Protein AF-A0A2V8I8E1-F1 (afdb_monomer_lite)

pLDDT: mean 92.79, std 10.13, range [25.56, 98.75]

Radius of gyration: 35.74 Å; chains: 1; bounding box: 94×70×88 Å

Foldseek 3Di:
DADAALCRVPLVVQQPVPAWDDALRHTFHQDSDVAQVLQLCCQEAFKAKEWPLSWWKKKKFFPCQLVLVCQFWLFNSVPAAAQFKDWTFGDAQLQWTQWIFMWHRNDPGIIMTTTSDDCQVVSVVSCPPHGMDMDGCSQFKTKMKIHYDHSLVLCVVFWAPWDSPPQDARGWDWTDGQNWIWIWHQDDQQLGGIIMIMTTSNCVVSRVCRSVVSSVVRVYDYGGVQSSLLRNFVNVHDDEPQLAHRPVPDPDPVRTDHCVQAVNLVRRDLPHPHHRNSVNVVVCVVVDDFKHKAKDFDDVVVQQVVQVVVVHGRDFDSTKDQDWWFKADPPHTFWIFRIWHQRPVVNTIMTIIIGGPVQRDPPRDIDIDDDDPNPDPDDPDDDDPPDDPVVVVLLVVADLPDDQQRHWFRWLCCLFPQSNLLLCLVFFQQQFWAFFWWCVQAVDAQKKFWDATSNFIKIWGQHPVRDIWMFRQAQLPHGAGQDDDRIDGHQWRFRPPQGFTAGSVQFGPDGPPPPPDPPDDSRVRGTHTWDWDDADGTIITHNDPPHDDDDHDPPDDPPLWDWADKDKDKAQTGLLLLVQVLQQQCPCCVPQPVPVPQFWDSVQWDWDDDLFKIWIWTATPVGDMWIWIDGPDAKIWIDDPFKIKIWGWAGPGSRMIMIMIIIIGSDNDPVCVVVSVVVVVSVVVSSVSSRVVNNVVRVVSPDPVGTIGRGDPGGNPRSSSNSSVSSVRSCPPPDDD

Structure (mmCIF, N/CA/C/O backbone):
data_AF-A0A2V8I8E1-F1
#
_entry.id   AF-A0A2V8I8E1-F1
#
loop_
_atom_site.group_PDB
_atom_site.id
_atom_site.type_symbol
_atom_site.label_atom_id
_atom_site.label_alt_id
_atom_site.label_comp_id
_atom_site.label_asym_id
_atom_site.label_entity_id
_atom_site.label_seq_id
_atom_site.pdbx_PDB_ins_code
_atom_site.Cartn_x
_atom_site.Cartn_y
_atom_site.Cartn_z
_atom_site.occupancy
_atom_site.B_iso_or_equiv
_atom_site.auth_seq_id
_atom_site.auth_comp_id
_atom_site.auth_asym_id
_atom_site.auth_atom_id
_atom_site.pdbx_PDB_model_num
ATOM 1 N N . MET A 1 1 ? 6.576 3.336 6.604 1.00 62.72 1 MET A N 1
ATOM 2 C CA . MET A 1 1 ? 6.767 1.899 6.887 1.00 62.72 1 MET A CA 1
ATOM 3 C C . MET A 1 1 ? 6.060 1.600 8.194 1.00 62.72 1 MET A C 1
ATOM 5 O O . MET A 1 1 ? 6.198 2.440 9.080 1.00 62.72 1 MET A O 1
ATOM 9 N N . PRO A 1 2 ? 5.301 0.497 8.304 1.00 87.62 2 PRO A N 1
ATOM 10 C CA . PRO A 1 2 ? 4.697 0.104 9.573 1.00 87.62 2 PRO A CA 1
ATOM 11 C C . PRO A 1 2 ? 5.764 -0.133 10.653 1.00 87.62 2 PRO A C 1
ATOM 13 O O . PRO A 1 2 ? 6.922 -0.408 10.323 1.00 87.62 2 PRO A O 1
ATOM 16 N N . THR A 1 3 ? 5.391 -0.011 11.925 1.00 94.38 3 THR A N 1
ATOM 17 C CA . THR A 1 3 ? 6.264 -0.248 13.090 1.00 94.38 3 THR A CA 1
ATOM 18 C C . THR A 1 3 ? 5.697 -1.350 13.993 1.00 94.38 3 THR A C 1
ATOM 20 O O . THR A 1 3 ? 4.596 -1.847 13.772 1.00 94.38 3 THR A O 1
ATOM 23 N N . GLY A 1 4 ? 6.458 -1.804 14.990 1.00 95.12 4 GLY A N 1
ATOM 24 C CA . GLY A 1 4 ? 5.963 -2.772 15.972 1.00 95.12 4 GLY A CA 1
ATOM 25 C C . GLY A 1 4 ? 5.033 -2.135 17.012 1.00 95.12 4 GLY A C 1
ATOM 26 O O . GLY A 1 4 ? 5.249 -0.997 17.426 1.00 95.12 4 GLY A O 1
ATOM 27 N N . THR A 1 5 ? 4.016 -2.873 17.458 1.00 97.31 5 THR A N 1
ATOM 28 C CA . THR A 1 5 ? 3.232 -2.538 18.659 1.00 97.31 5 THR A CA 1
ATOM 29 C C . THR A 1 5 ? 4.042 -2.787 19.943 1.00 97.31 5 THR A C 1
ATOM 31 O O . THR A 1 5 ? 5.154 -3.319 19.900 1.00 97.31 5 THR A O 1
ATOM 34 N N . ALA A 1 6 ? 3.462 -2.485 21.112 1.00 97.25 6 ALA A N 1
ATOM 35 C CA . ALA A 1 6 ? 4.036 -2.830 22.421 1.00 97.25 6 ALA A CA 1
ATOM 36 C C . ALA A 1 6 ? 4.330 -4.332 22.599 1.00 97.25 6 ALA A C 1
ATOM 38 O O . ALA A 1 6 ? 5.146 -4.706 23.439 1.00 97.25 6 ALA A O 1
ATOM 39 N N . PHE A 1 7 ? 3.667 -5.190 21.822 1.00 98.12 7 PHE A N 1
ATOM 40 C CA . PHE A 1 7 ? 3.786 -6.644 21.904 1.00 98.12 7 PHE A CA 1
ATOM 41 C C . PHE A 1 7 ? 4.547 -7.238 20.716 1.00 98.12 7 PHE A C 1
ATOM 43 O O . PHE A 1 7 ? 4.613 -8.461 20.585 1.00 98.12 7 PHE A O 1
ATOM 50 N N . HIS A 1 8 ? 5.129 -6.403 19.846 1.00 96.50 8 HIS A N 1
ATOM 51 C CA . HIS A 1 8 ? 5.775 -6.857 18.616 1.00 96.50 8 HIS A CA 1
ATOM 52 C C . HIS A 1 8 ? 6.861 -7.901 18.876 1.00 96.50 8 HIS A C 1
ATOM 54 O O . HIS A 1 8 ? 6.855 -8.937 18.229 1.00 96.50 8 HIS A O 1
ATOM 60 N N . ASP A 1 9 ? 7.711 -7.705 19.885 1.00 96.00 9 ASP A N 1
ATOM 61 C CA . ASP A 1 9 ? 8.778 -8.658 20.219 1.00 96.00 9 ASP A CA 1
ATOM 62 C C . ASP A 1 9 ? 8.254 -10.074 20.521 1.00 96.00 9 ASP A C 1
ATOM 64 O O . ASP A 1 9 ? 8.938 -11.062 20.256 1.00 96.00 9 ASP A O 1
ATOM 68 N N . ARG A 1 10 ? 7.044 -10.193 21.086 1.00 97.56 10 ARG A N 1
ATOM 69 C CA . ARG A 1 10 ? 6.414 -11.486 21.399 1.00 97.56 10 ARG A CA 1
ATOM 70 C C . ARG A 1 10 ? 5.616 -12.025 20.229 1.00 97.56 10 ARG A C 1
ATOM 72 O O . ARG A 1 10 ? 5.773 -13.185 19.868 1.00 97.56 10 ARG A O 1
ATOM 79 N N . THR A 1 11 ? 4.789 -11.181 19.626 1.00 96.94 11 THR A N 1
ATOM 80 C CA . THR A 1 11 ? 3.958 -11.578 18.487 1.00 96.94 11 THR A CA 1
ATOM 81 C C . THR A 1 11 ? 4.812 -11.968 17.280 1.00 96.94 11 THR A C 1
ATOM 83 O O . THR A 1 11 ? 4.482 -12.931 16.597 1.00 96.94 11 THR A O 1
ATOM 86 N N . PHE A 1 12 ? 5.957 -11.307 17.077 1.00 95.38 12 PHE A N 1
ATOM 87 C CA . PHE A 1 12 ? 6.925 -11.649 16.040 1.00 95.38 12 PHE A CA 1
ATOM 88 C C . PHE A 1 12 ? 7.546 -13.028 16.261 1.00 95.38 12 PHE A C 1
ATOM 90 O O . PHE A 1 12 ? 7.566 -13.847 15.348 1.00 95.38 12 PHE A O 1
ATOM 97 N N . ALA A 1 13 ? 8.010 -13.302 17.483 1.00 95.88 13 ALA A N 1
ATOM 98 C CA . ALA A 1 13 ? 8.620 -14.584 17.829 1.00 95.88 13 ALA A CA 1
ATOM 99 C C . ALA A 1 13 ? 7.638 -15.766 17.732 1.00 95.88 13 ALA A C 1
ATOM 101 O O . ALA A 1 13 ? 8.068 -16.891 17.500 1.00 95.88 13 ALA A O 1
ATOM 102 N N . LEU A 1 14 ? 6.338 -15.512 17.912 1.00 96.31 14 LEU A N 1
ATOM 103 C CA . LEU A 1 14 ? 5.278 -16.521 17.823 1.00 96.31 14 LEU A CA 1
ATOM 104 C C . LEU A 1 14 ? 4.756 -16.752 16.397 1.00 96.31 14 LEU A C 1
ATOM 106 O O . LEU A 1 14 ? 4.047 -17.725 16.165 1.00 96.31 14 LEU A O 1
ATOM 110 N N . CYS A 1 15 ? 5.026 -15.850 15.452 1.00 96.88 15 CYS A N 1
ATOM 111 C CA . CYS A 1 15 ? 4.437 -15.898 14.115 1.00 96.88 15 CYS A CA 1
ATOM 112 C C . CYS A 1 15 ? 5.275 -16.771 13.169 1.00 96.88 15 CYS A C 1
ATOM 114 O O . CYS A 1 15 ? 6.095 -16.278 12.392 1.00 96.88 15 CYS A O 1
ATOM 116 N N . GLU A 1 16 ? 5.043 -18.081 13.219 1.00 96.06 16 GLU A N 1
ATOM 117 C CA . GLU A 1 16 ? 5.689 -19.077 12.355 1.00 96.06 16 GLU A CA 1
ATOM 118 C C . GLU A 1 16 ? 5.319 -18.904 10.874 1.00 96.06 16 GLU A C 1
ATOM 120 O O . GLU A 1 16 ? 6.118 -19.185 9.982 1.00 96.06 16 GLU A O 1
ATOM 125 N N . SER A 1 17 ? 4.110 -18.408 10.606 1.00 95.44 17 SER A N 1
ATOM 126 C CA . SER A 1 17 ? 3.581 -18.223 9.251 1.00 95.44 17 SER A CA 1
ATOM 127 C C . SER A 1 17 ? 4.208 -17.052 8.487 1.00 95.44 17 SER A C 1
ATOM 129 O O . SER A 1 17 ? 4.069 -16.966 7.265 1.00 95.44 17 SER A O 1
ATOM 131 N N . LEU A 1 18 ? 4.842 -16.116 9.208 1.00 95.31 18 LEU A N 1
ATOM 132 C CA . LEU A 1 18 ? 5.276 -14.807 8.710 1.00 95.31 18 LEU A CA 1
ATOM 133 C C . LEU A 1 18 ? 4.146 -13.977 8.060 1.00 95.31 18 LEU A C 1
ATOM 135 O O . LEU A 1 18 ? 4.408 -13.064 7.272 1.00 95.31 18 LEU A O 1
ATOM 139 N N . ASN A 1 19 ? 2.883 -14.270 8.382 1.00 95.12 19 ASN A N 1
ATOM 140 C CA . ASN A 1 19 ? 1.719 -13.610 7.804 1.00 95.12 19 ASN A CA 1
ATOM 141 C C . ASN A 1 19 ? 1.340 -12.366 8.615 1.00 95.12 19 ASN A C 1
ATOM 143 O O . ASN A 1 19 ? 0.645 -12.443 9.631 1.00 95.12 19 ASN A O 1
ATOM 147 N N . TYR A 1 20 ? 1.769 -11.204 8.128 1.00 94.19 20 TYR A N 1
ATOM 148 C CA . TYR A 1 20 ? 1.464 -9.901 8.714 1.00 94.19 20 TYR A CA 1
ATOM 149 C C . TYR A 1 20 ? 0.632 -9.043 7.770 1.00 94.19 20 TYR A C 1
ATOM 151 O O . TYR A 1 20 ? 0.673 -9.188 6.548 1.00 94.19 20 TYR A O 1
ATOM 159 N N . ARG A 1 21 ? -0.063 -8.068 8.346 1.00 92.50 21 ARG A N 1
ATOM 160 C CA . ARG A 1 21 ? -0.675 -6.961 7.613 1.00 92.50 21 ARG A CA 1
ATOM 161 C C . ARG A 1 21 ? -0.514 -5.659 8.379 1.00 92.50 21 ARG A C 1
ATOM 163 O O . ARG A 1 21 ? -0.220 -5.636 9.574 1.00 92.50 21 ARG A O 1
ATOM 170 N N . GLU A 1 22 ? -0.680 -4.575 7.643 1.00 93.94 22 GLU A N 1
ATOM 171 C CA . GLU A 1 22 ? -0.682 -3.233 8.198 1.00 93.94 22 GLU A CA 1
ATOM 172 C C . GLU A 1 22 ? -2.050 -2.939 8.828 1.00 93.94 22 GLU A C 1
ATOM 174 O O . GLU A 1 22 ? -3.092 -3.207 8.222 1.00 93.94 22 GLU A O 1
ATOM 179 N N . TRP A 1 23 ? -2.026 -2.423 10.057 1.00 93.19 23 TRP A N 1
ATOM 180 C CA . TRP A 1 23 ? -3.189 -1.871 10.747 1.00 93.19 23 TRP A CA 1
ATOM 181 C C . TRP A 1 23 ? -2.766 -0.593 11.476 1.00 93.19 23 TRP A C 1
ATOM 183 O O . TRP A 1 23 ? -1.955 -0.644 12.400 1.00 93.19 23 TRP A O 1
ATOM 193 N N . SER A 1 24 ? -3.297 0.554 11.046 1.00 92.00 24 SER A N 1
ATOM 194 C CA . SER A 1 24 ? -3.092 1.872 11.671 1.00 92.00 24 SER A CA 1
ATOM 195 C C . SER A 1 24 ? -1.621 2.264 11.881 1.00 92.00 24 SER A C 1
ATOM 197 O O . SER A 1 24 ? -1.277 2.944 12.843 1.00 92.00 24 SER A O 1
ATOM 199 N N . GLY A 1 25 ? -0.741 1.852 10.971 1.00 92.94 25 GLY A N 1
ATOM 200 C CA . GLY A 1 25 ? 0.696 2.103 11.016 1.00 92.94 25 GLY A CA 1
ATOM 201 C C . GLY A 1 25 ? 1.519 1.007 11.695 1.00 92.94 25 GLY A C 1
ATOM 202 O O . GLY A 1 25 ? 2.735 1.168 11.781 1.00 92.94 25 GLY A O 1
ATOM 203 N N . TYR A 1 26 ? 0.917 -0.107 12.123 1.00 96.50 26 TYR A N 1
ATOM 204 C CA . TYR A 1 26 ? 1.613 -1.184 12.834 1.00 96.50 26 TYR A CA 1
ATOM 205 C C . TYR A 1 26 ? 1.653 -2.510 12.062 1.00 96.50 26 TYR A C 1
ATOM 207 O O . TYR A 1 26 ? 0.737 -2.836 11.303 1.00 96.50 26 TYR A O 1
ATOM 215 N N . TYR A 1 27 ? 2.705 -3.303 12.293 1.00 92.88 27 TYR A N 1
ATOM 216 C CA . TYR A 1 27 ? 2.757 -4.716 11.920 1.00 92.88 27 TYR A CA 1
ATOM 217 C C . TYR A 1 27 ? 1.877 -5.522 12.863 1.00 92.88 27 TYR A C 1
ATOM 219 O O . TYR A 1 27 ? 2.152 -5.612 14.059 1.00 92.88 27 TYR A O 1
ATOM 227 N N . THR A 1 28 ? 0.849 -6.149 12.305 1.00 94.94 28 THR A N 1
ATOM 228 C CA . THR A 1 28 ? -0.059 -7.006 13.061 1.00 94.94 28 THR A CA 1
ATOM 229 C C . THR A 1 28 ? -0.162 -8.380 12.431 1.00 94.94 28 THR A C 1
ATOM 231 O O . THR A 1 28 ? -0.167 -8.520 11.207 1.00 94.94 28 THR A O 1
ATOM 234 N N . VAL A 1 29 ? -0.196 -9.406 13.280 1.00 97.38 29 VAL A N 1
ATOM 235 C CA . VAL A 1 29 ? -0.218 -10.806 12.849 1.00 97.38 29 VAL A CA 1
ATOM 236 C C . VAL A 1 29 ? -1.602 -11.151 12.297 1.00 97.38 29 VAL A C 1
ATOM 238 O O . VAL A 1 29 ? -2.624 -10.989 12.967 1.00 97.38 29 VAL A O 1
ATOM 241 N N . SER A 1 30 ? -1.645 -11.624 11.055 1.00 96.50 30 SER A N 1
ATOM 242 C CA . SER A 1 30 ? -2.866 -12.124 10.419 1.00 96.50 30 SER A CA 1
ATOM 243 C C . SER A 1 30 ? -3.207 -13.531 10.909 1.00 96.50 30 SER A C 1
ATOM 245 O O . SER A 1 30 ? -4.371 -13.792 11.204 1.00 96.50 30 SER A O 1
ATOM 247 N N . ALA A 1 31 ? -2.201 -14.402 11.003 1.00 97.25 31 ALA A N 1
ATOM 248 C CA . ALA A 1 31 ? -2.261 -15.737 11.599 1.00 97.25 31 ALA A CA 1
ATOM 249 C C . ALA A 1 31 ? -0.863 -16.104 12.115 1.00 97.25 31 ALA A C 1
ATOM 251 O O . ALA A 1 31 ? 0.127 -15.784 11.461 1.00 97.25 31 ALA A O 1
ATOM 252 N N . TYR A 1 32 ? -0.770 -16.744 13.272 1.00 97.19 32 TYR A N 1
ATOM 253 C CA . TYR A 1 32 ? 0.481 -17.196 13.875 1.00 97.19 32 TYR A CA 1
ATOM 254 C C . TYR A 1 32 ? 0.988 -18.482 13.214 1.00 97.19 32 TYR A C 1
ATOM 256 O O . TYR A 1 32 ? 2.178 -18.596 12.930 1.00 97.19 32 TYR A O 1
ATOM 264 N N . GLU A 1 33 ? 0.079 -19.396 12.876 1.00 94.69 33 GLU A N 1
ATOM 265 C CA . GLU A 1 33 ? 0.370 -20.640 12.158 1.00 94.69 33 GLU A CA 1
ATOM 266 C C . GLU A 1 33 ? 0.002 -20.538 10.666 1.00 94.69 33 GLU A C 1
ATOM 268 O O . GLU A 1 33 ? -0.538 -19.535 10.191 1.00 94.69 33 GLU A O 1
ATOM 273 N N . THR A 1 34 ? 0.276 -21.596 9.894 1.00 90.69 34 THR A N 1
ATOM 274 C CA . THR A 1 34 ? -0.094 -21.664 8.463 1.00 90.69 34 THR A CA 1
ATOM 275 C C . THR A 1 34 ? -1.600 -21.505 8.210 1.00 90.69 34 THR A C 1
ATOM 277 O O . THR A 1 34 ? -1.997 -21.071 7.128 1.00 90.69 34 THR A O 1
ATOM 280 N N . HIS A 1 35 ? -2.432 -21.803 9.210 1.00 91.38 35 HIS A N 1
ATOM 281 C CA . HIS A 1 35 ? -3.878 -21.617 9.205 1.00 91.38 35 HIS A CA 1
ATOM 282 C C . HIS A 1 35 ? -4.359 -21.016 10.531 1.00 91.38 35 HIS A C 1
ATOM 284 O O . HIS A 1 35 ? -3.764 -21.231 11.582 1.00 91.38 35 HIS A O 1
ATOM 290 N N . HIS A 1 36 ? -5.495 -20.322 10.507 1.00 95.44 36 HIS A N 1
ATOM 291 C CA . HIS A 1 36 ? -6.038 -19.632 11.682 1.00 95.44 36 HIS A CA 1
ATOM 292 C C . HIS A 1 36 ? -6.990 -20.504 12.531 1.00 95.44 36 HIS A C 1
ATOM 294 O O . HIS A 1 36 ? -7.621 -20.006 13.462 1.00 95.44 36 HIS A O 1
ATOM 300 N N . GLU A 1 37 ? -7.152 -21.793 12.210 1.00 94.69 37 GLU A N 1
ATOM 301 C CA . GLU A 1 37 ? -8.175 -22.652 12.826 1.00 94.69 37 GLU A CA 1
ATOM 302 C C . GLU A 1 37 ? -7.942 -22.896 14.322 1.00 94.69 37 GLU A C 1
ATOM 304 O O . GLU A 1 37 ? -8.899 -22.866 15.095 1.00 94.69 37 GLU A O 1
ATOM 309 N N . HIS A 1 38 ? -6.693 -23.093 14.760 1.00 95.38 38 HIS A N 1
ATOM 310 C CA . HIS A 1 38 ? -6.366 -23.215 16.186 1.00 95.38 38 HIS A CA 1
ATOM 311 C C . HIS A 1 38 ? -6.693 -21.930 16.952 1.00 95.38 38 HIS A C 1
ATOM 313 O O . HIS A 1 38 ? -7.314 -21.980 18.010 1.00 95.38 38 HIS A O 1
ATOM 319 N N . GLU A 1 39 ? -6.373 -20.775 16.374 1.00 97.69 39 GLU A N 1
ATOM 320 C CA . GLU A 1 39 ? -6.668 -19.460 16.950 1.00 97.69 39 GLU A CA 1
ATOM 321 C C . GLU A 1 39 ? -8.180 -19.219 17.059 1.00 97.69 39 GLU A C 1
ATOM 323 O O . GLU A 1 39 ? -8.683 -18.783 18.095 1.00 97.69 39 GLU A O 1
ATOM 328 N N . TYR A 1 40 ? -8.928 -19.562 16.006 1.00 97.69 40 TYR A N 1
ATOM 329 C CA . TYR A 1 40 ? -10.389 -19.522 16.007 1.00 97.69 40 TYR A CA 1
ATOM 330 C C . TYR A 1 40 ? -10.976 -20.465 17.068 1.00 97.69 40 TYR A C 1
ATOM 332 O O . TYR A 1 40 ? -11.880 -20.088 17.818 1.00 97.69 40 TYR A O 1
ATOM 340 N N . ASN A 1 41 ? -10.449 -21.686 17.172 1.00 97.06 41 ASN A N 1
ATOM 341 C CA . ASN A 1 41 ? -10.880 -22.643 18.183 1.00 97.06 41 ASN A CA 1
ATOM 342 C C . ASN A 1 41 ? -10.560 -22.154 19.598 1.00 97.06 41 ASN A C 1
ATOM 344 O O . ASN A 1 41 ? -11.365 -22.404 20.493 1.00 97.06 41 ASN A O 1
ATOM 348 N N . ALA A 1 42 ? -9.463 -21.421 19.798 1.00 98.06 42 ALA A N 1
ATOM 349 C CA . ALA A 1 42 ? -9.145 -20.813 21.083 1.00 98.06 42 ALA A CA 1
ATOM 350 C C . ALA A 1 42 ? -10.166 -19.732 21.473 1.00 98.06 42 ALA A C 1
ATOM 352 O O . ALA A 1 42 ? -10.640 -19.718 22.610 1.00 98.06 42 ALA A O 1
ATOM 353 N N . ILE A 1 43 ? -10.592 -18.894 20.514 1.00 98.25 43 ILE A N 1
ATOM 354 C CA . ILE A 1 43 ? -11.674 -17.914 20.719 1.00 98.25 43 ILE A CA 1
ATOM 355 C C . ILE A 1 43 ? -12.956 -18.623 21.180 1.00 98.25 43 ILE A C 1
ATOM 357 O O . ILE A 1 43 ? -13.585 -18.200 22.148 1.00 98.25 43 ILE A O 1
ATOM 361 N N . ARG A 1 44 ? -13.345 -19.717 20.513 1.00 97.44 44 ARG A N 1
ATOM 362 C CA . ARG A 1 44 ? -14.622 -20.399 20.784 1.00 97.44 44 ARG A CA 1
ATOM 363 C C . ARG A 1 44 ? -14.599 -21.318 22.005 1.00 97.44 44 ARG A C 1
ATOM 365 O O . ARG A 1 44 ? -15.621 -21.447 22.677 1.00 97.44 44 ARG A O 1
ATOM 372 N N . ASN A 1 45 ? -13.470 -21.963 22.297 1.00 97.12 45 ASN A N 1
ATOM 373 C CA . ASN A 1 45 ? -13.421 -23.091 23.234 1.00 97.12 45 ASN A CA 1
ATOM 374 C C . ASN A 1 45 ? -12.504 -22.872 24.446 1.00 97.12 45 ASN A C 1
ATOM 376 O O . ASN A 1 45 ? -12.695 -23.552 25.455 1.00 97.12 45 ASN A O 1
ATOM 380 N N . SER A 1 46 ? -11.546 -21.941 24.390 1.00 97.88 46 SER A N 1
ATOM 381 C CA . SER A 1 46 ? -10.575 -21.723 25.468 1.00 97.88 46 SER A CA 1
ATOM 382 C C . SER A 1 46 ? -10.340 -20.234 25.763 1.00 97.88 46 SER A C 1
ATOM 384 O O . SER A 1 46 ? -11.237 -19.565 26.295 1.00 97.88 46 SER A O 1
ATOM 386 N N . ALA A 1 47 ? -9.135 -19.731 25.499 1.00 98.38 47 ALA A N 1
ATOM 387 C CA . ALA A 1 47 ? -8.737 -18.344 25.670 1.00 98.38 47 ALA A CA 1
ATOM 388 C C . ALA A 1 47 ? -7.826 -17.911 24.511 1.00 98.38 47 ALA A C 1
ATOM 390 O O . ALA A 1 47 ? -6.777 -18.495 24.264 1.00 98.38 47 ALA A O 1
ATOM 391 N N . ALA A 1 48 ? -8.205 -16.842 23.830 1.00 98.50 48 ALA A N 1
ATOM 392 C CA . ALA A 1 48 ? -7.454 -16.219 22.756 1.00 98.50 48 ALA A CA 1
ATOM 393 C C . ALA A 1 48 ? -6.980 -14.829 23.184 1.00 98.50 48 ALA A C 1
ATOM 395 O O . ALA A 1 48 ? -7.766 -14.031 23.697 1.00 98.50 48 ALA A O 1
ATOM 396 N N . LEU A 1 49 ? -5.704 -14.529 22.956 1.00 98.62 49 LEU A N 1
ATOM 397 C CA . LEU A 1 49 ? -5.094 -13.235 23.234 1.00 98.62 49 LEU A CA 1
ATOM 398 C C . LEU A 1 49 ? -4.779 -12.515 21.921 1.00 98.62 49 LEU A C 1
ATOM 400 O O . LEU A 1 49 ? -3.966 -12.978 21.123 1.00 98.62 49 LEU A O 1
ATOM 404 N N . ILE A 1 50 ? -5.427 -11.375 21.702 1.00 98.50 50 ILE A N 1
ATOM 405 C CA . ILE A 1 50 ? -5.338 -10.597 20.466 1.00 98.50 50 ILE A CA 1
ATOM 406 C C . ILE A 1 50 ? -4.723 -9.236 20.789 1.00 98.50 50 ILE A C 1
ATOM 408 O O . ILE A 1 50 ? -5.195 -8.527 21.681 1.00 98.50 50 ILE A O 1
ATOM 412 N N . ASP A 1 51 ? -3.688 -8.850 20.045 1.00 98.12 51 ASP A N 1
ATOM 413 C CA . ASP A 1 51 ? -3.128 -7.503 20.125 1.00 98.12 51 ASP A CA 1
ATOM 414 C C . ASP A 1 51 ? -4.031 -6.499 19.399 1.00 98.12 51 ASP A C 1
ATOM 416 O O . ASP A 1 51 ? -4.145 -6.510 18.173 1.00 98.12 51 ASP A O 1
ATOM 420 N N . VAL A 1 52 ? -4.666 -5.620 20.175 1.00 97.50 52 VAL A N 1
ATOM 421 C CA . VAL A 1 52 ? -5.544 -4.543 19.686 1.00 97.50 52 VAL A CA 1
ATOM 422 C C . VAL A 1 52 ? -4.949 -3.159 19.960 1.00 97.50 52 VAL A C 1
ATOM 424 O O . VAL A 1 52 ? -5.631 -2.134 19.887 1.00 97.50 52 VAL A O 1
ATOM 427 N N . SER A 1 53 ? -3.643 -3.105 20.238 1.00 98.00 53 SER A N 1
ATOM 428 C CA . SER A 1 53 ? -2.885 -1.862 20.389 1.00 98.00 53 SER A CA 1
ATOM 429 C C . SER A 1 53 ? -2.929 -0.926 19.178 1.00 98.00 53 SER A C 1
ATOM 431 O O . SER A 1 53 ? -2.785 0.270 19.416 1.00 98.00 53 SER A O 1
ATOM 433 N N . PRO A 1 54 ? -3.144 -1.370 17.926 1.00 97.12 54 PRO A N 1
ATOM 434 C CA . PRO A 1 54 ? -3.254 -0.444 16.798 1.00 97.12 54 PRO A CA 1
ATOM 435 C C . PRO A 1 54 ? -4.476 0.481 16.804 1.00 97.12 54 PRO A C 1
ATOM 437 O O . PRO A 1 54 ? -4.513 1.432 16.026 1.00 97.12 54 PRO A O 1
ATOM 440 N N . LEU A 1 55 ? -5.487 0.228 17.643 1.00 97.25 55 LEU A N 1
ATOM 441 C CA . LEU A 1 55 ? -6.613 1.153 17.791 1.00 97.25 55 LEU A CA 1
ATOM 442 C C . LEU A 1 55 ? -6.117 2.539 18.215 1.00 97.25 55 LEU A C 1
ATOM 444 O O . LEU A 1 55 ? -5.272 2.654 19.108 1.00 97.25 55 LEU A O 1
ATOM 448 N N . PHE A 1 56 ? -6.702 3.594 17.649 1.00 98.19 56 PHE A N 1
ATOM 449 C CA . PHE A 1 56 ? -6.473 4.943 18.152 1.00 98.19 56 PHE A CA 1
ATOM 450 C C . PHE A 1 56 ? -7.169 5.092 19.500 1.00 98.19 56 PHE A C 1
ATOM 452 O O . PHE A 1 56 ? -8.332 4.704 19.649 1.00 98.19 56 PHE A O 1
ATOM 459 N N . LYS A 1 57 ? -6.474 5.661 20.489 1.00 98.38 57 LYS A N 1
ATOM 460 C CA . LYS A 1 57 ? -7.045 5.930 21.811 1.00 98.38 57 LYS A CA 1
ATOM 461 C C . LYS A 1 57 ? -6.842 7.386 22.193 1.00 98.38 57 LYS A C 1
ATOM 463 O O . LYS A 1 57 ? -5.740 7.922 22.104 1.00 98.38 57 LYS A O 1
ATOM 468 N N . TYR A 1 58 ? -7.898 7.993 22.714 1.00 98.75 58 TYR A N 1
ATOM 469 C CA . TYR A 1 58 ? -7.893 9.374 23.170 1.00 98.75 58 TYR A CA 1
ATOM 470 C C . TYR A 1 58 ? -8.332 9.456 24.625 1.00 98.75 58 TYR A C 1
ATOM 472 O O . TYR A 1 58 ? -9.344 8.866 25.011 1.00 98.75 58 TYR A O 1
ATOM 480 N N . LEU A 1 59 ? -7.579 10.200 25.430 1.00 98.75 59 LEU A N 1
ATOM 481 C CA . LEU A 1 59 ? -7.942 10.537 26.797 1.00 98.75 59 LEU A CA 1
ATOM 482 C C . LEU A 1 59 ? -8.580 11.927 26.798 1.00 98.75 59 LEU A C 1
ATOM 484 O O . LEU A 1 59 ? -7.960 12.903 26.379 1.00 98.75 59 LEU A O 1
ATOM 488 N N . ILE A 1 60 ? -9.823 12.011 27.267 1.00 98.75 60 ILE A N 1
ATOM 489 C CA . ILE A 1 60 ? -10.567 13.267 27.371 1.00 98.75 60 ILE A CA 1
ATOM 490 C C . ILE A 1 60 ? -10.823 13.558 28.844 1.00 98.75 60 ILE A C 1
ATOM 492 O O . ILE A 1 60 ? -11.466 12.766 29.540 1.00 98.75 60 ILE A O 1
ATOM 496 N N . THR A 1 61 ? -10.329 14.699 29.315 1.00 98.69 61 THR A N 1
ATOM 497 C CA . THR A 1 61 ? -10.474 15.157 30.702 1.00 98.69 61 THR A CA 1
ATOM 498 C C . THR A 1 61 ? -10.906 16.617 30.773 1.00 98.69 61 THR A C 1
ATOM 500 O O . THR A 1 61 ? -10.878 17.335 29.776 1.00 98.69 61 THR A O 1
ATOM 503 N N . GLY A 1 62 ? -11.334 17.068 31.952 1.00 97.94 62 GLY A N 1
ATOM 504 C CA . GLY A 1 62 ? -11.697 18.466 32.206 1.00 97.94 62 GLY A CA 1
ATOM 505 C C . GLY A 1 62 ? -13.175 18.657 32.530 1.00 97.94 62 GLY A C 1
ATOM 506 O O . GLY A 1 62 ? -13.997 17.757 32.354 1.00 97.94 62 GLY A O 1
ATOM 507 N N . ARG A 1 63 ? -13.515 19.845 33.033 1.00 97.81 63 ARG A N 1
ATOM 508 C CA . ARG A 1 63 ? -14.849 20.159 33.568 1.00 97.81 63 ARG A CA 1
ATOM 509 C C . ARG A 1 63 ? -15.969 19.958 32.545 1.00 97.81 63 ARG A C 1
ATOM 511 O O . ARG A 1 63 ? -17.075 19.573 32.918 1.00 97.81 63 ARG A O 1
ATOM 518 N N . ASP A 1 64 ? -15.690 20.206 31.269 1.00 98.19 64 ASP A N 1
ATOM 519 C CA . ASP A 1 64 ? -16.664 20.075 30.185 1.00 98.19 64 ASP A CA 1
ATOM 520 C C . ASP A 1 64 ? -16.524 18.754 29.395 1.00 98.19 64 ASP A C 1
ATOM 522 O O . ASP A 1 64 ? -17.154 18.600 28.345 1.00 98.19 64 ASP A O 1
ATOM 526 N N . ALA A 1 65 ? -15.752 17.770 29.883 1.00 98.38 65 ALA A N 1
ATOM 527 C CA . ALA A 1 65 ? -15.468 16.526 29.154 1.00 98.38 65 ALA A CA 1
ATOM 528 C C . ALA A 1 65 ? -16.748 15.769 28.771 1.00 98.38 65 ALA A C 1
ATOM 530 O O . ALA A 1 65 ? -16.939 15.399 27.613 1.00 98.38 65 ALA A O 1
ATOM 531 N N . THR A 1 66 ? -17.683 15.630 29.717 1.00 98.06 66 THR A N 1
ATOM 532 C CA . THR A 1 66 ? -18.992 15.004 29.472 1.00 98.06 66 THR A CA 1
ATOM 533 C C . THR A 1 66 ? -19.775 15.727 28.371 1.00 98.06 66 THR A C 1
ATOM 535 O O . THR A 1 66 ? -20.411 15.078 27.544 1.00 98.06 66 THR A O 1
ATOM 538 N N . ARG A 1 67 ? -19.711 17.067 28.320 1.00 97.94 67 ARG A N 1
ATOM 539 C CA . ARG A 1 67 ? -20.399 17.873 27.296 1.00 97.94 67 ARG A CA 1
ATOM 540 C C . ARG A 1 67 ? -19.779 17.675 25.918 1.00 97.94 67 ARG A C 1
ATOM 542 O O . ARG A 1 67 ? -20.525 17.564 24.952 1.00 97.94 67 ARG A O 1
ATOM 549 N N . LEU A 1 68 ? -18.448 17.619 25.819 1.00 98.56 68 LEU A N 1
ATOM 550 C CA . LEU A 1 68 ? -17.766 17.320 24.556 1.00 98.56 68 LEU A CA 1
ATOM 551 C C . LEU A 1 68 ? -18.156 15.931 24.046 1.00 98.56 68 LEU A C 1
ATOM 553 O O . LEU A 1 68 ? -18.562 15.790 22.894 1.00 98.56 68 LEU A O 1
ATOM 557 N N . VAL A 1 69 ? -18.056 14.918 24.908 1.00 98.38 69 VAL A N 1
ATOM 558 C CA . VAL A 1 69 ? -18.347 13.535 24.526 1.00 98.38 69 VAL A CA 1
ATOM 559 C C . VAL A 1 69 ? -19.803 13.391 24.092 1.00 98.38 69 VAL A C 1
ATOM 561 O O . VAL A 1 69 ? -20.063 12.895 22.997 1.00 98.38 69 VAL A O 1
ATOM 564 N N . ASP A 1 70 ? -20.748 13.912 24.883 1.00 98.06 70 ASP A N 1
ATOM 565 C CA . ASP A 1 70 ? -22.172 13.904 24.537 1.00 98.06 70 ASP A CA 1
ATOM 566 C C . ASP A 1 70 ? -22.478 14.705 23.261 1.00 98.06 70 ASP A C 1
ATOM 568 O O . ASP A 1 70 ? -23.395 14.361 22.527 1.00 98.06 70 ASP A O 1
ATOM 572 N N . ARG A 1 71 ? -21.711 15.747 22.933 1.00 97.94 71 ARG A N 1
ATOM 573 C CA . ARG A 1 71 ? -21.900 16.513 21.691 1.00 97.94 71 ARG A CA 1
ATOM 574 C C . ARG A 1 71 ? -21.494 15.732 20.440 1.00 97.94 71 ARG A C 1
ATOM 576 O O . ARG A 1 71 ? -22.064 15.961 19.376 1.00 97.94 71 ARG A O 1
ATOM 583 N N . VAL A 1 72 ? -20.483 14.873 20.535 1.00 98.44 72 VAL A N 1
ATOM 584 C CA . VAL A 1 72 ? -19.879 14.224 19.361 1.00 98.44 72 VAL A CA 1
ATOM 585 C C . VAL A 1 72 ? -20.559 12.894 19.028 1.00 98.44 72 VAL A C 1
ATOM 587 O O . VAL A 1 72 ? -20.772 12.604 17.853 1.00 98.44 72 VAL A O 1
ATOM 590 N N . ILE A 1 73 ? -20.930 12.095 20.031 1.00 98.44 73 ILE A N 1
ATOM 591 C CA . ILE A 1 73 ? -21.520 10.765 19.806 1.00 98.44 73 ILE A CA 1
ATOM 592 C C . ILE A 1 73 ? -23.039 10.816 19.607 1.00 98.44 73 ILE A C 1
ATOM 594 O O . ILE A 1 73 ? -23.701 11.750 20.057 1.00 98.44 73 ILE A O 1
ATOM 598 N N . ALA A 1 74 ? -23.621 9.768 19.019 1.00 97.44 74 ALA A N 1
ATOM 599 C CA . ALA A 1 74 ? -25.076 9.635 18.871 1.00 97.44 74 ALA A CA 1
ATOM 600 C C . ALA A 1 74 ? -25.805 9.144 20.147 1.00 97.44 74 ALA A C 1
ATOM 602 O O . ALA A 1 74 ? -27.001 9.403 20.314 1.00 97.44 74 ALA A O 1
ATOM 603 N N . ARG A 1 75 ? -25.103 8.468 21.070 1.00 97.06 75 ARG A N 1
ATOM 604 C CA . ARG A 1 75 ? -25.644 8.013 22.369 1.00 97.06 75 ARG A CA 1
ATOM 605 C C . ARG A 1 75 ? -25.675 9.117 23.422 1.00 97.06 75 ARG A C 1
ATOM 607 O O . ARG A 1 75 ? -24.935 10.082 23.342 1.00 97.06 75 ARG A O 1
ATOM 614 N N . ASP A 1 76 ? -26.508 8.967 24.446 1.00 96.94 76 ASP A N 1
ATOM 615 C CA . ASP A 1 76 ? -26.588 9.931 25.559 1.00 96.94 76 ASP A CA 1
ATOM 616 C C . ASP A 1 76 ? -25.553 9.596 26.638 1.00 96.94 76 ASP A C 1
ATOM 618 O O . ASP A 1 76 ? -25.777 8.694 27.450 1.00 96.94 76 ASP A O 1
ATOM 622 N N . MET A 1 77 ? -24.425 10.314 26.639 1.00 96.00 77 MET A N 1
ATOM 623 C CA . MET A 1 77 ? -23.319 10.072 27.575 1.00 96.00 77 MET A CA 1
ATOM 624 C C . MET A 1 77 ? -23.690 10.452 29.015 1.00 96.00 77 MET A C 1
ATOM 626 O O . MET A 1 77 ? -23.129 9.930 29.974 1.00 96.00 77 MET A O 1
ATOM 630 N N . ARG A 1 78 ? -24.693 11.313 29.208 1.00 94.31 78 ARG A N 1
ATOM 631 C CA . ARG A 1 78 ? -25.109 11.765 30.548 1.00 94.31 78 ARG A CA 1
ATOM 632 C C . ARG A 1 78 ? -25.794 10.657 31.348 1.00 94.31 78 ARG A C 1
ATOM 634 O O . ARG A 1 78 ? -25.876 10.754 32.568 1.00 94.31 78 ARG A O 1
ATOM 641 N N . LYS A 1 79 ? -26.274 9.610 30.668 1.00 95.12 79 LYS A N 1
ATOM 642 C CA . LYS A 1 79 ? -26.889 8.419 31.276 1.00 95.12 79 LYS A CA 1
ATOM 643 C C . LYS A 1 79 ? -25.881 7.311 31.599 1.00 95.12 79 LYS A C 1
ATOM 645 O O . LYS A 1 79 ? -26.282 6.274 32.116 1.00 95.12 79 LYS A O 1
ATOM 650 N N . VAL A 1 80 ? -24.606 7.502 31.265 1.00 96.25 80 VAL A N 1
ATOM 651 C CA . VAL A 1 80 ? -23.542 6.510 31.455 1.00 96.25 80 VAL A CA 1
ATOM 652 C C . VAL A 1 80 ? -22.848 6.778 32.784 1.00 96.25 80 VAL A C 1
ATOM 654 O O . VAL A 1 80 ? -22.405 7.899 33.030 1.00 96.25 80 VAL A O 1
ATOM 657 N N . SER A 1 81 ? -22.751 5.775 33.651 1.00 97.00 81 SER A N 1
ATOM 658 C CA . SER A 1 81 ? -22.087 5.910 34.955 1.00 97.00 81 SER A CA 1
ATOM 659 C C . SER A 1 81 ? -20.561 5.837 34.831 1.00 97.00 81 SER A C 1
ATOM 661 O O . SER A 1 81 ? -20.038 5.286 33.864 1.00 97.00 81 SER A O 1
ATOM 663 N N . ALA A 1 82 ? -19.830 6.377 35.811 1.00 97.00 82 ALA A N 1
ATOM 664 C CA . ALA A 1 82 ? -18.401 6.087 35.935 1.00 97.00 82 ALA A CA 1
ATOM 665 C C . ALA A 1 82 ? -18.182 4.570 36.107 1.00 97.00 82 ALA A C 1
ATOM 667 O O . ALA A 1 82 ? -18.995 3.894 36.742 1.00 97.00 82 ALA A O 1
ATOM 668 N N . GLY A 1 83 ? -17.126 4.038 35.493 1.00 96.75 83 GLY A N 1
ATOM 669 C CA . GLY A 1 83 ? -16.867 2.600 35.384 1.00 96.75 83 GLY A CA 1
ATOM 670 C C . GLY A 1 83 ? -17.665 1.893 34.281 1.00 96.75 83 GLY A C 1
ATOM 671 O O . GLY A 1 83 ? -17.682 0.666 34.236 1.00 96.75 83 GLY A O 1
ATOM 672 N N . GLN A 1 84 ? -18.341 2.622 33.387 1.00 98.06 84 GLN A N 1
ATOM 673 C CA . GLN A 1 84 ? -19.120 2.038 32.291 1.00 98.06 84 GLN A CA 1
ATOM 674 C C . GLN A 1 84 ? -18.507 2.356 30.922 1.00 98.06 84 GLN A C 1
ATOM 676 O O . GLN A 1 84 ? -17.987 3.446 30.678 1.00 98.06 84 GLN A O 1
ATOM 681 N N . VAL A 1 85 ? -18.610 1.396 30.007 1.00 98.19 85 VAL A N 1
ATOM 682 C CA . VAL A 1 85 ? -18.241 1.512 28.596 1.00 98.19 85 VAL A CA 1
ATOM 683 C C . VAL A 1 85 ? -19.509 1.543 27.753 1.00 98.19 85 VAL A C 1
ATOM 685 O O . VAL A 1 85 ? -20.499 0.884 28.064 1.00 98.19 85 VAL A O 1
ATOM 688 N N . ILE A 1 86 ? -19.496 2.285 26.655 1.00 97.88 86 ILE A N 1
ATOM 689 C CA . ILE A 1 86 ? -20.536 2.192 25.632 1.00 97.88 86 ILE A CA 1
ATOM 690 C C . ILE A 1 86 ? -19.911 2.029 24.258 1.00 97.88 86 ILE A C 1
ATOM 692 O O . ILE A 1 86 ? -18.898 2.648 23.964 1.00 97.88 86 ILE A O 1
ATOM 696 N N . TYR A 1 87 ? -20.555 1.247 23.401 1.00 97.56 87 TYR A N 1
ATOM 697 C CA . TYR A 1 87 ? -20.324 1.288 21.962 1.00 97.56 87 TYR A CA 1
ATOM 698 C C . TYR A 1 87 ? -21.245 2.335 21.319 1.00 97.56 87 TYR A C 1
ATOM 700 O O . TYR A 1 87 ? -22.420 2.435 21.703 1.00 97.56 87 TYR A O 1
ATOM 708 N N . THR A 1 88 ? -20.714 3.147 20.404 1.00 97.62 88 THR A N 1
ATOM 709 C CA . THR A 1 88 ? -21.431 4.255 19.756 1.00 97.62 88 THR A CA 1
ATOM 710 C C . THR A 1 88 ? -20.794 4.638 18.421 1.00 97.62 88 THR A C 1
ATOM 712 O O . THR A 1 88 ? -19.587 4.523 18.249 1.00 97.62 88 THR A O 1
ATOM 715 N N . ALA A 1 89 ? -21.603 5.194 17.521 1.00 97.56 89 ALA A N 1
ATOM 716 C CA . ALA A 1 89 ? -21.126 5.908 16.339 1.00 97.56 89 ALA A CA 1
ATOM 717 C C . ALA A 1 89 ? -21.084 7.427 16.590 1.00 97.56 89 ALA A C 1
ATOM 719 O O . ALA A 1 89 ? -21.838 7.949 17.430 1.00 97.56 89 ALA A O 1
ATOM 720 N N . TRP A 1 90 ? -20.247 8.138 15.835 1.00 98.31 90 TRP A N 1
ATOM 721 C CA . TRP A 1 90 ? -20.290 9.597 15.696 1.00 98.31 90 TRP A CA 1
ATOM 722 C C . TRP A 1 90 ? -20.321 9.999 14.224 1.00 98.31 90 TRP A C 1
ATOM 724 O O . TRP A 1 90 ? -19.795 9.314 13.347 1.00 98.31 90 TRP A O 1
ATOM 734 N N . CYS A 1 91 ? -21.001 11.108 13.949 1.00 98.31 91 CYS A N 1
ATOM 735 C CA . CYS A 1 91 ? -21.362 11.511 12.595 1.00 98.31 91 CYS A CA 1
ATOM 736 C C . CYS A 1 91 ? -20.773 12.871 12.222 1.00 98.31 91 CYS A C 1
ATOM 738 O O . CYS A 1 91 ? -20.395 13.659 13.090 1.00 98.31 91 CYS A O 1
ATOM 740 N N . ASP A 1 92 ? -20.750 13.150 10.922 1.00 97.94 92 ASP A N 1
ATOM 741 C CA . ASP A 1 92 ? -20.642 14.500 10.381 1.00 97.94 92 ASP A CA 1
ATOM 742 C C . ASP A 1 92 ? -21.978 15.260 10.493 1.00 97.94 92 ASP A C 1
ATOM 744 O O . ASP A 1 92 ? -22.996 14.742 10.966 1.00 97.94 92 ASP A O 1
ATOM 748 N N . GLU A 1 93 ? -21.994 16.522 10.062 1.00 97.19 93 GLU A N 1
ATOM 749 C CA . GLU A 1 93 ? -23.180 17.379 10.122 1.00 97.19 93 GLU A CA 1
ATOM 750 C C . GLU A 1 93 ? -24.356 16.880 9.268 1.00 97.19 93 GLU A C 1
ATOM 752 O O . GLU A 1 93 ? -25.494 17.302 9.485 1.00 97.19 93 GLU A O 1
ATOM 757 N N . ARG A 1 94 ? -24.101 15.966 8.325 1.00 97.25 94 ARG A N 1
ATOM 758 C CA . ARG A 1 94 ? -25.108 15.343 7.458 1.00 97.25 94 ARG A CA 1
ATOM 759 C C . ARG A 1 94 ? -25.632 14.026 8.030 1.00 97.25 94 ARG A C 1
ATOM 761 O O . ARG A 1 94 ? -26.389 13.337 7.350 1.00 97.25 94 ARG A O 1
ATOM 768 N N . GLY A 1 95 ? -25.256 13.679 9.263 1.00 97.75 95 GLY A N 1
ATOM 769 C CA . GLY A 1 95 ? -25.686 12.444 9.916 1.00 97.75 95 GLY A CA 1
ATOM 770 C C . GLY A 1 95 ? -25.022 11.194 9.336 1.00 97.75 95 GLY A C 1
ATOM 771 O O . GLY A 1 95 ? -25.531 10.093 9.537 1.00 97.75 95 GLY A O 1
ATOM 772 N N . LYS A 1 96 ? -23.910 11.343 8.602 1.00 98.12 96 LYS A N 1
ATOM 773 C CA . LYS A 1 96 ? -23.149 10.211 8.069 1.00 98.12 96 LYS A CA 1
ATOM 774 C C . LYS A 1 96 ? -21.997 9.866 9.003 1.00 98.12 96 LYS A C 1
ATOM 776 O O . LYS A 1 96 ? -21.337 10.749 9.543 1.00 98.12 96 LYS A O 1
ATOM 781 N N . VAL A 1 97 ? -21.799 8.573 9.226 1.00 98.38 97 VAL A N 1
ATOM 782 C CA . VAL A 1 97 ? -20.870 8.017 10.206 1.00 98.38 97 VAL A CA 1
ATOM 783 C C . VAL A 1 97 ? -19.448 8.339 9.784 1.00 98.38 97 VAL A C 1
ATOM 785 O O . VAL A 1 97 ? -18.992 7.962 8.703 1.00 98.38 97 VAL A O 1
ATOM 788 N N . ILE A 1 98 ? -18.756 9.059 10.658 1.00 97.94 98 ILE A N 1
ATOM 789 C CA . ILE A 1 98 ? -17.328 9.310 10.528 1.00 97.94 98 ILE A CA 1
ATOM 790 C C . ILE A 1 98 ? -16.580 8.057 10.954 1.00 97.94 98 ILE A C 1
ATOM 792 O O . ILE A 1 98 ? -15.669 7.644 10.245 1.00 97.94 98 ILE A O 1
ATOM 796 N N . ASP A 1 99 ? -16.954 7.500 12.103 1.00 97.88 99 ASP A N 1
ATOM 797 C CA . ASP A 1 99 ? -16.306 6.350 12.722 1.00 97.88 99 ASP A CA 1
ATOM 798 C C . ASP A 1 99 ? -17.199 5.821 13.870 1.00 97.88 99 ASP A C 1
ATOM 800 O O . ASP A 1 99 ? -18.203 6.452 14.250 1.00 97.88 99 ASP A O 1
ATOM 804 N N . ASP A 1 100 ? -16.853 4.651 14.387 1.00 96.88 100 ASP A N 1
ATOM 805 C CA . ASP A 1 100 ? -17.505 3.962 15.492 1.00 96.88 100 ASP A CA 1
ATOM 806 C C . ASP A 1 100 ? -16.465 3.445 16.497 1.00 96.88 100 ASP A C 1
ATOM 808 O O . ASP A 1 100 ? -15.261 3.425 16.253 1.00 96.88 100 ASP A O 1
ATOM 812 N N . GLY A 1 101 ? -16.918 3.084 17.694 1.00 96.75 101 GLY A N 1
ATOM 813 C CA . GLY A 1 101 ? -16.005 2.566 18.703 1.00 96.75 101 GLY A CA 1
ATOM 814 C C . GLY A 1 101 ? -16.569 2.609 20.107 1.00 96.75 101 GLY A C 1
ATOM 815 O O . GLY A 1 101 ? -17.772 2.803 20.327 1.00 96.75 101 GLY A O 1
ATOM 816 N N . THR A 1 102 ? -15.681 2.406 21.077 1.00 97.81 102 THR A N 1
ATOM 817 C CA . THR A 1 102 ? -16.032 2.395 22.493 1.00 97.81 102 THR A CA 1
ATOM 818 C C . THR A 1 102 ? -15.625 3.687 23.190 1.00 97.81 102 THR A C 1
ATOM 820 O O . THR A 1 102 ? -14.533 4.220 23.005 1.00 97.81 102 THR A O 1
ATOM 823 N N . VAL A 1 103 ? -16.511 4.183 24.051 1.00 98.50 103 VAL A N 1
ATOM 824 C CA . VAL A 1 103 ? -16.216 5.285 24.967 1.00 98.50 103 VAL A CA 1
ATOM 825 C C . VAL A 1 103 ? -16.393 4.783 26.391 1.00 98.50 103 VAL A C 1
ATOM 827 O O . VAL A 1 103 ? -17.493 4.414 26.804 1.00 98.50 103 VAL A O 1
ATOM 830 N N . SER A 1 104 ? -15.290 4.747 27.130 1.00 98.31 104 SER A N 1
ATOM 831 C CA . SER A 1 104 ? -15.225 4.333 28.531 1.00 98.31 104 SER A CA 1
ATOM 832 C C . SER A 1 104 ? -15.253 5.568 29.421 1.00 98.31 104 SER A C 1
ATOM 834 O O . SER A 1 104 ? -14.355 6.406 29.326 1.00 98.31 104 SER A O 1
ATOM 836 N N . ARG A 1 105 ? -16.250 5.687 30.300 1.00 98.19 105 ARG A N 1
ATOM 837 C CA . ARG A 1 105 ? -16.281 6.710 31.351 1.00 98.19 105 ARG A CA 1
ATOM 838 C C . ARG A 1 105 ? -15.511 6.179 32.556 1.00 98.19 105 ARG A C 1
ATOM 840 O O . ARG A 1 105 ? -16.070 5.460 33.376 1.00 98.19 105 ARG A O 1
ATOM 847 N N . LEU A 1 106 ? -14.217 6.481 32.619 1.00 97.25 106 LEU A N 1
ATOM 848 C CA . LEU A 1 106 ? -13.315 5.969 33.657 1.00 97.25 106 LEU A CA 1
ATOM 849 C C . LEU A 1 106 ? -13.581 6.627 35.017 1.00 97.25 106 LEU A C 1
ATOM 851 O O . LEU A 1 106 ? -13.487 5.972 36.045 1.00 97.25 106 LEU A O 1
ATOM 855 N N . ASP A 1 107 ? -13.947 7.908 35.006 1.00 95.81 107 ASP A N 1
ATOM 856 C CA . ASP A 1 107 ? -14.321 8.693 36.186 1.00 95.81 107 ASP A CA 1
ATOM 857 C C . ASP A 1 107 ? -15.361 9.760 35.779 1.00 95.81 107 ASP A C 1
ATOM 859 O O . ASP A 1 107 ? -15.749 9.846 34.608 1.00 95.81 107 ASP A O 1
ATOM 863 N N . GLU A 1 108 ? -15.814 10.601 36.711 1.00 93.75 108 GLU A N 1
ATOM 864 C CA . GLU A 1 108 ? -16.835 11.629 36.491 1.00 93.75 108 GLU A CA 1
ATOM 865 C C . GLU A 1 108 ? -16.537 12.492 35.254 1.00 93.75 108 GLU A C 1
ATOM 867 O O . GLU A 1 108 ? -17.424 12.687 34.417 1.00 93.75 108 GLU A O 1
ATOM 872 N N . ASN A 1 109 ? -15.285 12.936 35.107 1.00 96.38 109 ASN A N 1
ATOM 873 C CA . ASN A 1 109 ? -14.815 13.822 34.038 1.00 96.38 109 ASN A CA 1
ATOM 874 C C . ASN A 1 109 ? -13.576 13.271 33.311 1.00 96.38 109 ASN A C 1
ATOM 876 O O . ASN A 1 109 ? -12.724 14.040 32.866 1.00 96.38 109 ASN A O 1
ATOM 880 N N . ARG A 1 110 ? -13.452 11.942 33.212 1.00 98.31 110 ARG A N 1
ATOM 881 C CA . ARG A 1 110 ? -12.323 11.270 32.552 1.00 98.31 110 ARG A CA 1
ATOM 882 C C . ARG A 1 110 ? -12.824 10.146 31.656 1.00 98.31 110 ARG A C 1
ATOM 884 O O . ARG A 1 110 ? -13.458 9.205 32.131 1.00 98.31 110 ARG A O 1
ATOM 891 N N . TYR A 1 111 ? -12.498 10.229 30.371 1.00 98.69 111 TYR A N 1
ATOM 892 C CA . TYR A 1 111 ? -12.974 9.302 29.349 1.00 98.69 111 TYR A CA 1
ATOM 893 C C . TYR A 1 111 ? -11.820 8.743 28.523 1.00 98.69 111 TYR A C 1
ATOM 895 O O . TYR A 1 111 ? -10.950 9.502 28.102 1.00 98.69 111 TYR A O 1
ATOM 903 N N . ARG A 1 112 ? -11.849 7.437 28.241 1.00 98.50 112 ARG A N 1
ATOM 904 C CA . ARG A 1 112 ? -11.022 6.814 27.197 1.00 98.50 112 ARG A CA 1
ATOM 905 C C . ARG A 1 112 ? -11.901 6.520 25.990 1.00 98.50 112 ARG A C 1
ATOM 907 O O . ARG A 1 112 ? -12.914 5.835 26.121 1.00 98.50 112 ARG A O 1
ATOM 914 N N . TRP A 1 113 ? -11.508 7.030 24.834 1.00 98.50 113 TRP A N 1
ATOM 915 C CA . TRP A 1 113 ? -12.232 6.889 23.575 1.00 98.50 113 TRP A CA 1
ATOM 916 C C . TRP A 1 113 ? -11.397 6.088 22.586 1.00 98.50 113 TRP A C 1
ATOM 918 O O . TRP A 1 113 ? -10.254 6.461 22.334 1.00 98.50 113 TRP A O 1
ATOM 928 N N . THR A 1 114 ? -11.959 5.021 22.023 1.00 98.00 114 THR A N 1
ATOM 929 C CA . THR A 1 114 ? -11.322 4.212 20.978 1.00 98.00 114 THR A CA 1
ATOM 930 C C . THR A 1 114 ? -11.921 4.510 19.607 1.00 98.00 114 THR A C 1
ATOM 932 O O . THR A 1 114 ? -13.119 4.768 19.482 1.00 98.00 114 THR A O 1
ATOM 935 N N . ALA A 1 115 ? -11.074 4.517 18.586 1.00 97.19 115 ALA A N 1
ATOM 936 C CA . ALA A 1 115 ? -11.464 4.767 17.208 1.00 97.19 115 ALA A CA 1
ATOM 937 C C . ALA A 1 115 ? -10.640 3.882 16.271 1.00 97.19 115 ALA A C 1
ATOM 939 O O . ALA A 1 115 ? -9.484 3.556 16.569 1.00 97.19 115 ALA A O 1
ATOM 940 N N . ALA A 1 116 ? -11.228 3.506 15.140 1.00 94.12 116 ALA A N 1
ATOM 941 C CA . ALA A 1 116 ? -10.510 2.769 14.112 1.00 94.12 116 ALA A CA 1
ATOM 942 C C . ALA A 1 116 ? -9.616 3.699 13.272 1.00 94.12 116 ALA A C 1
ATOM 944 O O . ALA A 1 116 ? -8.532 3.286 12.865 1.00 94.12 116 ALA A O 1
ATOM 945 N N . ASP A 1 117 ? -10.023 4.963 13.092 1.00 94.12 117 ASP A N 1
ATOM 946 C CA . ASP A 1 117 ? -9.283 5.987 12.347 1.00 94.12 117 ASP A CA 1
ATOM 947 C C . ASP A 1 117 ? -8.836 7.184 13.217 1.00 94.12 117 ASP A C 1
ATOM 949 O O . ASP A 1 117 ? -9.402 7.448 14.287 1.00 94.12 117 ASP A O 1
ATOM 953 N N . PRO A 1 118 ? -7.866 8.004 12.750 1.00 95.50 118 PRO A N 1
ATOM 954 C CA . PRO A 1 118 ? -7.477 9.226 13.445 1.00 95.50 118 PRO A CA 1
ATOM 955 C C . PRO A 1 118 ? -8.631 10.239 13.559 1.00 95.50 118 PRO A C 1
ATOM 957 O O . PRO A 1 118 ? -9.131 10.782 12.566 1.00 95.50 118 PRO A O 1
ATOM 960 N N . ASN A 1 119 ? -9.009 10.584 14.792 1.00 96.81 119 ASN A N 1
ATOM 961 C CA . ASN A 1 119 ? -10.116 11.504 15.080 1.00 96.81 119 ASN A CA 1
ATOM 962 C C . ASN A 1 119 ? -9.718 12.756 15.885 1.00 96.81 119 ASN A C 1
ATOM 964 O O . ASN A 1 119 ? -10.557 13.635 16.086 1.00 96.81 119 ASN A O 1
ATOM 968 N N . LEU A 1 120 ? -8.441 12.921 16.253 1.00 96.81 120 LEU A N 1
ATOM 969 C CA . LEU A 1 120 ? -7.963 14.026 17.102 1.00 96.81 120 LEU A CA 1
ATOM 970 C C . LEU A 1 120 ? -8.419 15.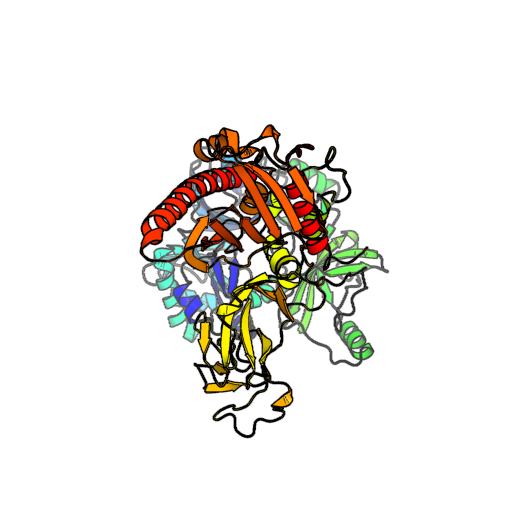417 16.626 1.00 96.81 120 LEU A C 1
ATOM 972 O O . LEU A 1 120 ? -8.981 16.205 17.389 1.00 96.81 120 LEU A O 1
ATOM 976 N N . ARG A 1 121 ? -8.248 15.707 15.328 1.00 96.81 121 ARG A N 1
ATOM 977 C CA . ARG A 1 121 ? -8.682 16.981 14.729 1.00 96.81 121 ARG A CA 1
ATOM 978 C C . ARG A 1 121 ? -10.183 17.217 14.901 1.00 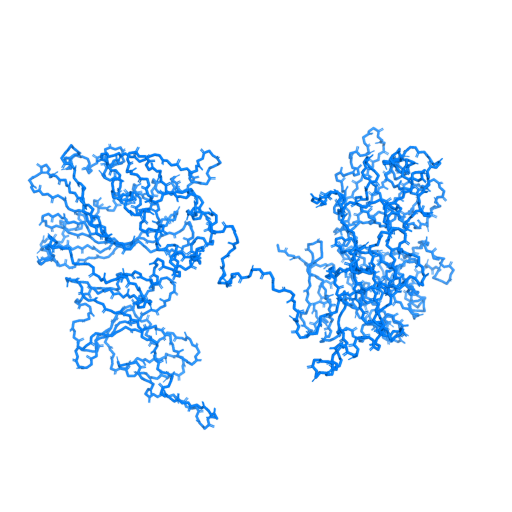96.81 121 ARG A C 1
ATOM 980 O O . ARG A 1 121 ? -10.597 18.339 15.180 1.00 96.81 121 ARG A O 1
ATOM 987 N N . TRP A 1 122 ? -10.987 16.172 14.723 1.00 97.19 122 TRP A N 1
ATOM 988 C CA . TRP A 1 122 ? -12.441 16.252 14.837 1.00 97.19 122 TRP A CA 1
ATOM 989 C C . TRP A 1 122 ? -12.876 16.563 16.271 1.00 97.19 122 TRP A C 1
ATOM 991 O O . TRP A 1 122 ? -13.757 17.398 16.487 1.00 97.19 122 TRP A O 1
ATOM 1001 N N . PHE A 1 123 ? -12.211 15.961 17.257 1.00 98.12 123 PHE A N 1
ATOM 1002 C CA . PHE A 1 123 ? -12.471 16.246 18.664 1.00 98.12 123 PHE A CA 1
ATOM 1003 C C . PHE A 1 123 ? -12.088 17.682 19.037 1.00 98.12 123 PHE A C 1
ATOM 1005 O O . PHE A 1 123 ? -12.909 18.380 19.627 1.00 98.12 123 PHE A O 1
ATOM 1012 N N . HIS A 1 124 ? -10.925 18.183 18.603 1.00 97.88 124 HIS A N 1
ATOM 1013 C CA . HIS A 1 124 ? -10.542 19.582 18.848 1.00 97.88 124 HIS A CA 1
ATOM 1014 C C . HIS A 1 124 ? -11.502 20.594 18.214 1.00 97.88 124 HIS A C 1
ATOM 1016 O O . HIS A 1 124 ? -11.816 21.613 18.827 1.00 97.88 124 HIS A O 1
ATOM 1022 N N . GLN A 1 125 ? -12.009 20.317 17.010 1.00 96.81 125 GLN A N 1
ATOM 1023 C CA . GLN A 1 125 ? -13.006 21.179 16.367 1.00 96.81 125 GLN A CA 1
ATOM 1024 C C . GLN A 1 125 ? -14.307 21.256 17.179 1.00 96.81 125 GLN A C 1
ATOM 1026 O O . GLN A 1 125 ? -14.893 22.329 17.303 1.00 96.81 125 GLN A O 1
ATOM 1031 N N . ASN A 1 126 ? -14.733 20.146 17.786 1.00 97.94 126 ASN A N 1
ATOM 1032 C CA . ASN A 1 126 ? -15.946 20.095 18.606 1.00 97.94 126 ASN A CA 1
ATOM 1033 C C . ASN A 1 126 ? -15.748 20.585 20.052 1.00 97.94 126 ASN A C 1
ATOM 1035 O O . ASN A 1 126 ? -16.734 20.875 20.739 1.00 97.94 126 ASN A O 1
ATOM 1039 N N . ALA A 1 127 ? -14.495 20.720 20.490 1.00 98.00 127 ALA A N 1
ATOM 1040 C CA . ALA A 1 127 ? -14.095 21.200 21.810 1.00 98.00 127 ALA A CA 1
ATOM 1041 C C . ALA A 1 127 ? -14.010 22.727 21.935 1.00 98.00 127 ALA A C 1
ATOM 1043 O O . ALA A 1 127 ? -13.810 23.237 23.035 1.00 98.00 127 ALA A O 1
ATOM 1044 N N . GLN A 1 128 ? -14.158 23.473 20.836 1.00 95.88 128 GLN A N 1
ATOM 1045 C CA . GLN A 1 128 ? -14.069 24.933 20.867 1.00 95.88 128 GLN A CA 1
ATOM 1046 C C . GLN A 1 128 ? -15.040 25.542 21.892 1.00 95.88 128 GLN A C 1
ATOM 1048 O O . GLN A 1 128 ? -16.248 25.299 21.843 1.00 95.88 128 GLN A O 1
ATOM 1053 N N . GLY A 1 129 ? -14.493 26.352 22.805 1.00 95.94 129 GLY A N 1
ATOM 1054 C CA . GLY A 1 129 ? -15.246 27.013 23.874 1.00 95.94 129 GLY A CA 1
ATOM 1055 C C . GLY A 1 129 ? -15.593 26.126 25.078 1.00 95.94 129 GLY A C 1
ATOM 1056 O O . GLY A 1 129 ? -16.404 26.546 25.899 1.00 95.94 129 GLY A O 1
ATOM 1057 N N . LEU A 1 130 ? -15.019 24.923 25.182 1.00 98.00 130 LEU A N 1
ATOM 1058 C CA . LEU A 1 130 ? -15.171 24.019 26.325 1.00 98.00 130 LEU A CA 1
ATOM 1059 C C . LEU A 1 130 ? -13.866 23.932 27.130 1.00 98.00 130 LEU A C 1
ATOM 1061 O O . LEU A 1 130 ? -12.778 23.949 26.555 1.00 98.00 130 LEU A O 1
ATOM 1065 N N . ASP A 1 131 ? -13.981 23.793 28.450 1.00 97.94 131 ASP A N 1
ATOM 1066 C CA . ASP A 1 131 ? -12.851 23.503 29.340 1.00 97.94 131 ASP A CA 1
ATOM 1067 C C . ASP A 1 131 ? -12.556 21.992 29.356 1.00 97.94 131 ASP A C 1
ATOM 1069 O O . ASP A 1 131 ? -13.067 21.232 30.191 1.00 97.94 131 ASP A O 1
ATOM 1073 N N . VAL A 1 132 ? -11.794 21.552 28.351 1.00 98.38 132 VAL A N 1
ATOM 1074 C CA . VAL A 1 132 ? -11.434 20.150 28.109 1.00 98.38 132 VAL A CA 1
ATOM 1075 C C . VAL A 1 132 ? -9.991 20.013 27.635 1.00 98.38 132 VAL A C 1
ATOM 1077 O O . VAL A 1 132 ? -9.494 20.826 26.857 1.00 98.38 132 VAL A O 1
ATOM 1080 N N . GLN A 1 133 ? -9.340 18.937 28.061 1.00 98.44 133 GLN A N 1
ATOM 1081 C CA . GLN A 1 133 ? -8.072 18.460 27.525 1.00 98.44 133 GLN A CA 1
ATOM 1082 C C . GLN A 1 133 ? -8.331 17.190 26.716 1.00 98.44 133 GLN A C 1
ATOM 1084 O O . GLN A 1 133 ? -9.082 16.313 27.147 1.00 98.44 133 GLN A O 1
ATOM 1089 N N . ILE A 1 134 ? -7.728 17.113 25.531 1.00 98.69 134 ILE A N 1
ATOM 1090 C CA . ILE A 1 134 ? -7.802 15.953 24.642 1.00 98.69 134 ILE A CA 1
ATOM 1091 C C . ILE A 1 134 ? -6.370 15.537 24.347 1.00 98.69 134 ILE A C 1
ATOM 1093 O O . ILE A 1 134 ? -5.599 16.319 23.794 1.00 98.69 134 ILE A O 1
ATOM 1097 N N . GLU A 1 135 ? -6.033 14.309 24.707 1.00 98.50 135 GLU A N 1
ATOM 1098 C CA . GLU A 1 135 ? -4.710 13.740 24.504 1.00 98.50 135 GLU A CA 1
ATOM 1099 C C . GLU A 1 135 ? -4.818 12.489 23.635 1.00 98.50 135 GLU A C 1
ATOM 1101 O O . GLU A 1 135 ? -5.624 11.601 23.913 1.00 98.50 135 GLU A O 1
ATOM 1106 N N . ASP A 1 136 ? -4.000 12.410 22.586 1.00 98.50 136 ASP A N 1
ATOM 1107 C CA . ASP A 1 136 ? -3.769 11.157 21.872 1.00 98.50 136 ASP A CA 1
ATOM 1108 C C . ASP A 1 136 ? -2.827 10.283 22.706 1.00 98.50 136 ASP A C 1
ATOM 1110 O O . ASP A 1 136 ? -1.665 10.625 22.940 1.00 98.50 136 ASP A O 1
ATOM 1114 N N . ILE A 1 137 ? -3.360 9.169 23.199 1.00 98.38 137 ILE A N 1
ATOM 1115 C CA . ILE A 1 137 ? -2.654 8.211 24.052 1.00 98.38 137 ILE A CA 1
ATOM 1116 C C . ILE A 1 137 ? -2.398 6.894 23.308 1.00 98.38 137 ILE A C 1
ATOM 1118 O O . ILE A 1 137 ? -2.115 5.878 23.946 1.00 98.38 137 ILE A O 1
ATOM 1122 N N . SER A 1 138 ? -2.488 6.893 21.972 1.00 97.81 138 SER A N 1
ATOM 1123 C CA . SER A 1 138 ? -2.403 5.677 21.155 1.00 97.81 138 SER A CA 1
ATOM 1124 C C . SER A 1 138 ? -1.091 4.917 21.351 1.00 97.81 138 SER A C 1
ATOM 1126 O O . SER A 1 138 ? -1.124 3.698 21.491 1.00 97.81 138 SER A O 1
ATOM 1128 N N . GLU A 1 139 ? 0.021 5.644 21.486 1.00 95.62 139 GLU A N 1
ATOM 1129 C CA . GLU A 1 139 ? 1.370 5.110 21.753 1.00 95.62 139 GLU A CA 1
ATOM 1130 C C . GLU A 1 139 ? 1.741 5.087 23.249 1.00 95.62 139 GLU A C 1
ATOM 1132 O O . GLU A 1 139 ? 2.850 4.715 23.621 1.00 95.62 139 GLU A O 1
ATOM 1137 N N . LYS A 1 140 ? 0.826 5.506 24.135 1.00 98.19 140 LYS A N 1
ATOM 1138 C CA . LYS A 1 140 ? 1.036 5.519 25.596 1.00 98.19 140 LYS A CA 1
ATOM 1139 C C . LYS A 1 140 ? 0.312 4.381 26.302 1.00 98.19 140 LYS A C 1
ATOM 1141 O O . LYS A 1 140 ? 0.752 3.941 27.362 1.00 98.19 140 LYS A O 1
ATOM 1146 N N . VAL A 1 141 ? -0.785 3.907 25.715 1.00 98.38 141 VAL A N 1
ATOM 1147 C CA . VAL A 1 141 ? -1.613 2.827 26.252 1.00 98.38 141 VAL A CA 1
ATOM 1148 C C . VAL A 1 141 ? -1.638 1.672 25.262 1.00 98.38 141 VAL A C 1
ATOM 1150 O O . VAL A 1 141 ? -2.147 1.816 24.150 1.00 98.38 141 VAL A O 1
ATOM 1153 N N . ALA A 1 142 ? -1.106 0.524 25.668 1.00 98.44 142 ALA A N 1
ATOM 1154 C CA . ALA A 1 142 ? -1.251 -0.729 24.937 1.00 98.44 142 ALA A CA 1
ATOM 1155 C C . ALA A 1 142 ? -2.581 -1.404 25.298 1.00 98.44 142 ALA A C 1
ATOM 1157 O O . ALA A 1 142 ? -3.152 -1.140 26.364 1.00 98.44 142 ALA A O 1
ATOM 1158 N N . ALA A 1 143 ? -3.080 -2.259 24.405 1.00 98.31 143 ALA A N 1
ATOM 1159 C CA . ALA A 1 143 ? -4.361 -2.925 24.594 1.00 98.31 143 ALA A CA 1
ATOM 1160 C C . ALA A 1 143 ? -4.336 -4.376 24.099 1.00 98.31 143 ALA A C 1
ATOM 1162 O O . ALA A 1 143 ? -3.846 -4.662 23.007 1.00 98.31 143 ALA A O 1
ATOM 1163 N N . LEU A 1 144 ? -4.899 -5.277 24.904 1.00 98.75 144 LEU A N 1
ATOM 1164 C CA . LEU A 1 144 ? -5.059 -6.694 24.580 1.00 98.75 144 LEU A CA 1
ATOM 1165 C C . LEU A 1 144 ? -6.528 -7.081 24.691 1.00 98.75 144 LEU A C 1
ATOM 1167 O O . LEU A 1 144 ? -7.154 -6.810 25.714 1.00 98.75 144 LEU A O 1
ATOM 1171 N N . ALA A 1 145 ? -7.062 -7.759 23.682 1.00 98.50 145 ALA A N 1
ATOM 1172 C CA . ALA A 1 145 ? -8.358 -8.411 23.772 1.00 98.50 145 ALA A CA 1
ATOM 1173 C C . ALA A 1 145 ? -8.143 -9.880 24.155 1.00 98.50 145 ALA A C 1
ATOM 1175 O O . ALA A 1 145 ? -7.585 -10.662 23.391 1.00 98.50 145 ALA A O 1
ATOM 1176 N N . LEU A 1 146 ? -8.590 -10.245 25.354 1.00 98.62 146 LEU A N 1
ATOM 1177 C CA . LEU A 1 146 ? -8.569 -11.603 25.882 1.00 98.62 146 LEU A CA 1
ATOM 1178 C C . LEU A 1 146 ? -9.981 -12.192 25.751 1.00 98.62 146 LEU A C 1
ATOM 1180 O O . LEU A 1 146 ? -10.886 -11.817 26.496 1.00 98.62 146 LEU A O 1
ATOM 1184 N N . GLN A 1 147 ? -10.185 -13.073 24.776 1.00 98.50 147 GLN A N 1
ATOM 1185 C CA . GLN A 1 147 ? -11.504 -13.531 24.321 1.00 98.50 147 GLN A CA 1
ATOM 1186 C C . GLN A 1 147 ? -11.653 -15.051 24.472 1.00 98.50 147 GLN A C 1
ATOM 1188 O O . GLN A 1 147 ? -10.687 -15.785 24.312 1.00 98.50 147 GLN A O 1
ATOM 1193 N N . GLY A 1 148 ? -12.846 -15.527 24.814 1.00 98.00 148 GLY A N 1
ATOM 1194 C CA . GLY A 1 148 ? -13.175 -16.945 24.957 1.00 98.00 148 GLY A CA 1
ATOM 1195 C C . GLY A 1 148 ? -13.694 -17.351 26.344 1.00 98.00 148 GLY A C 1
ATOM 1196 O O . GLY A 1 148 ? -13.578 -16.607 27.327 1.00 98.00 148 GLY A O 1
ATOM 1197 N N . PRO A 1 149 ? -14.305 -18.542 26.457 1.00 97.44 149 PRO A N 1
ATOM 1198 C CA . PRO A 1 149 ? -15.030 -18.977 27.654 1.00 97.44 149 PRO A CA 1
ATOM 1199 C C . PRO A 1 149 ? -14.156 -19.146 28.909 1.00 97.44 149 PRO A C 1
ATOM 1201 O O . PRO A 1 149 ? -14.674 -19.069 30.026 1.00 97.44 149 PRO A O 1
ATOM 1204 N N . MET A 1 150 ? -12.843 -19.349 28.761 1.00 98.00 150 MET A N 1
ATOM 1205 C CA . MET A 1 150 ? -11.931 -19.573 29.892 1.00 98.00 150 MET A CA 1
ATOM 1206 C C . MET A 1 150 ? -11.320 -18.285 30.457 1.00 98.00 150 MET A C 1
ATOM 1208 O O . MET A 1 150 ? -10.754 -18.293 31.552 1.00 98.00 150 MET A O 1
ATOM 1212 N N . THR A 1 151 ? -11.496 -17.160 29.765 1.00 97.88 151 THR A N 1
ATOM 1213 C CA . THR A 1 151 ? -10.835 -15.882 30.070 1.00 97.88 151 THR A CA 1
ATOM 1214 C C . THR A 1 151 ? -11.185 -15.307 31.441 1.00 97.88 151 THR A C 1
ATOM 1216 O O . THR A 1 151 ? -10.307 -14.804 32.136 1.00 97.88 151 THR A O 1
ATOM 1219 N N . GLY A 1 152 ? -12.434 -15.447 31.894 1.00 97.06 152 GLY A N 1
ATOM 1220 C CA . GLY A 1 152 ? -12.837 -14.988 33.228 1.00 97.06 152 GLY A CA 1
ATOM 1221 C C . GLY A 1 152 ? -12.152 -15.766 34.357 1.00 97.06 152 GLY A C 1
ATOM 1222 O O . GLY A 1 152 ? -11.740 -15.179 35.355 1.00 97.06 152 GLY A O 1
ATOM 1223 N N . ARG A 1 153 ? -11.969 -17.085 34.185 1.00 97.12 153 ARG A N 1
ATOM 1224 C CA . ARG A 1 153 ? -11.252 -17.922 35.163 1.00 97.12 153 ARG A CA 1
ATOM 1225 C C . ARG A 1 153 ? -9.764 -17.593 35.186 1.00 97.12 153 ARG A C 1
ATOM 1227 O O . ARG A 1 153 ? -9.195 -17.491 36.266 1.00 97.12 153 ARG A O 1
ATOM 1234 N N . LEU A 1 154 ? -9.181 -17.379 34.007 1.00 97.69 154 LEU A N 1
ATOM 1235 C CA . LEU A 1 154 ? -7.798 -16.947 33.857 1.00 97.69 154 LEU A CA 1
ATOM 1236 C C . LEU A 1 154 ? -7.541 -15.622 34.590 1.00 97.69 154 LEU A C 1
ATOM 1238 O O . LEU A 1 154 ? -6.638 -15.533 35.418 1.00 97.69 154 LEU A O 1
ATOM 1242 N N . LEU A 1 155 ? -8.366 -14.602 34.337 1.00 98.12 155 LEU A N 1
ATOM 1243 C CA . LEU A 1 155 ? -8.209 -13.299 34.986 1.00 98.12 155 LEU A CA 1
ATOM 1244 C C . LEU A 1 155 ? -8.410 -13.376 36.501 1.00 98.12 155 LEU A C 1
ATOM 1246 O O . LEU A 1 155 ? -7.688 -12.704 37.227 1.00 98.12 155 LEU A O 1
ATOM 1250 N N . ARG A 1 156 ? -9.320 -14.222 36.998 1.00 96.69 156 ARG A N 1
ATOM 1251 C CA . ARG A 1 156 ? -9.495 -14.434 38.445 1.00 96.69 156 ARG A CA 1
ATOM 1252 C C . ARG A 1 156 ? -8.223 -14.948 39.127 1.00 96.69 156 ARG A C 1
ATOM 1254 O O . ARG A 1 156 ? -7.994 -14.641 40.290 1.00 96.69 156 ARG A O 1
ATOM 1261 N N . GLU A 1 157 ? -7.422 -15.752 38.432 1.00 95.94 157 GLU A N 1
ATOM 1262 C CA . GLU A 1 157 ? -6.186 -16.305 38.991 1.00 95.94 157 GLU A CA 1
ATOM 1263 C C . GLU A 1 157 ? -5.026 -15.297 38.982 1.00 95.94 157 GLU A C 1
ATOM 1265 O O . GLU A 1 157 ? -4.158 -15.347 39.853 1.00 95.94 157 GLU A O 1
ATOM 1270 N N . ILE A 1 158 ? -4.995 -14.405 37.989 1.00 96.31 158 ILE A N 1
ATOM 1271 C CA . ILE A 1 158 ? -3.835 -13.543 37.715 1.00 96.31 158 ILE A CA 1
ATOM 1272 C C . ILE A 1 158 ? -4.023 -12.119 38.242 1.00 96.31 158 ILE A C 1
ATOM 1274 O O . ILE A 1 158 ? -3.042 -11.470 38.604 1.00 96.31 158 ILE A O 1
ATOM 1278 N N . VAL A 1 159 ? -5.254 -11.605 38.241 1.00 97.81 159 VAL A N 1
ATOM 1279 C CA . VAL A 1 159 ? -5.520 -10.204 38.564 1.00 97.81 159 VAL A CA 1
ATOM 1280 C C . VAL A 1 159 ? -5.623 -10.021 40.070 1.00 97.81 159 VAL A C 1
ATOM 1282 O O . VAL A 1 159 ? -6.486 -10.591 40.736 1.00 97.81 159 VAL A O 1
ATOM 1285 N N . GLU A 1 160 ? -4.783 -9.141 40.597 1.00 97.56 160 GLU A N 1
ATOM 1286 C CA . GLU A 1 160 ? -4.833 -8.707 41.985 1.00 97.56 160 GLU A CA 1
ATOM 1287 C C . GLU A 1 160 ? -5.718 -7.458 42.121 1.00 97.56 160 GLU A C 1
ATOM 1289 O O . GLU A 1 160 ? -5.653 -6.533 41.310 1.00 97.56 160 GLU A O 1
ATOM 1294 N N . GLY A 1 161 ? -6.548 -7.412 43.167 1.00 94.31 161 GLY A N 1
ATOM 1295 C CA . GLY A 1 161 ? -7.298 -6.206 43.540 1.00 94.31 161 GLY A CA 1
ATOM 1296 C C . GLY A 1 161 ? -8.547 -5.883 42.706 1.00 94.31 161 GLY A C 1
ATOM 1297 O O . GLY A 1 161 ? -9.122 -4.819 42.917 1.00 94.31 161 GLY A O 1
ATOM 1298 N N . ALA A 1 162 ? -9.000 -6.778 41.817 1.00 94.75 162 ALA A N 1
ATOM 1299 C CA . ALA A 1 162 ? -10.212 -6.591 41.011 1.00 94.75 162 ALA A CA 1
ATOM 1300 C C . ALA A 1 162 ? -11.239 -7.717 41.203 1.00 94.75 162 ALA A C 1
ATOM 1302 O O . ALA A 1 162 ? -10.883 -8.889 41.310 1.00 94.75 162 ALA A O 1
ATOM 1303 N N . ASP A 1 163 ? -12.527 -7.371 41.162 1.00 93.75 163 ASP A N 1
ATOM 1304 C CA . ASP A 1 163 ? -13.625 -8.343 41.154 1.00 93.75 163 ASP A CA 1
ATOM 1305 C C . ASP A 1 163 ? -14.028 -8.689 39.712 1.00 93.75 163 ASP A C 1
ATOM 1307 O O . ASP A 1 163 ? -14.868 -8.033 39.091 1.00 93.75 163 ASP A O 1
ATOM 1311 N N . ILE A 1 164 ? -13.391 -9.725 39.165 1.00 96.44 164 ILE A N 1
ATOM 1312 C CA . ILE A 1 164 ? -13.648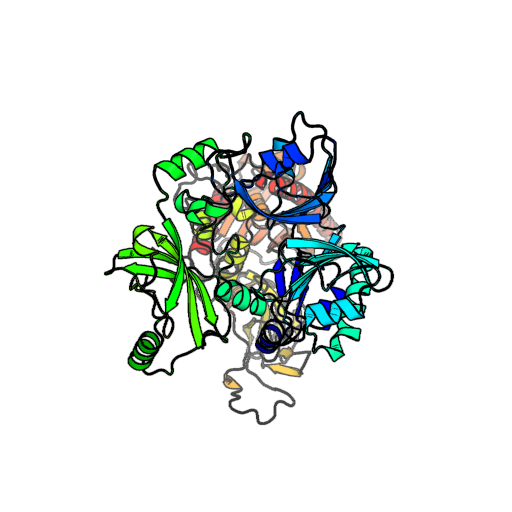 -10.206 37.799 1.00 96.44 164 ILE A CA 1
ATOM 1313 C C . ILE A 1 164 ? -15.011 -10.904 37.685 1.00 96.44 164 ILE A C 1
ATOM 1315 O O . ILE A 1 164 ? -15.645 -10.854 36.628 1.00 96.44 164 ILE A O 1
ATOM 1319 N N . ASP A 1 165 ? -15.481 -11.531 38.765 1.00 90.44 165 ASP A N 1
ATOM 1320 C CA . ASP A 1 165 ? -16.685 -12.366 38.759 1.00 90.44 165 ASP A CA 1
ATOM 1321 C C . ASP A 1 165 ? -17.957 -11.530 38.650 1.00 90.44 165 ASP A C 1
ATOM 1323 O O . ASP A 1 165 ? -18.896 -11.905 37.941 1.00 90.44 165 ASP A O 1
ATOM 1327 N N . ASN A 1 166 ? -17.968 -10.371 39.309 1.00 93.62 166 ASN A N 1
ATOM 1328 C CA . ASN A 1 166 ? -19.106 -9.459 39.287 1.00 93.62 166 ASN A CA 1
ATOM 1329 C C . ASN A 1 166 ? -18.991 -8.356 38.225 1.00 93.62 166 ASN A C 1
ATOM 1331 O O . ASN A 1 166 ? -19.905 -7.531 38.109 1.00 93.62 166 ASN A O 1
ATOM 1335 N N . LEU A 1 167 ? -17.928 -8.351 37.409 1.00 96.62 167 LEU A N 1
ATOM 1336 C CA . LEU A 1 167 ? -17.776 -7.394 36.316 1.00 96.62 167 LEU A CA 1
ATOM 1337 C C . LEU A 1 167 ? -18.842 -7.637 35.235 1.00 96.62 167 LEU A C 1
ATOM 1339 O O . LEU A 1 167 ? -18.831 -8.640 34.506 1.00 96.62 167 LEU A O 1
ATOM 1343 N N . LYS A 1 168 ? -19.796 -6.710 35.112 1.00 97.19 168 LYS A N 1
ATOM 1344 C CA . LYS A 1 168 ? -20.884 -6.824 34.130 1.00 97.19 168 LYS A CA 1
ATOM 1345 C C . LYS A 1 168 ? -20.396 -6.452 32.734 1.00 97.19 168 LYS A C 1
ATOM 1347 O O . LYS A 1 168 ? -19.416 -5.734 32.565 1.00 97.19 168 LYS A O 1
ATOM 1352 N N . TYR A 1 169 ? -21.099 -6.947 31.719 1.00 96.56 169 TYR A N 1
ATOM 1353 C CA . TYR A 1 169 ? -20.828 -6.587 30.328 1.00 96.56 169 TYR A CA 1
ATOM 1354 C C . TYR A 1 169 ? -20.867 -5.059 30.148 1.00 96.56 169 TYR A C 1
ATOM 1356 O O . TYR A 1 169 ? -21.745 -4.404 30.715 1.00 96.56 169 TYR A O 1
ATOM 1364 N N . PHE A 1 170 ? -19.914 -4.503 29.388 1.00 96.62 170 PHE A N 1
ATOM 1365 C CA . PHE A 1 170 ? -19.718 -3.055 29.229 1.00 96.62 170 PHE A CA 1
ATOM 1366 C C . PHE A 1 170 ? -19.412 -2.293 30.541 1.00 96.62 170 PHE A C 1
ATOM 1368 O O . PHE A 1 170 ? -19.706 -1.102 30.656 1.00 96.62 170 PHE A O 1
ATOM 1375 N N . GLN A 1 171 ? -18.795 -2.939 31.534 1.00 97.75 171 GLN A N 1
ATOM 1376 C CA . GLN A 1 171 ? -18.200 -2.265 32.696 1.00 97.75 171 GLN A CA 1
ATOM 1377 C C . GLN A 1 171 ? -16.676 -2.380 32.699 1.00 97.75 171 GLN A C 1
ATOM 1379 O O . GLN A 1 171 ? -16.114 -3.274 32.065 1.00 97.75 171 GLN A O 1
ATOM 1384 N N . VAL A 1 172 ? -16.033 -1.462 33.422 1.00 97.31 172 VAL A N 1
ATOM 1385 C CA . VAL A 1 172 ? -14.590 -1.401 33.668 1.00 97.31 172 VAL A CA 1
ATOM 1386 C C . VAL A 1 172 ? -14.329 -1.625 35.153 1.00 97.31 172 VAL A C 1
ATOM 1388 O O . VAL A 1 172 ? -15.014 -1.048 35.996 1.00 97.31 172 VAL A O 1
ATOM 1391 N N . THR A 1 173 ? -13.312 -2.417 35.466 1.00 97.06 173 THR A N 1
ATOM 1392 C CA . THR A 1 173 ? -12.681 -2.477 36.788 1.00 97.06 173 THR A CA 1
ATOM 1393 C C . THR A 1 173 ? -11.189 -2.196 36.650 1.00 97.06 173 THR A C 1
ATOM 1395 O O . THR A 1 173 ? -10.643 -2.224 35.548 1.00 97.06 173 THR A O 1
ATOM 1398 N N . HIS A 1 174 ? -10.533 -1.926 37.769 1.00 97.25 174 HIS A N 1
ATOM 1399 C CA . HIS A 1 174 ? -9.096 -1.719 37.840 1.00 97.25 174 HIS A CA 1
ATOM 1400 C C . HIS A 1 174 ? -8.457 -2.835 38.664 1.00 97.25 174 HIS A C 1
ATOM 1402 O O . HIS A 1 174 ? -9.039 -3.259 39.663 1.00 97.25 174 HIS A O 1
ATOM 1408 N N . GLY A 1 175 ? -7.293 -3.315 38.241 1.00 97.50 175 GLY A N 1
ATOM 1409 C CA . GLY A 1 175 ? -6.540 -4.353 38.936 1.00 97.50 175 GLY A CA 1
ATOM 1410 C C . GLY A 1 175 ? -5.066 -4.326 38.559 1.00 97.50 175 GLY A C 1
ATOM 1411 O O . GLY A 1 175 ? -4.628 -3.488 37.774 1.00 97.50 175 GLY A O 1
ATOM 1412 N N . ILE A 1 176 ? -4.303 -5.259 39.117 1.00 98.62 176 ILE A N 1
ATOM 1413 C CA . ILE A 1 176 ? -2.857 -5.352 38.917 1.00 98.62 176 ILE A CA 1
ATOM 1414 C C . ILE A 1 176 ? -2.516 -6.720 38.324 1.00 98.62 176 ILE A C 1
ATOM 1416 O O . ILE A 1 176 ? -2.967 -7.749 38.825 1.00 98.62 176 ILE A O 1
ATOM 1420 N N . ILE A 1 177 ? -1.690 -6.739 37.276 1.00 98.38 177 ILE A N 1
ATOM 1421 C CA . ILE A 1 177 ? -1.112 -7.958 36.691 1.00 98.38 177 ILE A CA 1
ATOM 1422 C C . ILE A 1 177 ? 0.404 -7.793 36.668 1.00 98.38 177 ILE A C 1
ATOM 1424 O O . ILE A 1 177 ? 0.919 -6.862 36.053 1.00 98.38 177 ILE A O 1
ATOM 1428 N N . SER A 1 178 ? 1.146 -8.684 37.330 1.00 96.81 178 SER A N 1
ATOM 1429 C CA . SER A 1 178 ? 2.620 -8.642 37.356 1.00 96.81 178 SER A CA 1
ATOM 1430 C C . SER A 1 178 ? 3.200 -7.269 37.736 1.00 96.81 178 SER A C 1
ATOM 1432 O O . SER A 1 178 ? 4.179 -6.810 37.145 1.00 96.81 178 SER A O 1
ATOM 1434 N N . LYS A 1 179 ? 2.608 -6.625 38.756 1.00 97.31 179 LYS A N 1
ATOM 1435 C CA . LYS A 1 179 ? 2.959 -5.275 39.249 1.00 97.31 179 LYS A CA 1
ATOM 1436 C C . LYS A 1 179 ? 2.697 -4.134 38.254 1.00 97.31 179 LYS A C 1
ATOM 1438 O O . LYS A 1 179 ? 3.276 -3.061 38.402 1.00 97.31 179 LYS A O 1
ATOM 1443 N N . VAL A 1 180 ? 1.864 -4.368 37.245 1.00 98.38 180 VAL A N 1
ATOM 1444 C CA . VAL A 1 180 ? 1.414 -3.359 36.282 1.00 98.38 180 VAL A CA 1
ATOM 1445 C C . VAL A 1 180 ? -0.055 -3.070 36.548 1.00 98.38 180 VAL A C 1
ATOM 1447 O O . VAL A 1 180 ? -0.848 -4.005 36.645 1.00 98.38 180 VAL A O 1
ATOM 1450 N N . ASP A 1 181 ? -0.406 -1.792 36.648 1.00 98.31 181 ASP A N 1
ATOM 1451 C CA . ASP A 1 181 ? -1.795 -1.348 36.729 1.00 98.31 181 ASP A CA 1
ATOM 1452 C C . ASP A 1 181 ? -2.500 -1.581 35.384 1.00 98.31 181 ASP A C 1
ATOM 1454 O O . ASP A 1 181 ? -2.006 -1.178 34.324 1.00 98.31 181 ASP A O 1
ATOM 1458 N N . VAL A 1 182 ? -3.661 -2.235 35.425 1.00 98.38 182 VAL A N 1
ATOM 1459 C CA . VAL A 1 182 ? -4.435 -2.622 34.243 1.00 98.38 182 VAL A CA 1
ATOM 1460 C C . VAL A 1 182 ? -5.901 -2.249 34.445 1.00 98.38 182 VAL A C 1
ATOM 1462 O O . VAL A 1 182 ? -6.550 -2.695 35.394 1.00 98.38 182 VAL A O 1
ATOM 1465 N N . ASP A 1 183 ? -6.456 -1.472 33.513 1.00 98.12 183 ASP A N 1
ATOM 1466 C CA . ASP A 1 183 ? -7.910 -1.365 33.399 1.00 98.12 183 ASP A CA 1
ATOM 1467 C C . ASP A 1 183 ? -8.432 -2.585 32.643 1.00 98.12 183 ASP A C 1
ATOM 1469 O O . ASP A 1 183 ? -7.894 -2.965 31.602 1.00 98.12 183 ASP A O 1
ATOM 1473 N N . ILE A 1 184 ? -9.520 -3.164 33.133 1.00 98.56 184 ILE A N 1
ATOM 1474 C CA . ILE A 1 184 ? -10.116 -4.383 32.596 1.00 98.56 184 ILE A CA 1
ATOM 1475 C C . ILE A 1 184 ? -11.565 -4.070 32.265 1.00 98.56 184 ILE A C 1
ATOM 1477 O O . ILE A 1 184 ? -12.371 -3.826 33.164 1.00 98.56 184 ILE A O 1
ATOM 1481 N N . SER A 1 185 ? -11.913 -4.075 30.983 1.00 98.19 185 SER A N 1
ATOM 1482 C CA . SER A 1 185 ? -13.296 -3.918 30.542 1.00 98.19 185 SER A CA 1
ATOM 1483 C C . SER A 1 185 ? -13.861 -5.240 30.055 1.00 98.19 185 SER A C 1
ATOM 1485 O O . SER A 1 185 ? -13.206 -5.955 29.307 1.00 98.19 185 SER A O 1
ATOM 1487 N N . ARG A 1 186 ? -15.096 -5.574 30.441 1.00 98.19 186 ARG A N 1
ATOM 1488 C CA . ARG A 1 186 ? -15.793 -6.746 29.889 1.00 98.19 186 ARG A CA 1
ATOM 1489 C C . ARG A 1 186 ? -16.423 -6.384 28.546 1.00 98.19 186 ARG A C 1
ATOM 1491 O O . ARG A 1 186 ? -17.621 -6.092 28.460 1.00 98.19 186 ARG A O 1
ATOM 1498 N N . THR A 1 187 ? -15.571 -6.340 27.533 1.00 97.44 187 THR A N 1
ATOM 1499 C CA . THR A 1 187 ? -15.841 -5.955 26.146 1.00 97.44 187 THR A CA 1
ATOM 1500 C C . THR A 1 187 ? -15.060 -6.866 25.196 1.00 97.44 187 THR A C 1
ATOM 1502 O O . THR A 1 187 ? -14.167 -7.606 25.610 1.00 97.44 187 THR A O 1
ATOM 1505 N N . GLY A 1 188 ? -15.436 -6.863 23.920 1.00 95.56 188 GLY A N 1
ATOM 1506 C CA . GLY A 1 188 ? -14.835 -7.749 22.935 1.00 95.56 188 GLY A CA 1
ATOM 1507 C C . GLY A 1 188 ? -15.464 -7.614 21.557 1.00 95.56 188 GLY A C 1
ATOM 1508 O O . GLY A 1 188 ? -16.567 -7.079 21.419 1.00 95.56 188 GLY A O 1
ATOM 1509 N N . TYR A 1 189 ? -14.751 -8.121 20.554 1.00 96.75 189 TYR A N 1
ATOM 1510 C CA . TYR A 1 189 ? -15.124 -8.045 19.139 1.00 96.75 189 TYR A CA 1
ATOM 1511 C C . TYR A 1 189 ? -15.293 -9.438 18.493 1.00 96.75 189 TYR A C 1
ATOM 1513 O O . TYR A 1 189 ? -15.234 -9.575 17.278 1.00 96.75 189 TYR A O 1
ATOM 1521 N N . THR A 1 190 ? -15.503 -10.492 19.294 1.00 96.81 190 THR A N 1
ATOM 1522 C CA . THR A 1 190 ? -15.646 -11.883 18.802 1.00 96.81 190 THR A CA 1
ATOM 1523 C C . THR A 1 190 ? -17.044 -12.477 18.989 1.00 96.81 190 THR A C 1
ATOM 1525 O O . THR A 1 190 ? -17.350 -13.531 18.430 1.00 96.81 190 THR A O 1
ATOM 1528 N N . GLY A 1 191 ? -17.898 -11.816 19.777 1.00 93.25 191 GLY A N 1
ATOM 1529 C CA . GLY A 1 191 ? -19.214 -12.324 20.178 1.00 93.25 191 GLY A CA 1
ATOM 1530 C C . GLY A 1 191 ? -19.203 -13.283 21.378 1.00 93.25 191 GLY A C 1
ATOM 1531 O O . GLY A 1 191 ? -20.276 -13.653 21.849 1.00 93.25 191 GLY A O 1
ATOM 1532 N N . ASP A 1 192 ? -18.031 -13.652 21.902 1.00 95.31 192 ASP A N 1
ATOM 1533 C CA . ASP A 1 192 ? -17.901 -14.528 23.075 1.00 95.31 192 ASP A CA 1
ATOM 1534 C C . ASP A 1 192 ? -17.811 -13.739 24.385 1.00 95.31 192 ASP A C 1
ATOM 1536 O O . ASP A 1 192 ? -17.753 -12.506 24.423 1.00 95.31 192 ASP A O 1
ATOM 1540 N N . LEU A 1 193 ? -17.742 -14.478 25.497 1.00 96.31 193 LEU A N 1
ATOM 1541 C CA . LEU A 1 193 ? -17.192 -13.931 26.731 1.00 96.31 193 LEU A CA 1
ATOM 1542 C C . LEU A 1 193 ? -15.779 -13.408 26.456 1.00 96.31 193 LEU A C 1
ATOM 1544 O O . LEU A 1 193 ? -14.943 -14.138 25.939 1.00 96.31 193 LEU A O 1
ATOM 1548 N N . GLY A 1 194 ? -15.495 -12.178 26.862 1.00 97.12 194 GLY A N 1
ATOM 1549 C CA . GLY A 1 194 ? -14.169 -11.615 26.705 1.00 97.12 194 GLY A CA 1
ATOM 1550 C C . GLY A 1 194 ? -13.978 -10.338 27.499 1.00 97.12 194 GLY A C 1
ATOM 1551 O O . GLY A 1 194 ? -14.929 -9.755 28.040 1.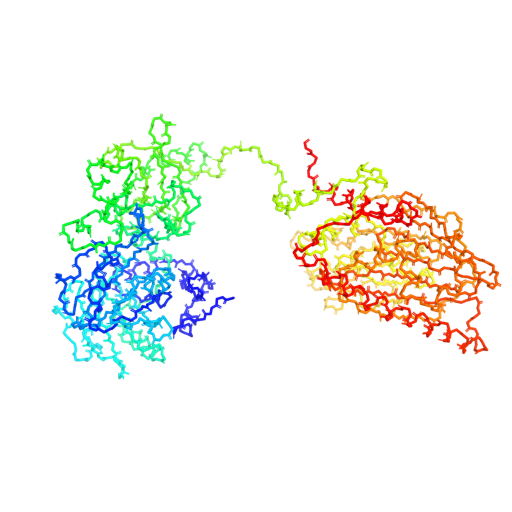00 97.12 194 GLY A O 1
ATOM 1552 N N . TYR A 1 195 ? -12.714 -9.947 27.575 1.00 98.62 195 TYR A N 1
ATOM 1553 C CA . TYR A 1 195 ? -12.237 -8.771 28.271 1.00 98.62 195 TYR A CA 1
ATOM 1554 C C . TYR A 1 195 ? -11.230 -8.031 27.390 1.00 98.62 195 TYR A C 1
ATOM 1556 O O . TYR A 1 195 ? -10.486 -8.644 26.625 1.00 98.62 195 TYR A O 1
ATOM 1564 N N . GLU A 1 196 ? -11.170 -6.714 27.530 1.00 98.50 196 GLU A N 1
ATOM 1565 C CA . GLU A 1 196 ? -10.091 -5.893 26.994 1.00 98.50 196 GLU A CA 1
ATOM 1566 C C . GLU A 1 196 ? -9.276 -5.342 28.161 1.00 98.50 196 GLU A C 1
ATOM 1568 O O . GLU A 1 196 ? -9.818 -4.791 29.123 1.00 98.50 196 GLU A O 1
ATOM 1573 N N . LEU A 1 197 ? -7.966 -5.529 28.073 1.00 98.75 197 LEU A N 1
ATOM 1574 C CA . LEU A 1 197 ? -6.983 -5.128 29.065 1.00 98.75 197 LEU A CA 1
ATOM 1575 C C . LEU A 1 197 ? -6.257 -3.902 28.530 1.00 98.75 197 LEU A C 1
ATOM 1577 O O . LEU A 1 197 ? -5.791 -3.912 27.390 1.00 98.75 197 LEU A O 1
ATOM 1581 N N . TRP A 1 198 ? -6.134 -2.865 29.351 1.00 98.56 198 TRP A N 1
ATOM 1582 C CA . TRP A 1 198 ? -5.531 -1.592 28.967 1.00 98.56 198 TRP A CA 1
ATOM 1583 C C . TRP A 1 198 ? -4.440 -1.231 29.963 1.00 98.56 198 TRP A C 1
ATOM 1585 O O . TRP A 1 198 ? -4.697 -1.160 31.164 1.00 98.56 198 TRP A O 1
ATOM 1595 N N . MET A 1 199 ? -3.228 -1.005 29.466 1.00 98.50 199 MET A N 1
ATOM 1596 C CA . MET A 1 199 ? -2.039 -0.861 30.307 1.00 98.50 199 MET A CA 1
ATOM 1597 C C . MET A 1 199 ? -1.063 0.164 29.732 1.00 98.50 199 MET A C 1
ATOM 1599 O O . MET A 1 199 ? -1.170 0.560 28.570 1.00 98.50 199 MET A O 1
ATOM 1603 N N . SER A 1 200 ? -0.083 0.571 30.538 1.00 98.19 200 SER A N 1
ATOM 1604 C CA . SER A 1 200 ? 1.079 1.335 30.067 1.00 98.19 200 SER A CA 1
ATOM 1605 C C . SER A 1 200 ? 1.748 0.622 28.886 1.00 98.19 200 SER A C 1
ATOM 1607 O O . SER A 1 200 ? 2.035 -0.574 28.962 1.00 98.19 200 SER A O 1
ATOM 1609 N N . TRP A 1 201 ? 2.022 1.355 27.802 1.00 98.19 201 TRP A N 1
ATOM 1610 C CA . TRP A 1 201 ? 2.690 0.810 26.614 1.00 98.19 201 TRP A CA 1
ATOM 1611 C C . TRP A 1 201 ? 4.045 0.182 26.952 1.00 98.19 201 TRP A C 1
ATOM 1613 O O . TRP A 1 201 ? 4.356 -0.915 26.496 1.00 98.19 201 TRP A O 1
ATOM 1623 N N . ALA A 1 202 ? 4.829 0.847 27.804 1.00 97.62 202 ALA A N 1
ATOM 1624 C CA . ALA A 1 202 ? 6.168 0.401 28.188 1.00 97.62 202 ALA A CA 1
ATOM 1625 C C . ALA A 1 202 ? 6.167 -0.900 29.011 1.00 97.62 202 ALA A C 1
ATOM 1627 O O . ALA A 1 202 ? 7.167 -1.615 29.040 1.00 97.62 202 ALA A O 1
ATOM 1628 N N . ASP A 1 203 ? 5.053 -1.211 29.674 1.00 97.69 203 ASP A N 1
ATOM 1629 C CA . ASP A 1 203 ? 4.928 -2.372 30.555 1.00 97.69 203 ASP A CA 1
ATOM 1630 C C . ASP A 1 203 ? 4.132 -3.525 29.928 1.00 97.69 203 ASP A C 1
ATOM 1632 O O . ASP A 1 203 ? 4.006 -4.581 30.550 1.00 97.69 203 ASP A O 1
ATOM 1636 N N . GLY A 1 204 ? 3.638 -3.362 28.693 1.00 97.81 204 GLY A N 1
ATOM 1637 C CA . GLY A 1 204 ? 2.780 -4.338 28.017 1.00 97.81 204 GLY A CA 1
ATOM 1638 C C . GLY A 1 204 ? 3.362 -5.752 28.010 1.00 97.81 204 GLY A C 1
ATOM 1639 O O . GLY A 1 204 ? 2.682 -6.698 28.402 1.00 97.81 204 GLY A O 1
ATOM 1640 N N . ILE A 1 205 ? 4.647 -5.909 27.673 1.00 98.25 205 ILE A N 1
ATOM 1641 C CA . ILE A 1 205 ? 5.304 -7.227 27.616 1.00 98.25 205 ILE A CA 1
ATOM 1642 C C . ILE A 1 205 ? 5.208 -7.984 28.952 1.00 98.25 205 ILE A C 1
ATOM 1644 O O . ILE A 1 205 ? 5.013 -9.196 28.949 1.00 98.25 205 ILE A O 1
ATOM 1648 N N . LYS A 1 206 ? 5.263 -7.292 30.100 1.00 98.31 206 LYS A N 1
ATOM 1649 C CA . LYS A 1 206 ? 5.133 -7.938 31.421 1.00 98.31 206 LYS A CA 1
ATOM 1650 C C . LYS A 1 206 ? 3.747 -8.556 31.615 1.00 98.31 206 LYS A C 1
ATOM 1652 O O . LYS A 1 206 ? 3.630 -9.626 32.211 1.00 98.31 206 LYS A O 1
ATOM 1657 N N . VAL A 1 207 ? 2.709 -7.877 31.125 1.00 98.62 207 VAL A N 1
ATOM 1658 C CA . VAL A 1 207 ? 1.321 -8.355 31.173 1.00 98.62 207 VAL A CA 1
ATOM 1659 C C . VAL A 1 207 ? 1.131 -9.509 30.191 1.00 98.62 207 VAL A C 1
ATOM 1661 O O . VAL A 1 207 ? 0.599 -10.544 30.583 1.00 98.62 207 VAL A O 1
ATOM 1664 N N . TRP A 1 208 ? 1.628 -9.372 28.957 1.00 98.69 208 TRP A N 1
ATOM 1665 C CA . TRP A 1 208 ? 1.598 -10.436 27.946 1.00 98.69 208 TRP A CA 1
ATOM 1666 C C . TRP A 1 208 ? 2.241 -11.727 28.455 1.00 98.69 208 TRP A C 1
ATOM 1668 O O . TRP A 1 208 ? 1.610 -12.780 28.428 1.00 98.69 208 TRP A O 1
ATOM 1678 N N . ASP A 1 209 ? 3.472 -11.641 28.963 1.00 98.38 209 ASP A N 1
ATOM 1679 C CA . ASP A 1 209 ? 4.219 -12.806 29.439 1.00 98.38 209 ASP A CA 1
ATOM 1680 C C . ASP A 1 209 ? 3.494 -13.491 30.600 1.00 98.38 209 ASP A C 1
ATOM 1682 O O . ASP A 1 209 ? 3.407 -14.715 30.631 1.00 98.38 209 ASP A O 1
ATOM 1686 N N . SER A 1 210 ? 2.902 -12.715 31.513 1.00 98.25 210 SER A N 1
ATOM 1687 C CA . SER A 1 210 ? 2.104 -13.250 32.622 1.00 98.25 210 SER A CA 1
ATOM 1688 C C . SER A 1 210 ? 0.867 -14.007 32.141 1.00 98.25 210 SER A C 1
ATOM 1690 O O . SER A 1 210 ? 0.618 -15.134 32.573 1.00 98.25 210 SER A O 1
ATOM 1692 N N . LEU A 1 211 ? 0.115 -13.410 31.209 1.00 98.44 211 LEU A N 1
ATOM 1693 C CA . LEU A 1 211 ? -1.082 -14.014 30.626 1.00 98.44 211 LEU A CA 1
ATOM 1694 C C . LEU A 1 211 ? -0.751 -15.299 29.874 1.00 98.44 211 LEU A C 1
ATOM 1696 O O . LEU A 1 211 ? -1.420 -16.305 30.084 1.00 98.44 211 LEU A O 1
ATOM 1700 N N . MET A 1 212 ? 0.283 -15.284 29.031 1.00 98.19 212 MET A N 1
ATOM 1701 C CA . MET A 1 212 ? 0.683 -16.459 28.259 1.00 98.19 212 MET A CA 1
ATOM 1702 C C . MET A 1 212 ? 1.244 -17.563 29.160 1.00 98.19 212 MET A C 1
ATOM 1704 O O . MET A 1 212 ? 0.931 -18.731 28.954 1.00 98.19 212 MET A O 1
ATOM 1708 N N . ASP A 1 213 ? 2.034 -17.221 30.182 1.00 97.81 213 ASP A N 1
ATOM 1709 C CA . ASP A 1 213 ? 2.652 -18.202 31.079 1.00 97.81 213 ASP A CA 1
ATOM 1710 C C . ASP A 1 213 ? 1.626 -18.919 31.964 1.00 97.81 213 ASP A C 1
ATOM 1712 O O . ASP A 1 213 ? 1.549 -20.152 31.983 1.00 97.81 213 ASP A O 1
ATOM 1716 N N . ARG A 1 214 ? 0.801 -18.138 32.664 1.00 97.44 214 ARG A N 1
ATOM 1717 C CA . ARG A 1 214 ? -0.236 -18.646 33.572 1.00 97.44 214 ARG A CA 1
ATOM 1718 C C . ARG A 1 214 ? -1.450 -19.173 32.809 1.00 97.44 214 ARG A C 1
ATOM 1720 O O . ARG A 1 214 ? -2.099 -20.117 33.255 1.00 97.44 214 ARG A O 1
ATOM 1727 N N . GLY A 1 215 ? -1.720 -18.625 31.627 1.00 97.38 215 GLY A N 1
ATOM 1728 C CA . GLY A 1 215 ? -2.814 -19.041 30.758 1.00 97.38 215 GLY A CA 1
ATOM 1729 C C . GLY A 1 215 ? -2.627 -20.399 30.095 1.00 97.38 215 GLY A C 1
ATOM 1730 O O . GLY A 1 215 ? -3.607 -20.940 29.594 1.00 97.38 215 GLY A O 1
ATOM 1731 N N . ARG A 1 216 ? -1.436 -21.018 30.152 1.00 97.12 216 ARG A N 1
ATOM 1732 C CA . ARG A 1 216 ? -1.240 -22.395 29.653 1.00 97.12 216 ARG A CA 1
ATOM 1733 C C . ARG A 1 216 ? -2.192 -23.402 30.302 1.00 97.12 216 ARG A C 1
ATOM 1735 O O . ARG A 1 216 ? -2.672 -24.303 29.627 1.00 97.12 216 ARG A O 1
ATOM 1742 N N . ALA A 1 217 ? -2.523 -23.228 31.585 1.00 96.38 217 ALA A N 1
ATOM 1743 C CA . ALA A 1 217 ? -3.500 -24.077 32.281 1.00 96.38 217 ALA A CA 1
ATOM 1744 C C . ALA A 1 217 ? -4.943 -23.909 31.757 1.00 96.38 217 ALA A C 1
ATOM 1746 O O . ALA A 1 217 ? -5.810 -24.735 32.038 1.00 96.38 217 ALA A O 1
ATOM 1747 N N . PHE A 1 218 ? -5.188 -22.842 30.998 1.00 97.50 218 PHE A N 1
ATOM 1748 C CA . PHE A 1 218 ? -6.465 -22.476 30.393 1.00 97.50 218 PHE A CA 1
ATOM 1749 C C . PHE A 1 218 ? -6.429 -22.573 28.865 1.00 97.50 218 PHE A C 1
ATOM 1751 O O . PHE A 1 218 ? -7.343 -22.067 28.217 1.00 97.50 218 PHE A O 1
ATOM 1758 N N . ASP A 1 219 ? -5.393 -23.217 28.317 1.00 97.38 219 ASP A N 1
ATOM 1759 C CA . ASP A 1 219 ? -5.199 -23.415 26.882 1.00 97.38 219 ASP A CA 1
ATOM 1760 C C . ASP A 1 219 ? -5.172 -22.090 26.092 1.00 97.38 219 ASP A C 1
ATOM 1762 O O . ASP A 1 219 ? -5.800 -21.944 25.042 1.00 97.38 219 ASP A O 1
ATOM 1766 N N . ILE A 1 220 ? -4.477 -21.085 26.646 1.00 98.25 220 ILE A N 1
ATOM 1767 C CA . ILE A 1 220 ? -4.354 -19.771 26.012 1.00 98.25 220 ILE A CA 1
ATOM 1768 C C . ILE A 1 220 ? -3.528 -19.839 24.723 1.00 98.25 220 ILE A C 1
ATOM 1770 O O . ILE A 1 220 ? -2.434 -20.402 24.706 1.00 98.25 220 ILE A O 1
ATOM 1774 N N . HIS A 1 221 ? -4.013 -19.181 23.674 1.00 98.06 221 HIS A N 1
ATOM 1775 C CA . HIS A 1 221 ? -3.295 -19.011 22.415 1.00 98.06 221 HIS A CA 1
ATOM 1776 C C . HIS A 1 221 ? -3.305 -17.550 21.975 1.00 98.06 221 HIS A C 1
ATOM 1778 O O . HIS A 1 221 ? -4.265 -16.820 22.222 1.00 98.06 221 HIS A O 1
ATOM 1784 N N . ALA A 1 222 ? -2.245 -17.111 21.299 1.00 98.19 222 ALA A N 1
ATOM 1785 C CA . ALA A 1 222 ? -2.291 -15.843 20.584 1.00 98.19 222 ALA A CA 1
ATOM 1786 C C . ALA A 1 222 ? -3.189 -16.000 19.345 1.00 98.19 222 ALA A C 1
ATOM 1788 O O . ALA A 1 222 ? -3.156 -17.043 18.698 1.00 98.19 222 ALA A O 1
ATOM 1789 N N . ALA A 1 223 ? -3.993 -14.987 19.023 1.00 98.19 223 ALA A N 1
ATOM 1790 C CA . ALA A 1 223 ? -4.888 -15.011 17.868 1.00 98.19 223 ALA A CA 1
ATOM 1791 C C . ALA A 1 223 ? -4.724 -13.753 17.007 1.00 98.19 223 ALA A C 1
ATOM 1793 O O . ALA A 1 223 ? -4.579 -12.634 17.509 1.00 98.19 223 ALA A O 1
ATOM 1794 N N . GLY A 1 224 ? -4.685 -13.964 15.697 1.00 96.94 224 GLY A N 1
ATOM 1795 C CA . GLY A 1 224 ? -4.495 -12.963 14.664 1.00 96.94 224 GLY A CA 1
ATOM 1796 C C . GLY A 1 224 ? -5.805 -12.534 14.008 1.00 96.94 224 GLY A C 1
ATOM 1797 O O . GLY A 1 224 ? -6.910 -12.976 14.341 1.00 96.94 224 GLY A O 1
ATOM 1798 N N . MET A 1 225 ? -5.684 -11.630 13.039 1.00 95.50 225 MET A N 1
ATOM 1799 C CA . MET A 1 225 ? -6.847 -10.998 12.410 1.00 95.50 225 MET A CA 1
ATOM 1800 C C . MET A 1 225 ? -7.710 -11.940 11.569 1.00 95.50 225 MET A C 1
ATOM 1802 O O . MET A 1 225 ? -8.890 -11.647 11.395 1.00 95.50 225 MET A O 1
ATOM 1806 N N . LEU A 1 226 ? -7.168 -13.036 11.030 1.00 96.88 226 LEU A N 1
ATOM 1807 C CA . LEU A 1 226 ? -7.955 -13.958 10.206 1.00 96.88 226 LEU A CA 1
ATOM 1808 C C . LEU A 1 226 ? -8.983 -14.719 11.048 1.00 96.88 226 LEU A C 1
ATOM 1810 O O . LEU A 1 226 ? -10.150 -14.773 10.666 1.00 96.88 226 LEU A O 1
ATOM 1814 N N . ALA A 1 227 ? -8.590 -15.212 12.226 1.00 97.38 227 ALA A N 1
ATOM 1815 C CA . ALA A 1 227 ? -9.527 -15.806 13.178 1.00 97.38 227 ALA A CA 1
ATOM 1816 C C . ALA A 1 227 ? -10.546 -14.778 13.695 1.00 97.38 227 ALA A C 1
ATOM 1818 O O . ALA A 1 227 ? -11.740 -15.078 13.787 1.00 97.38 227 ALA A O 1
ATOM 1819 N N . LEU A 1 228 ? -10.092 -13.548 13.968 1.00 97.19 228 LEU A N 1
ATOM 1820 C CA . LEU A 1 228 ? -10.969 -12.453 14.382 1.00 97.19 228 LEU A CA 1
ATOM 1821 C C . LEU A 1 228 ? -12.014 -12.108 13.311 1.00 97.19 228 LEU A C 1
ATOM 1823 O O . LEU A 1 228 ? -13.172 -11.881 13.655 1.00 97.19 228 LEU A O 1
ATOM 1827 N N . ASP A 1 229 ? -11.639 -12.102 12.027 1.00 97.38 229 ASP A N 1
ATOM 1828 C CA . ASP A 1 229 ? -12.568 -11.835 10.926 1.00 97.38 229 ASP A CA 1
ATOM 1829 C C . ASP A 1 229 ? -13.697 -12.868 10.865 1.00 97.38 229 ASP A C 1
ATOM 1831 O O . ASP A 1 229 ? -14.852 -12.488 10.684 1.00 97.38 229 ASP A O 1
ATOM 1835 N N . VAL A 1 230 ? -13.399 -14.155 11.057 1.00 97.56 230 VAL A N 1
ATOM 1836 C CA . VAL A 1 230 ? -14.450 -15.183 11.124 1.00 97.56 230 VAL A CA 1
ATOM 1837 C C . VAL A 1 230 ? -15.358 -14.922 12.325 1.00 97.56 230 VAL A C 1
ATOM 1839 O O . VAL A 1 230 ? -16.581 -14.850 12.179 1.00 97.56 230 VAL A O 1
ATOM 1842 N N . ALA A 1 231 ? -14.765 -14.717 13.505 1.00 97.81 231 ALA A N 1
ATOM 1843 C CA . ALA A 1 231 ? -15.519 -14.597 14.745 1.00 97.81 231 ALA A CA 1
ATOM 1844 C C . ALA A 1 231 ? -16.458 -13.380 14.760 1.00 97.81 231 ALA A C 1
ATOM 1846 O O . ALA A 1 231 ? -17.617 -13.488 15.169 1.00 97.81 231 ALA A O 1
ATOM 1847 N N . ARG A 1 232 ? -15.979 -12.232 14.267 1.00 97.56 232 ARG A N 1
ATOM 1848 C CA . ARG A 1 232 ? -16.757 -10.989 14.214 1.00 97.56 232 ARG A CA 1
ATOM 1849 C C . ARG A 1 232 ? -17.885 -11.053 13.182 1.00 97.56 232 ARG A C 1
ATOM 1851 O O . ARG A 1 232 ? -18.949 -10.496 13.437 1.00 97.56 232 ARG A O 1
ATOM 1858 N N . ILE A 1 233 ? -17.693 -11.747 12.051 1.00 98.12 233 ILE A N 1
ATOM 1859 C CA . ILE A 1 233 ? -18.759 -11.939 11.051 1.00 98.12 233 ILE A CA 1
ATOM 1860 C C . ILE A 1 233 ? -19.863 -12.825 11.630 1.00 98.12 233 ILE A C 1
ATOM 1862 O O . ILE A 1 233 ? -21.034 -12.468 11.522 1.00 98.12 233 ILE A O 1
ATOM 1866 N N . GLU A 1 234 ? -19.507 -13.927 12.300 1.00 97.25 234 GLU A N 1
ATOM 1867 C CA . GLU A 1 234 ? -20.481 -14.772 13.008 1.00 97.25 234 GLU A CA 1
ATOM 1868 C C . GLU A 1 234 ? -21.269 -13.978 14.066 1.00 97.25 234 GLU A C 1
ATOM 1870 O O . GLU A 1 234 ? -22.472 -14.182 14.224 1.00 97.25 234 GLU A O 1
ATOM 1875 N N . ALA A 1 235 ? -20.613 -13.038 14.754 1.00 96.62 235 ALA A N 1
ATOM 1876 C CA . ALA A 1 235 ? -21.234 -12.166 15.750 1.00 96.62 235 ALA A CA 1
ATOM 1877 C C . ALA A 1 235 ? -22.049 -10.997 15.156 1.00 96.62 235 ALA A C 1
ATOM 1879 O O . ALA A 1 235 ? -22.717 -10.276 15.900 1.00 96.62 235 ALA A O 1
ATOM 1880 N N . GLY A 1 236 ? -21.996 -10.783 13.838 1.00 95.94 236 GLY A N 1
ATOM 1881 C CA . GLY A 1 236 ? -22.669 -9.670 13.169 1.00 95.94 236 GLY A CA 1
ATOM 1882 C C . GLY A 1 236 ? -22.023 -8.298 13.404 1.00 95.94 236 GLY A C 1
ATOM 1883 O O . GLY A 1 236 ? -22.702 -7.276 13.318 1.00 95.94 236 GLY A O 1
ATOM 1884 N N . LEU A 1 237 ? -20.732 -8.264 13.739 1.00 96.94 237 LEU A N 1
ATOM 1885 C CA . LEU A 1 237 ? -19.994 -7.045 14.058 1.00 96.94 237 LEU A CA 1
ATOM 1886 C C . LEU A 1 237 ? -19.375 -6.423 12.797 1.00 96.94 237 LEU A C 1
ATOM 1888 O O . LEU A 1 237 ? -18.726 -7.096 11.988 1.00 96.94 237 LEU A O 1
ATOM 1892 N N . LEU A 1 238 ? -19.596 -5.117 12.639 1.00 96.75 238 LEU A N 1
ATOM 1893 C CA . LEU A 1 238 ? -19.215 -4.353 11.452 1.00 96.75 238 LEU A CA 1
ATOM 1894 C C . LEU A 1 238 ? -17.787 -3.840 11.556 1.00 96.75 238 LEU A C 1
ATOM 1896 O O . LEU A 1 238 ? -17.354 -3.427 12.631 1.00 96.75 238 LEU A O 1
ATOM 1900 N N . LEU A 1 239 ? -17.084 -3.829 10.428 1.00 95.94 239 LEU A N 1
ATOM 1901 C CA . LEU A 1 239 ? -15.722 -3.332 10.310 1.00 95.94 239 LEU A CA 1
ATOM 1902 C C . LEU A 1 239 ? -15.674 -2.126 9.363 1.00 95.94 239 LEU A C 1
ATOM 1904 O O . LEU A 1 239 ? -16.089 -2.218 8.203 1.00 95.94 239 LEU A O 1
ATOM 1908 N N . ILE A 1 240 ? -15.147 -0.999 9.846 1.00 95.12 240 ILE A N 1
ATOM 1909 C CA . ILE A 1 240 ? -14.927 0.188 9.015 1.00 95.12 240 ILE A CA 1
ATOM 1910 C C . ILE A 1 240 ? -13.949 -0.110 7.869 1.00 95.12 240 ILE A C 1
ATOM 1912 O O . ILE A 1 240 ? -13.077 -0.972 7.967 1.00 95.12 240 ILE A O 1
ATOM 1916 N N . ASP A 1 241 ? -14.136 0.589 6.755 1.00 92.44 241 ASP A N 1
ATOM 1917 C CA . ASP A 1 241 ? -13.447 0.412 5.474 1.00 92.44 241 ASP A CA 1
ATOM 1918 C C . ASP A 1 241 ? -13.633 -0.981 4.828 1.00 92.44 241 ASP A C 1
ATOM 1920 O O . ASP A 1 241 ? -13.068 -1.256 3.768 1.00 92.44 241 ASP A O 1
ATOM 1924 N N . VAL A 1 242 ? -14.506 -1.824 5.398 1.00 95.06 242 VAL A N 1
ATOM 1925 C CA . VAL A 1 242 ? -14.954 -3.106 4.829 1.00 95.06 242 VAL A CA 1
ATOM 1926 C C . VAL A 1 242 ? -16.473 -3.116 4.653 1.00 95.06 242 VAL A C 1
ATOM 1928 O O . VAL A 1 242 ? -16.974 -3.134 3.526 1.00 95.06 242 VAL A O 1
ATOM 1931 N N . ASP A 1 243 ? -17.218 -3.055 5.757 1.00 96.31 243 ASP A N 1
ATOM 1932 C CA . ASP A 1 243 ? -18.684 -3.110 5.753 1.00 96.31 243 ASP A CA 1
ATOM 1933 C C . ASP A 1 243 ? -19.309 -1.737 5.477 1.00 96.31 243 ASP A C 1
ATOM 1935 O O . ASP A 1 243 ? -20.342 -1.623 4.813 1.00 96.31 243 ASP A O 1
ATOM 1939 N N . TYR A 1 244 ? -18.628 -0.671 5.893 1.00 95.19 244 TYR A N 1
ATOM 1940 C CA . TYR A 1 244 ? -18.973 0.704 5.555 1.00 95.19 244 TYR A CA 1
ATOM 1941 C C . TYR A 1 244 ? -17.718 1.569 5.451 1.00 95.19 244 TYR A C 1
ATOM 1943 O O . TYR A 1 244 ? -16.676 1.218 5.989 1.00 95.19 244 TYR A O 1
ATOM 1951 N N . SER A 1 245 ? -17.803 2.707 4.766 1.00 95.06 245 SER A N 1
ATOM 1952 C CA . SER A 1 245 ? -16.682 3.648 4.657 1.00 95.06 245 SER A CA 1
ATOM 1953 C C . SER A 1 245 ? -16.899 4.845 5.573 1.00 95.06 245 SER A C 1
ATOM 1955 O O . SER A 1 245 ? -18.020 5.358 5.660 1.00 95.06 245 SER A O 1
ATOM 1957 N N . SER A 1 246 ? -15.822 5.333 6.195 1.00 96.69 246 SER A N 1
ATOM 1958 C CA . SER A 1 246 ? -15.846 6.621 6.897 1.00 96.69 246 SER A CA 1
ATOM 1959 C C . SER A 1 246 ? -16.378 7.718 5.972 1.00 96.69 246 SER A C 1
ATOM 1961 O O . SER A 1 246 ? -15.927 7.841 4.827 1.00 96.69 246 SER A O 1
ATOM 1963 N N . SER A 1 247 ? -17.277 8.580 6.458 1.00 97.19 247 SER A N 1
ATOM 1964 C CA . SER A 1 247 ? -17.786 9.697 5.650 1.00 97.19 247 SER A CA 1
ATOM 1965 C C . SER A 1 247 ? -16.685 10.666 5.194 1.00 97.19 247 SER A C 1
ATOM 1967 O O . SER A 1 247 ? -16.841 11.316 4.159 1.00 97.19 247 SER A O 1
ATOM 1969 N N . LYS A 1 248 ? -15.546 10.698 5.905 1.00 94.69 248 LYS A N 1
ATOM 1970 C CA . LYS A 1 248 ? -14.345 11.475 5.551 1.00 94.69 248 LYS A CA 1
ATOM 1971 C C . LYS A 1 248 ? -13.547 10.874 4.389 1.00 94.69 248 LYS A C 1
ATOM 1973 O O . LYS A 1 248 ? -12.844 11.615 3.707 1.00 94.69 248 LYS A O 1
ATOM 1978 N N . LYS A 1 249 ? -13.626 9.554 4.189 1.00 95.00 249 LYS A N 1
ATOM 1979 C CA . LYS A 1 249 ? -12.900 8.813 3.139 1.00 95.00 249 LYS A CA 1
ATOM 1980 C C . LYS A 1 249 ? -13.793 8.420 1.957 1.00 95.00 249 LYS A C 1
ATOM 1982 O O . LYS A 1 249 ? -13.285 8.056 0.901 1.00 95.00 249 LYS A O 1
ATOM 1987 N N . ALA A 1 250 ? -15.113 8.489 2.122 1.00 94.88 250 ALA A N 1
ATOM 1988 C CA . ALA A 1 250 ? -16.077 8.158 1.082 1.00 94.88 250 ALA A CA 1
ATOM 1989 C C . ALA A 1 250 ? -15.905 9.056 -0.159 1.00 94.88 250 ALA A C 1
ATOM 1991 O O . ALA A 1 250 ? -15.999 10.281 -0.081 1.00 94.88 250 ALA A O 1
ATOM 1992 N N . LEU A 1 251 ? -15.718 8.429 -1.321 1.00 94.12 251 LEU A N 1
ATOM 1993 C CA . LEU A 1 251 ? -15.554 9.094 -2.618 1.00 94.12 251 LEU A CA 1
ATOM 1994 C C . LEU A 1 251 ? -16.897 9.435 -3.274 1.00 94.12 251 LEU A C 1
ATOM 1996 O O . LEU A 1 251 ? -16.978 10.331 -4.110 1.00 94.12 251 LEU A O 1
ATOM 2000 N N . THR A 1 252 ? -17.957 8.710 -2.912 1.00 94.19 252 THR A N 1
ATOM 2001 C CA . THR A 1 252 ? -19.312 8.905 -3.445 1.00 94.19 252 THR A CA 1
ATOM 2002 C C . THR A 1 252 ? -20.349 8.850 -2.329 1.00 94.19 252 THR A C 1
ATOM 2004 O O . THR A 1 252 ? -20.128 8.233 -1.288 1.00 94.19 252 THR A O 1
ATOM 2007 N N . GLU A 1 253 ? -21.520 9.453 -2.546 1.00 90.81 253 GLU A N 1
ATOM 2008 C CA . GLU A 1 253 ? -22.615 9.421 -1.563 1.00 90.81 253 GLU A CA 1
ATOM 2009 C C . GLU A 1 253 ? -23.078 7.989 -1.252 1.00 90.81 253 GLU A C 1
ATOM 2011 O O . GLU A 1 253 ? -23.386 7.674 -0.106 1.00 90.81 253 GLU A O 1
ATOM 2016 N N . ALA A 1 254 ? -23.017 7.078 -2.230 1.00 89.44 254 ALA A N 1
ATOM 2017 C CA . ALA A 1 254 ? -23.338 5.666 -2.030 1.00 89.44 254 ALA A CA 1
ATOM 2018 C C . ALA A 1 254 ? -22.389 4.949 -1.047 1.00 89.44 254 ALA A C 1
ATOM 2020 O O . ALA A 1 254 ? -22.718 3.871 -0.557 1.00 89.44 254 ALA A O 1
ATOM 2021 N N . GLN A 1 255 ? -21.229 5.520 -0.719 1.00 93.75 255 GLN A N 1
ATOM 2022 C CA . GLN A 1 255 ? -20.302 4.969 0.277 1.00 93.75 255 GLN A CA 1
ATOM 2023 C C . GLN A 1 255 ? -20.519 5.533 1.687 1.00 93.75 255 GLN A C 1
ATOM 2025 O O . GLN A 1 255 ? -19.923 5.022 2.627 1.00 93.75 255 GLN A O 1
ATOM 2030 N N . LYS A 1 256 ? -21.373 6.551 1.857 1.00 96.00 256 LYS A N 1
ATOM 2031 C CA . LYS A 1 256 ? -21.646 7.175 3.157 1.00 96.00 256 LYS A CA 1
ATOM 2032 C C . LYS A 1 256 ? -22.846 6.528 3.833 1.00 96.00 256 LYS A C 1
ATOM 2034 O O . LYS A 1 256 ? -23.920 6.451 3.241 1.00 96.00 256 LYS A O 1
ATOM 2039 N N . TYR A 1 257 ? -22.687 6.125 5.086 1.00 97.25 257 TYR A N 1
ATOM 2040 C CA . TYR A 1 257 ? -23.728 5.433 5.845 1.00 97.25 257 TYR A CA 1
ATOM 2041 C C . TYR A 1 257 ? -24.158 6.257 7.048 1.00 97.25 257 TYR A C 1
ATOM 2043 O O . TYR A 1 257 ? -23.323 6.898 7.674 1.00 97.25 257 TYR A O 1
ATOM 2051 N N . SER A 1 258 ? -25.446 6.266 7.371 1.00 98.06 258 SER A N 1
ATOM 2052 C CA . SER A 1 258 ? -25.944 6.730 8.666 1.00 98.06 258 SER A CA 1
ATOM 2053 C C . SER A 1 258 ? -25.919 5.589 9.692 1.00 98.06 258 SER A C 1
ATOM 2055 O O . SER A 1 258 ? -25.908 4.417 9.308 1.00 98.06 258 SER A O 1
ATOM 2057 N N . PRO A 1 259 ? -25.995 5.876 11.003 1.00 98.00 259 PRO A N 1
ATOM 2058 C CA . PRO A 1 259 ? -26.171 4.835 12.011 1.00 98.00 259 PRO A CA 1
ATOM 2059 C C . PRO A 1 259 ? -27.429 3.981 11.789 1.00 98.00 259 PRO A C 1
ATOM 2061 O O . PRO A 1 259 ? -27.451 2.825 12.197 1.00 98.00 259 PRO A O 1
ATOM 2064 N N . PHE A 1 260 ? -28.478 4.516 11.150 1.00 97.62 260 PHE A N 1
ATOM 2065 C CA . PHE A 1 260 ? -29.668 3.730 10.814 1.00 97.62 260 PHE A CA 1
ATOM 2066 C C . PHE A 1 260 ? -29.378 2.721 9.702 1.00 97.62 260 PHE A C 1
ATOM 2068 O O . PHE A 1 260 ? -29.760 1.563 9.837 1.00 97.62 260 PHE A O 1
ATOM 2075 N N . GLU A 1 261 ? -28.653 3.134 8.658 1.00 97.06 261 GLU A N 1
ATOM 2076 C CA . GLU A 1 261 ? -28.233 2.249 7.564 1.00 97.06 261 GLU A CA 1
ATOM 2077 C C . GLU A 1 261 ? -27.280 1.137 8.044 1.00 97.06 261 GLU A C 1
ATOM 2079 O O . GLU A 1 261 ? -27.269 0.050 7.472 1.00 97.06 261 GLU A O 1
ATOM 2084 N N . LEU A 1 262 ? -26.515 1.379 9.117 1.00 96.88 262 LEU A N 1
ATOM 2085 C CA . LEU A 1 262 ? -25.629 0.390 9.751 1.00 96.88 262 LEU A CA 1
ATOM 2086 C C . LEU A 1 262 ? -26.335 -0.539 10.758 1.00 96.88 262 LEU A C 1
ATOM 2088 O O . LEU A 1 262 ? -25.673 -1.311 11.442 1.00 96.88 262 LEU A O 1
ATOM 2092 N N . GLY A 1 263 ? -27.656 -0.437 10.939 1.00 94.00 263 GLY A N 1
ATOM 2093 C CA . GLY A 1 263 ? -28.371 -1.213 11.965 1.00 94.00 263 GLY A CA 1
ATOM 2094 C C . GLY A 1 263 ? -28.105 -0.752 13.410 1.00 94.00 263 GLY A C 1
ATOM 2095 O O . GLY A 1 263 ? -28.588 -1.353 14.369 1.00 94.00 263 GLY A O 1
ATOM 2096 N N . LEU A 1 264 ? -27.405 0.371 13.597 1.00 96.06 264 LEU A N 1
ATOM 2097 C CA . LEU A 1 264 ? -27.088 0.975 14.897 1.00 96.06 264 LEU A CA 1
ATOM 2098 C C . LEU A 1 264 ? -28.169 1.951 15.386 1.00 96.06 264 LEU A C 1
ATOM 2100 O O . LEU A 1 264 ? -27.970 2.658 16.372 1.00 96.06 264 LEU A O 1
ATOM 2104 N N . GLY A 1 265 ? -29.339 1.987 14.742 1.00 95.06 265 GLY A N 1
ATOM 2105 C CA . GLY A 1 265 ? -30.424 2.922 15.061 1.00 95.06 265 GLY A CA 1
ATOM 2106 C C . GLY A 1 265 ? -30.877 2.895 16.526 1.00 95.06 265 GLY A C 1
ATOM 2107 O O . GLY A 1 265 ? -31.207 3.936 17.086 1.00 95.06 265 GLY A O 1
ATOM 2108 N N . ARG A 1 266 ? -30.815 1.729 17.187 1.00 95.12 266 ARG A N 1
ATOM 2109 C CA . ARG A 1 266 ? -31.132 1.581 18.625 1.00 95.12 266 ARG A CA 1
ATOM 2110 C C . ARG A 1 266 ? -30.161 2.330 19.544 1.00 95.12 266 ARG A C 1
ATOM 2112 O O . ARG A 1 266 ? -30.476 2.549 20.709 1.00 95.12 266 ARG A O 1
ATOM 2119 N N . LEU A 1 267 ? -28.988 2.700 19.034 1.00 96.25 267 LEU A N 1
ATOM 2120 C CA . LEU A 1 267 ? -27.960 3.457 19.742 1.00 96.25 267 LEU A CA 1
ATOM 2121 C C . LEU A 1 267 ? -28.066 4.969 19.473 1.00 96.25 267 LEU A C 1
ATOM 2123 O O . LEU A 1 267 ? -27.273 5.738 20.004 1.00 96.25 267 LEU A O 1
ATOM 2127 N N . VAL A 1 268 ? -29.021 5.429 18.663 1.00 97.88 268 VAL A N 1
ATOM 2128 C CA . VAL A 1 268 ? -29.188 6.855 18.356 1.00 97.88 268 VAL A CA 1
ATOM 2129 C C . VAL A 1 268 ? -30.244 7.453 19.280 1.00 97.88 268 VAL A C 1
ATOM 2131 O O . VAL A 1 268 ? -31.429 7.150 19.166 1.00 97.88 268 VAL A O 1
ATOM 2134 N N . HIS A 1 269 ? -29.837 8.332 20.196 1.00 97.94 269 HIS A N 1
ATOM 2135 C CA . HIS A 1 269 ? -30.760 8.985 21.127 1.00 97.94 269 HIS A CA 1
ATOM 2136 C C . HIS A 1 269 ? -31.140 10.378 20.613 1.00 97.94 269 HIS A C 1
ATOM 2138 O O . HIS A 1 269 ? -30.549 11.377 21.012 1.00 97.94 269 HIS A O 1
ATOM 2144 N N . LEU A 1 270 ? -32.133 10.450 19.724 1.00 97.50 270 LEU A N 1
ATOM 2145 C CA . LEU A 1 270 ? -32.539 11.704 19.074 1.00 97.50 270 LEU A CA 1
ATOM 2146 C C . LEU A 1 270 ? -33.069 12.768 20.047 1.00 97.50 270 LEU A C 1
ATOM 2148 O O . LEU A 1 270 ? -32.919 13.951 19.763 1.00 97.50 270 LEU A O 1
ATOM 2152 N N . ASP A 1 271 ? -33.608 12.365 21.199 1.00 95.38 271 ASP A N 1
ATOM 2153 C CA . ASP A 1 271 ? -34.192 13.273 22.199 1.00 95.38 271 ASP A CA 1
ATOM 2154 C C . ASP A 1 271 ? -33.164 13.854 23.190 1.00 95.38 271 ASP A C 1
ATOM 2156 O O . ASP A 1 271 ? -33.526 14.551 24.142 1.00 95.38 271 ASP A O 1
ATOM 2160 N N . LYS A 1 272 ? -31.870 13.545 23.020 1.00 95.44 272 LYS A N 1
ATOM 2161 C CA . LYS A 1 272 ? -30.814 14.068 23.896 1.00 95.44 272 LYS A CA 1
ATOM 2162 C C . LYS A 1 272 ? -30.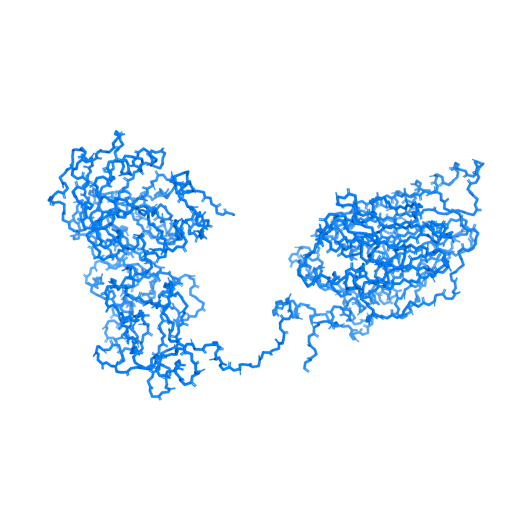421 15.506 23.523 1.00 95.44 272 LYS A C 1
ATOM 2164 O O . LYS A 1 272 ? -30.907 16.086 22.551 1.00 95.44 272 LYS A O 1
ATOM 2169 N N . SER A 1 273 ? -29.510 16.087 24.307 1.00 93.50 273 SER A N 1
ATOM 2170 C CA . SER A 1 273 ? -28.916 17.394 23.994 1.00 93.50 273 SER A CA 1
ATOM 2171 C C . SER A 1 273 ? -28.288 17.438 22.597 1.00 93.50 273 SER A C 1
ATOM 2173 O O . SER A 1 273 ? -27.920 16.414 22.029 1.00 93.50 273 SER A O 1
ATOM 2175 N N . ARG A 1 274 ? -28.165 18.646 22.034 1.00 96.00 274 ARG A N 1
ATOM 2176 C CA . ARG A 1 274 ? -27.734 18.799 20.643 1.00 96.00 274 ARG A CA 1
ATOM 2177 C C . ARG A 1 274 ? -26.380 18.139 20.379 1.00 96.00 274 ARG A C 1
ATOM 2179 O O . ARG A 1 274 ? -25.397 18.481 21.034 1.00 96.00 274 ARG A O 1
ATOM 2186 N N . PHE A 1 275 ? -26.340 17.253 19.386 1.00 98.19 275 PHE A N 1
ATOM 2187 C CA . PHE A 1 275 ? -25.135 16.542 18.952 1.00 98.19 275 PHE A CA 1
ATOM 2188 C C . PHE A 1 275 ? -24.926 16.659 17.436 1.00 98.19 275 PHE A C 1
ATOM 2190 O O . PHE A 1 275 ? -25.832 17.061 16.697 1.00 98.19 275 PHE A O 1
ATOM 2197 N N . VAL A 1 276 ? -23.715 16.362 16.961 1.00 98.38 276 VAL A N 1
ATOM 2198 C CA . VAL A 1 276 ? -23.366 16.514 15.539 1.00 98.38 276 VAL A CA 1
ATOM 2199 C C . VAL A 1 276 ? -24.159 15.533 14.669 1.00 98.38 276 VAL A C 1
ATOM 2201 O O . VAL A 1 276 ? -24.219 14.340 14.952 1.00 98.38 276 VAL A O 1
ATOM 2204 N N . GLY A 1 277 ? -24.798 16.053 13.617 1.00 97.94 277 GLY A N 1
ATOM 2205 C CA . GLY A 1 277 ? -25.620 15.267 12.692 1.00 97.94 277 GLY A CA 1
ATOM 2206 C C . GLY A 1 277 ? -27.058 15.007 13.159 1.00 97.94 277 GLY A C 1
ATOM 2207 O O . GLY A 1 277 ? -27.840 14.442 12.396 1.00 97.94 277 GLY A O 1
ATOM 2208 N N . GLN A 1 278 ? -27.451 15.452 14.361 1.00 98.44 278 GLN A N 1
ATOM 2209 C CA . GLN A 1 278 ? -28.781 15.185 14.932 1.00 98.44 278 GLN A CA 1
ATOM 2210 C C . GLN A 1 278 ? -29.933 15.607 14.009 1.00 98.44 278 GLN A C 1
ATOM 2212 O O . GLN A 1 278 ? -30.848 14.821 13.791 1.00 98.44 278 GLN A O 1
ATOM 2217 N N . ASP A 1 279 ? -29.887 16.811 13.429 1.00 98.19 279 ASP A N 1
ATOM 2218 C CA . ASP A 1 279 ? -30.967 17.329 12.572 1.00 98.19 279 ASP A CA 1
ATOM 2219 C C . ASP A 1 279 ? -31.163 16.475 11.302 1.00 98.19 279 ASP A C 1
ATOM 2221 O O . ASP A 1 279 ? -32.288 16.269 10.840 1.00 98.19 279 ASP A O 1
ATOM 2225 N N . ALA A 1 280 ? -30.070 15.948 10.740 1.00 98.06 280 ALA A N 1
ATOM 2226 C CA . ALA A 1 280 ? -30.118 15.034 9.603 1.00 98.06 280 ALA A CA 1
ATOM 2227 C C . ALA A 1 280 ? -30.677 13.662 10.012 1.00 98.06 280 ALA A C 1
ATOM 2229 O O . ALA A 1 280 ? -31.546 13.127 9.327 1.00 98.06 280 ALA A O 1
ATOM 2230 N N . LEU A 1 281 ? -30.263 13.146 11.171 1.00 98.38 281 LEU A N 1
ATOM 2231 C CA . LEU A 1 281 ? -30.745 11.869 11.700 1.00 98.38 281 LEU A CA 1
ATOM 2232 C C . LEU A 1 281 ? -32.222 11.916 12.113 1.00 98.38 281 LEU A C 1
ATOM 2234 O O . LEU A 1 281 ? -32.941 10.950 11.887 1.00 98.38 281 LEU A O 1
ATOM 2238 N N . ILE A 1 282 ? -32.716 13.034 12.658 1.00 98.44 282 ILE A N 1
ATOM 2239 C CA . ILE A 1 282 ? -34.151 13.227 12.937 1.00 98.44 282 ILE A CA 1
ATOM 2240 C C . ILE A 1 282 ? -34.962 13.131 11.644 1.00 98.44 282 ILE A C 1
ATOM 2242 O O . ILE A 1 282 ? -36.043 12.542 11.626 1.00 98.44 282 ILE A O 1
ATOM 2246 N N . ARG A 1 283 ? -34.457 13.729 10.563 1.00 97.94 283 ARG A N 1
ATOM 2247 C CA . ARG A 1 283 ? -35.114 13.701 9.256 1.00 97.94 283 ARG A CA 1
ATOM 2248 C C . ARG A 1 283 ? -35.131 12.291 8.678 1.00 97.94 283 ARG A C 1
ATOM 2250 O O . ARG A 1 283 ? -36.204 11.794 8.356 1.00 97.94 283 ARG A O 1
ATOM 2257 N N . GLU A 1 284 ? -33.981 11.624 8.654 1.00 97.44 284 GLU A N 1
ATOM 2258 C CA . GLU A 1 284 ? -33.868 10.241 8.183 1.00 97.44 284 GLU A CA 1
ATOM 2259 C C . GLU A 1 284 ? -34.717 9.272 9.018 1.00 97.44 284 GLU A C 1
ATOM 2261 O O . GLU A 1 284 ? -35.322 8.356 8.472 1.00 97.44 284 GLU A O 1
ATOM 2266 N N . HIS A 1 285 ? -34.841 9.493 10.329 1.00 97.06 285 HIS A N 1
ATOM 2267 C CA . HIS A 1 285 ? -35.711 8.682 11.179 1.00 97.06 285 HIS A CA 1
ATOM 2268 C C . HIS A 1 285 ? -37.195 8.801 10.791 1.00 97.06 285 HIS A C 1
ATOM 2270 O O . HIS A 1 285 ? -37.925 7.813 10.859 1.00 97.06 285 HIS A O 1
ATOM 2276 N N . LYS A 1 286 ? -37.637 9.991 10.359 1.00 96.81 286 LYS A N 1
ATOM 2277 C CA . LYS A 1 286 ? -39.013 10.236 9.894 1.00 96.81 286 LYS A CA 1
ATOM 2278 C C . LYS A 1 286 ? -39.257 9.709 8.481 1.00 96.81 286 LYS A C 1
ATOM 2280 O O . LYS A 1 286 ? -40.309 9.135 8.225 1.00 96.81 286 LYS A O 1
ATOM 2285 N N . GLU A 1 287 ? -38.312 9.937 7.575 1.00 95.88 287 GLU A N 1
ATOM 2286 C CA . GLU A 1 287 ? -38.427 9.580 6.153 1.00 95.88 287 GLU A CA 1
ATOM 2287 C C . GLU A 1 287 ? -38.144 8.089 5.902 1.00 95.88 287 GLU A C 1
ATOM 2289 O O . GLU A 1 287 ? -38.692 7.492 4.978 1.00 95.88 287 GLU A O 1
ATOM 2294 N N . GLY A 1 288 ? -37.338 7.468 6.765 1.00 93.62 288 GLY A N 1
ATOM 2295 C CA . GLY A 1 288 ? -36.810 6.124 6.590 1.00 93.62 288 GLY A CA 1
ATOM 2296 C C . GLY A 1 288 ? -35.479 6.113 5.835 1.00 93.62 288 GLY A C 1
ATOM 2297 O O . GLY A 1 288 ? -35.240 6.908 4.931 1.00 93.62 288 GLY A O 1
ATOM 2298 N N . HIS A 1 289 ? -34.609 5.169 6.191 1.00 94.50 289 HIS A N 1
ATOM 2299 C CA . HIS A 1 289 ? -33.354 4.933 5.479 1.00 94.50 289 HIS A CA 1
ATOM 2300 C C . HIS A 1 289 ? -33.582 4.089 4.214 1.00 94.50 289 HIS A C 1
ATOM 2302 O O . HIS A 1 289 ? -34.530 3.306 4.131 1.00 94.50 289 HIS A O 1
ATOM 2308 N N . SER A 1 290 ? -32.698 4.232 3.224 1.00 92.56 290 SER A N 1
ATOM 2309 C CA . SER A 1 290 ? -32.832 3.566 1.915 1.00 92.56 290 SER A CA 1
ATOM 2310 C C . SER A 1 290 ? -32.293 2.127 1.883 1.00 92.56 290 SER A C 1
ATOM 2312 O O . SER A 1 290 ? -32.662 1.326 1.019 1.00 92.56 290 SER A O 1
ATOM 2314 N N . ARG A 1 291 ? -31.418 1.789 2.832 1.00 95.19 291 ARG A N 1
ATOM 2315 C CA . ARG A 1 291 ? -30.663 0.535 2.894 1.00 95.19 291 ARG A CA 1
ATOM 2316 C C . ARG A 1 291 ? -30.315 0.172 4.328 1.00 95.19 291 ARG A C 1
ATOM 2318 O O . ARG A 1 291 ? -30.288 1.048 5.184 1.00 95.19 291 ARG A O 1
ATOM 2325 N N . GLU A 1 292 ? -30.028 -1.096 4.554 1.00 94.38 292 GLU A N 1
ATOM 2326 C CA . GLU A 1 292 ? -29.736 -1.662 5.867 1.00 94.38 292 GLU A CA 1
ATOM 2327 C C . GLU A 1 292 ? -28.692 -2.776 5.721 1.00 94.38 292 GLU A C 1
ATOM 2329 O O . GLU A 1 292 ? -28.646 -3.455 4.689 1.00 94.38 292 GLU A O 1
ATOM 2334 N N . ILE A 1 293 ? -27.838 -2.946 6.732 1.00 94.62 293 ILE A N 1
ATOM 2335 C CA . ILE A 1 293 ? -26.938 -4.098 6.811 1.00 94.62 293 ILE A CA 1
ATOM 2336 C C . ILE A 1 293 ? -27.683 -5.288 7.423 1.00 94.62 293 ILE A C 1
ATOM 2338 O O . ILE A 1 293 ? -28.286 -5.171 8.488 1.00 94.62 293 ILE A O 1
ATOM 2342 N N . ALA A 1 294 ? -27.606 -6.441 6.764 1.00 94.69 294 ALA A N 1
ATOM 2343 C CA . ALA A 1 294 ? -28.190 -7.697 7.213 1.00 94.69 294 ALA A CA 1
ATOM 2344 C C . ALA A 1 294 ? -27.198 -8.857 7.068 1.00 94.69 294 ALA A C 1
ATOM 2346 O O . ALA A 1 294 ? -26.300 -8.827 6.226 1.00 94.69 294 ALA A O 1
ATOM 2347 N N . GLY A 1 295 ? -27.388 -9.899 7.877 1.00 95.81 295 GLY A N 1
ATOM 2348 C CA . GLY A 1 295 ? -26.727 -11.185 7.672 1.00 95.81 295 GLY A CA 1
ATOM 2349 C C . GLY A 1 295 ? -27.422 -11.977 6.564 1.00 95.81 295 GLY A C 1
ATOM 2350 O O . GLY A 1 295 ? -28.652 -12.044 6.534 1.00 95.81 295 GLY A O 1
ATOM 2351 N N . ILE A 1 296 ? -26.645 -12.587 5.674 1.00 94.94 296 ILE A N 1
ATOM 2352 C CA . ILE A 1 296 ? -27.126 -13.504 4.640 1.00 94.94 296 ILE A CA 1
ATOM 2353 C C . ILE A 1 296 ? -26.486 -14.882 4.828 1.00 94.94 296 ILE A C 1
ATOM 2355 O O . ILE A 1 296 ? -25.306 -15.000 5.154 1.00 94.94 296 ILE A O 1
ATOM 2359 N N . GLU A 1 297 ? -27.281 -15.924 4.622 1.00 95.25 297 GLU A N 1
ATOM 2360 C CA . GLU A 1 297 ? -26.831 -17.313 4.564 1.00 95.25 297 GLU A CA 1
ATOM 2361 C C . GLU A 1 297 ? -26.821 -17.742 3.097 1.00 95.25 297 GLU A C 1
ATOM 2363 O O . GLU A 1 297 ? -27.817 -17.561 2.394 1.00 95.25 297 GLU A O 1
ATOM 2368 N N . VAL A 1 298 ? -25.698 -18.281 2.629 1.00 91.75 298 VAL A N 1
ATOM 2369 C CA . VAL A 1 298 ? -25.565 -18.789 1.262 1.00 91.75 298 VAL A CA 1
ATOM 2370 C C . VAL A 1 298 ? -25.968 -20.260 1.249 1.00 91.75 298 VAL A C 1
ATOM 2372 O O . VAL A 1 298 ? -25.433 -21.066 2.012 1.00 91.75 298 VAL A O 1
ATOM 2375 N N . ASP A 1 299 ? -26.912 -20.608 0.374 1.00 90.56 299 ASP A N 1
ATOM 2376 C CA . ASP A 1 299 ? -27.417 -21.974 0.235 1.00 90.56 299 ASP A CA 1
ATOM 2377 C C . ASP A 1 299 ? -26.325 -22.912 -0.301 1.00 90.56 299 ASP A C 1
ATOM 2379 O O . ASP A 1 299 ? -25.965 -22.863 -1.479 1.00 90.56 299 ASP A O 1
ATOM 2383 N N . TRP A 1 300 ? -25.797 -23.774 0.570 1.00 89.75 300 TRP A N 1
ATOM 2384 C CA . TRP A 1 300 ? -24.692 -24.670 0.227 1.00 89.75 300 TRP A CA 1
ATOM 2385 C C . TRP A 1 300 ? -25.024 -25.648 -0.916 1.00 89.75 300 TRP A C 1
ATOM 2387 O O . TRP A 1 300 ? -24.232 -25.721 -1.853 1.00 89.75 300 TRP A O 1
ATOM 2397 N N . PRO A 1 301 ? -26.203 -26.305 -0.958 1.00 91.38 301 PRO A N 1
ATOM 2398 C CA . PRO A 1 301 ? -26.592 -27.124 -2.107 1.00 91.38 301 PRO A CA 1
ATOM 2399 C C . PRO A 1 301 ? -26.603 -26.366 -3.442 1.00 91.38 301 PRO A C 1
ATOM 2401 O O . PRO A 1 301 ? -26.356 -26.959 -4.489 1.00 91.38 301 PRO A O 1
ATOM 2404 N N . SER A 1 302 ? -26.913 -25.063 -3.445 1.00 90.12 302 SER A N 1
ATOM 2405 C CA . SER A 1 302 ? -26.789 -24.234 -4.651 1.00 90.12 302 SER A CA 1
ATOM 2406 C C . SER A 1 302 ? -25.336 -24.042 -5.067 1.00 90.12 302 SER A C 1
ATOM 2408 O O . SER A 1 302 ? -25.051 -24.099 -6.258 1.00 90.12 302 SER A O 1
ATOM 2410 N N . VAL A 1 303 ? -24.421 -23.865 -4.111 1.00 90.19 303 VAL A N 1
ATOM 2411 C CA . VAL A 1 303 ? -22.978 -23.801 -4.385 1.00 90.19 303 VAL A CA 1
ATOM 2412 C C . VAL A 1 303 ? -22.481 -25.127 -4.960 1.00 90.19 303 VAL A C 1
ATOM 2414 O O . VAL A 1 303 ? -21.816 -25.113 -5.989 1.00 90.19 303 VAL A O 1
ATOM 2417 N N . GLU A 1 304 ? -22.849 -26.263 -4.363 1.00 90.94 304 GLU A N 1
ATOM 2418 C CA . GLU A 1 304 ? -22.465 -27.596 -4.857 1.00 90.94 304 GLU A CA 1
ATOM 2419 C C . GLU A 1 304 ? -22.898 -27.809 -6.308 1.00 90.94 304 GLU A C 1
ATOM 2421 O O . GLU A 1 304 ? -22.070 -28.179 -7.134 1.00 90.94 304 GLU A O 1
ATOM 2426 N N . ARG A 1 305 ? -24.147 -27.460 -6.655 1.00 92.12 305 ARG A N 1
ATOM 2427 C CA . ARG A 1 305 ? -24.627 -27.543 -8.045 1.00 92.12 305 ARG A CA 1
ATOM 2428 C C . ARG A 1 305 ? -23.778 -26.720 -9.016 1.00 92.12 305 ARG A C 1
ATOM 2430 O O . ARG A 1 305 ? -23.479 -27.205 -10.100 1.00 92.12 305 ARG A O 1
ATOM 2437 N N . LEU A 1 306 ? -23.369 -25.507 -8.633 1.00 90.25 306 LEU A N 1
ATOM 2438 C CA . LEU A 1 306 ? -22.519 -24.660 -9.481 1.00 90.25 306 LEU A CA 1
ATOM 2439 C C . LEU A 1 306 ? -21.126 -25.275 -9.711 1.00 90.25 306 LEU A C 1
ATOM 2441 O O . LEU A 1 306 ? -20.573 -25.146 -10.801 1.00 90.25 306 LEU A O 1
ATOM 2445 N N . TYR A 1 307 ? -20.553 -25.941 -8.704 1.00 90.06 307 TYR A N 1
ATOM 2446 C CA . TYR A 1 307 ? -19.278 -26.655 -8.835 1.00 90.06 307 TYR A CA 1
ATOM 2447 C C . TYR A 1 307 ? -19.419 -27.951 -9.651 1.00 90.06 307 TYR A C 1
ATOM 2449 O O . TYR A 1 307 ? -18.593 -28.209 -10.529 1.00 90.06 307 TYR A O 1
ATOM 2457 N N . ASP A 1 308 ? -20.493 -28.713 -9.434 1.00 91.56 308 ASP A N 1
ATOM 2458 C CA . ASP A 1 308 ? -20.804 -29.933 -10.186 1.00 91.56 308 ASP A CA 1
ATOM 2459 C C . ASP A 1 308 ? -21.009 -29.644 -11.683 1.00 91.56 308 ASP A C 1
ATOM 2461 O O . ASP A 1 308 ? -20.496 -30.376 -12.531 1.00 91.56 308 ASP A O 1
ATOM 2465 N N . GLU A 1 309 ? -21.701 -28.550 -12.027 1.00 90.12 309 GLU A N 1
ATOM 2466 C CA . GLU A 1 309 ? -21.874 -28.083 -13.414 1.00 90.12 309 GLU A CA 1
ATOM 2467 C C . GLU A 1 309 ? -20.535 -27.768 -14.100 1.00 90.12 309 GLU A C 1
ATOM 2469 O O . GLU A 1 309 ? -20.398 -27.952 -15.311 1.00 90.12 309 GLU A O 1
ATOM 2474 N N . ALA A 1 310 ? -19.532 -27.345 -13.327 1.00 87.62 310 ALA A N 1
ATOM 2475 C CA . ALA A 1 310 ? -18.168 -27.122 -13.796 1.00 87.62 310 ALA A CA 1
ATOM 2476 C C . ALA A 1 310 ? -17.280 -28.385 -13.740 1.00 87.62 310 ALA A C 1
ATOM 2478 O O . ALA A 1 310 ? -16.124 -28.333 -14.159 1.00 87.62 310 ALA A O 1
ATOM 2479 N N . GLY A 1 311 ? -17.797 -29.519 -13.251 1.00 91.44 311 GLY A N 1
ATOM 2480 C CA . GLY A 1 311 ? -17.054 -30.774 -13.116 1.00 91.44 311 GLY A CA 1
ATOM 2481 C C . GLY A 1 311 ? -16.014 -30.766 -11.992 1.00 91.44 311 GLY A C 1
ATOM 2482 O O . GLY A 1 311 ? -14.978 -31.422 -12.118 1.00 91.44 311 GLY A O 1
ATOM 2483 N N . LEU A 1 312 ? -16.257 -30.011 -10.916 1.00 88.94 312 LEU A N 1
ATOM 2484 C CA . LEU A 1 312 ? -15.291 -29.765 -9.844 1.00 88.94 312 LEU A CA 1
ATOM 2485 C C . LEU A 1 312 ? -15.861 -30.068 -8.461 1.00 88.94 312 LEU A C 1
ATOM 2487 O O . LEU A 1 312 ? -17.059 -29.919 -8.246 1.00 88.94 312 LEU A O 1
ATOM 2491 N N . PRO A 1 313 ? -15.011 -30.439 -7.489 1.00 91.38 313 PRO A N 1
ATOM 2492 C CA . PRO A 1 313 ? -15.449 -30.550 -6.107 1.00 91.38 313 PRO A CA 1
ATOM 2493 C C . PRO A 1 313 ? -15.725 -29.155 -5.513 1.00 91.38 313 PRO A C 1
ATOM 2495 O O . PRO A 1 313 ? -14.941 -28.229 -5.754 1.00 91.38 313 PRO A O 1
ATOM 2498 N N . PRO A 1 314 ? -16.783 -28.989 -4.696 1.00 87.06 314 PRO A N 1
ATOM 2499 C CA . PRO A 1 314 ? -17.052 -27.732 -4.007 1.00 87.06 314 PRO A CA 1
ATOM 2500 C C . PRO A 1 314 ? -15.895 -27.353 -3.078 1.00 87.06 314 PRO A C 1
ATOM 2502 O O . PRO A 1 314 ? -15.317 -28.199 -2.393 1.00 87.06 314 PRO A O 1
ATOM 2505 N N . SER A 1 315 ? -15.567 -26.061 -3.037 1.00 85.25 315 SER A N 1
ATOM 2506 C CA . SER A 1 315 ? -14.495 -25.521 -2.197 1.00 85.25 315 SER A CA 1
ATOM 2507 C C . SER A 1 315 ? -15.054 -24.610 -1.109 1.00 85.25 315 SER A C 1
ATOM 2509 O O . SER A 1 315 ? -15.894 -23.747 -1.368 1.00 85.25 315 SER A O 1
ATOM 2511 N N . ILE A 1 316 ? -14.575 -24.795 0.120 1.00 86.88 316 ILE A N 1
ATOM 2512 C CA . ILE A 1 316 ? -14.902 -23.935 1.258 1.00 86.88 316 ILE A CA 1
ATOM 2513 C C . ILE A 1 316 ? -13.809 -22.864 1.376 1.00 86.88 316 ILE A C 1
ATOM 2515 O O . ILE A 1 316 ? -12.627 -23.216 1.411 1.00 86.88 316 ILE A O 1
ATOM 2519 N N . PRO A 1 317 ? -14.159 -21.566 1.472 1.00 86.88 317 PRO A N 1
ATOM 2520 C CA . PRO A 1 317 ? -13.170 -20.522 1.701 1.00 86.88 317 PRO A CA 1
ATOM 2521 C C . PRO A 1 317 ? -12.391 -20.771 2.996 1.00 86.88 317 PRO A C 1
ATOM 2523 O O . PRO A 1 317 ? -12.977 -20.836 4.075 1.00 86.88 317 PRO A O 1
ATOM 2526 N N . ALA A 1 318 ? -11.065 -20.862 2.885 1.00 85.38 318 ALA A N 1
ATOM 2527 C CA . ALA A 1 318 ? -10.180 -21.082 4.028 1.00 85.38 318 ALA A CA 1
ATOM 2528 C C . ALA A 1 318 ? -9.990 -19.836 4.908 1.00 85.38 318 ALA A C 1
ATOM 2530 O O . ALA A 1 318 ? -9.406 -19.939 5.977 1.00 85.38 318 ALA A O 1
ATOM 2531 N N . VAL A 1 319 ? -10.426 -18.655 4.457 1.00 93.31 319 VAL A N 1
ATOM 2532 C CA . VAL A 1 319 ? -10.369 -17.383 5.193 1.00 93.31 319 VAL A CA 1
ATOM 2533 C C . VAL A 1 319 ? -11.606 -16.546 4.884 1.00 93.31 319 VAL A C 1
ATOM 2535 O O . VAL A 1 319 ? -12.209 -16.681 3.815 1.00 93.31 319 VAL A O 1
ATOM 2538 N N . ALA A 1 320 ? -11.954 -15.637 5.792 1.00 95.62 320 ALA A N 1
ATOM 2539 C CA . ALA A 1 320 ? -12.964 -14.626 5.524 1.00 95.62 320 ALA A CA 1
ATOM 2540 C C . ALA A 1 320 ? -12.520 -13.689 4.386 1.00 95.62 320 ALA A C 1
ATOM 2542 O O . ALA A 1 320 ? -11.387 -13.206 4.340 1.00 95.62 320 ALA A O 1
ATOM 2543 N N . SER A 1 321 ? -13.441 -13.390 3.478 1.00 95.00 321 SER A N 1
ATOM 2544 C CA . SER A 1 321 ? -13.274 -12.400 2.423 1.00 95.00 321 SER A CA 1
ATOM 2545 C C . SER A 1 321 ? -13.834 -11.054 2.867 1.00 95.00 321 SER A C 1
ATOM 2547 O O . SER A 1 321 ? -14.977 -10.964 3.314 1.00 95.00 321 SER A O 1
ATOM 2549 N N . ARG A 1 322 ? -13.038 -10.000 2.675 1.00 95.69 322 ARG A N 1
ATOM 2550 C CA . ARG A 1 322 ? -13.437 -8.586 2.809 1.00 95.69 322 ARG A CA 1
ATOM 2551 C C . ARG A 1 322 ? -13.771 -7.947 1.450 1.00 95.69 322 ARG A C 1
ATOM 2553 O O . ARG A 1 322 ? -13.846 -6.726 1.333 1.00 95.69 322 ARG A O 1
ATOM 2560 N N . VAL A 1 323 ? -13.870 -8.756 0.391 1.00 93.69 323 VAL A N 1
ATOM 2561 C CA . VAL A 1 323 ? -14.170 -8.287 -0.967 1.00 93.69 323 VAL A CA 1
ATOM 2562 C C . VAL A 1 323 ? -15.677 -8.209 -1.141 1.00 93.69 323 VAL A C 1
ATOM 2564 O O . VAL A 1 323 ? -16.384 -9.182 -0.887 1.00 93.69 323 VAL A O 1
ATOM 2567 N N . ALA A 1 324 ? -16.159 -7.062 -1.616 1.00 94.00 324 ALA A N 1
ATOM 2568 C CA . ALA A 1 324 ? -17.579 -6.878 -1.849 1.00 94.00 324 ALA A CA 1
ATOM 2569 C C . ALA A 1 324 ? -18.078 -7.718 -3.036 1.00 94.00 324 ALA A C 1
ATOM 2571 O O . ALA A 1 324 ? -17.506 -7.650 -4.125 1.00 94.00 324 ALA A O 1
ATOM 2572 N N . VAL A 1 325 ? -19.180 -8.440 -2.839 1.00 94.69 325 VAL A N 1
ATOM 2573 C CA . VAL A 1 325 ? -19.822 -9.294 -3.848 1.00 94.69 325 VAL A CA 1
ATOM 2574 C C . VAL A 1 325 ? -21.244 -8.788 -4.113 1.00 94.69 325 VAL A C 1
ATOM 2576 O O . VAL A 1 325 ? -21.989 -8.567 -3.155 1.00 94.69 325 VAL A O 1
ATOM 2579 N N . PRO A 1 326 ? -21.652 -8.554 -5.372 1.00 96.19 326 PRO A N 1
ATOM 2580 C CA . PRO A 1 326 ? -23.006 -8.109 -5.691 1.00 96.19 326 PRO A CA 1
ATOM 2581 C C . PRO A 1 326 ? -24.102 -9.079 -5.215 1.00 96.19 326 PRO A C 1
ATOM 2583 O O . PRO A 1 326 ? -23.948 -10.299 -5.266 1.00 96.19 326 PRO A O 1
ATOM 2586 N N . VAL A 1 327 ? -25.229 -8.515 -4.764 1.00 95.62 327 VAL A N 1
ATOM 2587 C CA . VAL A 1 327 ? -26.422 -9.267 -4.338 1.00 95.62 327 VAL A CA 1
ATOM 2588 C C . VAL A 1 327 ? -27.632 -8.790 -5.135 1.00 95.62 327 VAL A C 1
ATOM 2590 O O . VAL A 1 327 ? -27.874 -7.582 -5.266 1.00 95.62 327 VAL A O 1
ATOM 2593 N N . TYR A 1 328 ? -28.407 -9.744 -5.639 1.00 96.38 328 TYR A N 1
ATOM 2594 C CA . TYR A 1 328 ? -29.504 -9.553 -6.573 1.00 96.38 328 TYR A CA 1
ATOM 2595 C C . TYR A 1 328 ? -30.824 -10.098 -6.037 1.00 96.38 328 TYR A C 1
ATOM 2597 O O . TYR A 1 328 ? -30.891 -10.933 -5.131 1.00 96.38 328 TYR A O 1
ATOM 2605 N N . LYS A 1 329 ? -31.899 -9.609 -6.647 1.00 93.81 329 LYS A N 1
ATOM 2606 C CA . LYS A 1 329 ? -33.228 -10.197 -6.575 1.00 93.81 329 LYS A CA 1
ATOM 2607 C C . LYS A 1 329 ? -33.836 -10.167 -7.969 1.00 93.81 329 LYS A C 1
ATOM 2609 O O . LYS A 1 329 ? -34.012 -9.076 -8.516 1.00 93.81 329 LYS A O 1
ATOM 2614 N N . ASN A 1 330 ? -34.181 -11.331 -8.521 1.00 91.56 330 ASN A N 1
ATOM 2615 C CA . ASN A 1 330 ? -34.760 -11.447 -9.861 1.00 91.56 330 ASN A CA 1
ATOM 2616 C C . ASN A 1 330 ? -33.882 -10.738 -10.919 1.00 91.56 330 ASN A C 1
ATOM 2618 O O . ASN A 1 330 ? -34.387 -9.959 -11.729 1.00 91.56 330 ASN A O 1
ATOM 2622 N N . GLY A 1 331 ? -32.557 -10.921 -10.843 1.00 89.25 331 GLY A N 1
ATOM 2623 C CA . GLY A 1 331 ? -31.588 -10.289 -11.750 1.00 89.25 331 GLY A CA 1
ATOM 2624 C C . GLY A 1 331 ? -31.330 -8.786 -11.543 1.00 89.25 331 GLY A C 1
ATOM 2625 O O . GLY A 1 331 ? -30.487 -8.215 -12.232 1.00 89.25 331 GLY A O 1
ATOM 2626 N N . ILE A 1 332 ? -31.999 -8.116 -10.597 1.00 93.50 332 ILE A N 1
ATOM 2627 C CA . ILE A 1 332 ? -31.742 -6.703 -10.273 1.00 93.50 332 ILE A CA 1
ATOM 2628 C C . ILE A 1 332 ? -30.795 -6.625 -9.081 1.00 93.50 332 ILE A C 1
ATOM 2630 O O . ILE A 1 332 ? -31.093 -7.185 -8.028 1.00 93.50 332 ILE A O 1
ATOM 2634 N N . GLN A 1 333 ? -29.696 -5.875 -9.199 1.00 96.06 333 GLN A N 1
ATOM 2635 C CA . GLN A 1 333 ? -28.803 -5.650 -8.063 1.00 96.06 333 GLN A CA 1
ATOM 2636 C C . GLN A 1 333 ? -29.517 -4.817 -6.982 1.00 96.06 333 GLN A C 1
ATOM 2638 O O . GLN A 1 333 ? -29.952 -3.677 -7.203 1.00 96.06 333 GLN A O 1
ATOM 2643 N N . ILE A 1 334 ? -29.647 -5.397 -5.791 1.00 95.94 334 ILE A N 1
ATOM 2644 C CA . ILE A 1 334 ? -30.302 -4.778 -4.631 1.00 95.94 334 ILE A CA 1
ATOM 2645 C C . ILE A 1 334 ? -29.319 -4.430 -3.516 1.00 95.94 334 ILE A C 1
ATOM 2647 O O . ILE A 1 334 ? -29.705 -3.760 -2.562 1.00 95.94 334 ILE A O 1
ATOM 2651 N N . GLY A 1 335 ? -28.055 -4.832 -3.644 1.00 95.19 335 GLY A N 1
ATOM 2652 C CA . GLY A 1 335 ? -27.050 -4.589 -2.625 1.00 95.19 335 GLY A CA 1
ATOM 2653 C C . GLY A 1 335 ? -25.707 -5.237 -2.932 1.00 95.19 335 GLY A C 1
ATOM 2654 O O . GLY A 1 335 ? -25.364 -5.495 -4.092 1.00 95.19 335 GLY A O 1
ATOM 2655 N N . LYS A 1 336 ? -24.946 -5.471 -1.864 1.00 96.25 336 LYS A N 1
ATOM 2656 C CA . LYS A 1 336 ? -23.671 -6.186 -1.888 1.00 96.25 336 LYS A CA 1
ATOM 2657 C C . LYS A 1 336 ? -23.407 -6.868 -0.546 1.00 96.25 336 LYS A C 1
ATOM 2659 O O . LYS A 1 336 ? -23.615 -6.247 0.495 1.00 96.25 336 LYS A O 1
ATOM 2664 N N . ALA A 1 337 ? -22.907 -8.096 -0.576 1.00 97.00 337 ALA A N 1
ATOM 2665 C CA . ALA A 1 337 ? -22.213 -8.700 0.550 1.00 97.00 337 ALA A CA 1
ATOM 2666 C C . ALA A 1 337 ? -20.876 -7.973 0.721 1.00 97.00 337 ALA A C 1
ATOM 2668 O O . ALA A 1 337 ? -20.181 -7.733 -0.263 1.00 97.00 337 ALA A O 1
ATOM 2669 N N . THR A 1 338 ? -20.543 -7.552 1.932 1.00 96.94 338 THR A N 1
ATOM 2670 C CA . THR A 1 338 ? -19.324 -6.797 2.254 1.00 96.94 338 THR A CA 1
ATOM 2671 C C . THR A 1 338 ? -18.258 -7.677 2.887 1.00 96.94 338 THR A C 1
ATOM 2673 O O . THR A 1 338 ? -17.072 -7.489 2.628 1.00 96.94 338 THR A O 1
ATOM 2676 N N . SER A 1 339 ? -18.693 -8.668 3.662 1.00 97.62 339 SER A N 1
ATOM 2677 C CA . SER A 1 339 ? -17.833 -9.633 4.335 1.00 97.62 339 SER A CA 1
ATOM 2678 C C . SER A 1 339 ? -18.441 -11.019 4.197 1.00 97.62 339 SER A C 1
ATOM 2680 O O . SER A 1 339 ? -19.614 -11.176 4.512 1.00 97.62 339 SER A O 1
ATOM 2682 N N . THR A 1 340 ? -17.678 -12.013 3.744 1.00 96.25 340 THR A N 1
ATOM 2683 C CA . THR A 1 340 ? -18.164 -13.394 3.549 1.00 96.25 340 THR A CA 1
ATOM 2684 C C . THR A 1 340 ? -17.207 -14.377 4.204 1.00 96.25 340 THR A C 1
ATOM 2686 O O . THR A 1 340 ? -15.999 -14.236 4.049 1.00 96.25 340 THR A O 1
ATOM 2689 N N . THR A 1 341 ? -17.707 -15.385 4.912 1.00 96.31 341 THR A N 1
ATOM 2690 C CA . THR A 1 341 ? -16.864 -16.425 5.513 1.00 96.31 341 THR A CA 1
ATOM 2691 C C . THR A 1 341 ? -17.599 -17.749 5.613 1.00 96.31 341 THR A C 1
ATOM 2693 O O . THR A 1 341 ? -18.818 -17.787 5.786 1.00 96.31 341 THR A O 1
ATOM 2696 N N . TRP A 1 342 ? -16.851 -18.848 5.564 1.00 95.75 342 TRP A N 1
ATOM 2697 C CA . TRP A 1 342 ? -17.340 -20.084 6.154 1.00 95.75 342 TRP A CA 1
ATOM 2698 C C . TRP A 1 342 ? -17.410 -19.910 7.671 1.00 95.75 342 TRP A C 1
ATOM 2700 O O . TRP A 1 342 ? -16.464 -19.412 8.278 1.00 95.75 342 TRP A O 1
ATOM 2710 N N . SER A 1 343 ? -18.536 -20.289 8.266 1.00 95.81 343 SER A N 1
ATOM 2711 C CA . SER A 1 343 ? -18.741 -20.343 9.709 1.00 95.81 343 SER A CA 1
ATOM 2712 C C . SER A 1 343 ? -18.467 -21.767 10.195 1.00 95.81 343 SER A C 1
ATOM 2714 O O . SER A 1 343 ? -19.279 -22.667 9.935 1.00 95.81 343 SER A O 1
ATOM 2716 N N . PRO A 1 344 ? -17.363 -22.017 10.925 1.00 93.94 344 PRO A N 1
ATOM 2717 C CA . PRO A 1 344 ? -17.102 -23.331 11.494 1.00 93.94 344 PRO A CA 1
ATOM 2718 C C . PRO A 1 344 ? -18.139 -23.735 12.546 1.00 93.94 344 PRO A C 1
ATOM 2720 O O . PRO A 1 344 ? -18.361 -24.935 12.714 1.00 93.94 344 PRO A O 1
ATOM 2723 N N . THR A 1 345 ? -18.773 -22.772 13.229 1.00 92.44 345 THR A N 1
ATOM 2724 C CA . THR A 1 345 ? -19.822 -23.041 14.229 1.00 92.44 345 THR A CA 1
ATOM 2725 C C . THR A 1 345 ? -21.126 -23.472 13.569 1.00 92.44 345 THR A C 1
ATOM 2727 O O . THR A 1 345 ? -21.717 -24.477 13.957 1.00 92.44 345 THR A O 1
ATOM 2730 N N . LEU A 1 346 ? -21.574 -22.729 12.554 1.00 93.25 346 LEU A N 1
ATOM 2731 C CA . LEU A 1 346 ? -22.852 -22.981 11.889 1.00 93.25 346 LEU A CA 1
ATOM 2732 C C . LEU A 1 346 ? -22.747 -24.052 10.799 1.00 93.25 346 LEU A C 1
ATOM 2734 O O . LEU A 1 346 ? -23.778 -24.574 10.383 1.00 93.25 346 LEU A O 1
ATOM 2738 N N . LYS A 1 347 ? -21.525 -24.368 10.341 1.00 92.75 347 LYS A N 1
ATOM 2739 C CA . LYS A 1 347 ? -21.243 -25.195 9.153 1.00 92.75 347 LYS A CA 1
ATOM 2740 C C . LYS A 1 347 ? -21.948 -24.649 7.911 1.00 92.75 347 LYS A C 1
ATOM 2742 O O . LYS A 1 347 ? -22.588 -25.386 7.164 1.00 92.75 347 LYS A O 1
ATOM 2747 N N . LYS A 1 348 ? -21.871 -23.329 7.744 1.00 93.94 348 LYS A N 1
ATOM 2748 C CA . LYS A 1 348 ? -22.568 -22.578 6.697 1.00 93.94 348 LYS A CA 1
ATOM 2749 C C . LYS A 1 348 ? -21.677 -21.486 6.135 1.00 93.94 348 LYS A C 1
ATOM 2751 O O . LYS A 1 348 ? -20.888 -20.889 6.865 1.00 93.94 348 LYS A O 1
ATOM 2756 N N . LEU A 1 349 ? -21.851 -21.185 4.853 1.00 94.19 349 LEU A N 1
ATOM 2757 C CA . LEU A 1 349 ? -21.288 -19.990 4.242 1.00 94.19 349 LEU A CA 1
ATOM 2758 C C . LEU A 1 349 ? -22.210 -18.807 4.567 1.00 94.19 349 LEU A C 1
ATOM 2760 O O . LEU A 1 349 ? -23.396 -18.827 4.238 1.00 94.19 349 LEU A O 1
ATOM 2764 N N . ILE A 1 350 ? -21.676 -17.798 5.248 1.00 96.56 350 ILE A N 1
ATOM 2765 C CA . ILE A 1 350 ? -22.430 -16.632 5.717 1.00 96.56 350 ILE A CA 1
ATOM 2766 C C . ILE A 1 350 ? -21.773 -15.337 5.248 1.00 96.56 350 ILE A C 1
ATOM 2768 O O . ILE A 1 350 ? -20.574 -15.298 4.963 1.00 96.56 350 ILE A O 1
ATOM 2772 N N . ALA A 1 351 ? -22.551 -14.263 5.202 1.00 96.62 351 ALA A N 1
ATOM 2773 C CA . ALA A 1 351 ? -22.050 -12.938 4.887 1.00 96.62 351 ALA A CA 1
ATOM 2774 C C . ALA A 1 351 ? -22.777 -11.829 5.654 1.00 96.62 351 ALA A C 1
ATOM 2776 O O . ALA A 1 351 ? -23.936 -11.969 6.036 1.00 96.62 351 ALA A O 1
ATOM 2777 N N . LEU A 1 352 ? -22.098 -10.697 5.821 1.00 98.00 352 LEU A N 1
ATOM 2778 C CA . LEU A 1 352 ? -22.722 -9.403 6.086 1.00 98.00 352 LEU A CA 1
ATOM 2779 C C . LEU A 1 352 ? -22.969 -8.712 4.751 1.00 98.00 352 LEU A C 1
ATOM 2781 O O . LEU A 1 352 ? -22.108 -8.750 3.871 1.00 98.00 352 LEU A O 1
ATOM 2785 N N . ALA A 1 353 ? -24.133 -8.091 4.586 1.00 96.88 353 ALA A N 1
ATOM 2786 C CA . ALA A 1 353 ? -24.516 -7.462 3.334 1.00 96.88 353 ALA A CA 1
ATOM 2787 C C . ALA A 1 353 ? -25.275 -6.155 3.541 1.00 96.88 353 ALA A C 1
ATOM 2789 O O . ALA A 1 353 ? -26.223 -6.089 4.316 1.00 96.88 353 ALA A O 1
ATOM 2790 N N . THR A 1 354 ? -24.909 -5.138 2.767 1.00 96.31 354 THR A N 1
ATOM 2791 C CA . THR A 1 354 ? -25.686 -3.906 2.614 1.00 96.31 354 THR A CA 1
ATOM 2792 C C . THR A 1 354 ? -26.747 -4.133 1.547 1.00 96.31 354 THR A C 1
ATOM 2794 O O . THR A 1 354 ? -26.413 -4.312 0.373 1.00 96.31 354 THR A O 1
ATOM 2797 N N . LEU A 1 355 ? -28.020 -4.067 1.929 1.00 96.62 355 LEU A N 1
ATOM 2798 C CA . LEU A 1 355 ? -29.164 -4.333 1.058 1.00 96.62 355 LEU A CA 1
ATOM 2799 C C . LEU A 1 355 ? -30.109 -3.128 1.041 1.00 96.62 355 LEU A C 1
ATOM 2801 O O . LEU A 1 355 ? -30.261 -2.431 2.041 1.00 96.62 355 LEU A O 1
ATOM 2805 N N . LYS A 1 356 ? -30.796 -2.888 -0.080 1.00 96.44 356 LYS A N 1
ATOM 2806 C CA . LYS A 1 356 ? -31.980 -2.012 -0.104 1.00 96.44 356 LYS A CA 1
ATOM 2807 C C . LYS A 1 356 ? -32.951 -2.467 0.990 1.00 96.44 356 LYS A C 1
ATOM 2809 O O . LYS A 1 356 ? -33.227 -3.660 1.100 1.00 96.44 356 LYS A O 1
ATOM 2814 N N . ARG A 1 357 ? -33.485 -1.519 1.765 1.00 93.19 357 ARG A N 1
ATOM 2815 C CA . ARG A 1 357 ? -34.232 -1.791 3.009 1.00 93.19 357 ARG A CA 1
ATOM 2816 C C . ARG A 1 357 ? -35.363 -2.811 2.837 1.00 93.19 357 ARG A C 1
ATOM 2818 O O . ARG A 1 357 ? -35.541 -3.685 3.680 1.00 93.19 357 ARG A O 1
ATOM 2825 N N . ASP A 1 358 ? -36.088 -2.743 1.724 1.00 92.81 358 ASP A N 1
ATOM 2826 C CA . ASP A 1 358 ? -37.212 -3.647 1.441 1.00 92.81 358 ASP A CA 1
ATOM 2827 C C . ASP A 1 358 ? -36.801 -5.124 1.302 1.00 92.81 358 ASP A C 1
ATOM 2829 O O . ASP A 1 358 ? -37.640 -6.010 1.452 1.00 92.81 358 ASP A O 1
ATOM 2833 N N . TYR A 1 359 ? -35.512 -5.394 1.075 1.00 94.62 359 TYR A N 1
ATOM 2834 C CA . TYR A 1 359 ? -34.939 -6.729 0.887 1.00 94.62 359 TYR A CA 1
ATOM 2835 C C . TYR A 1 359 ? -34.105 -7.211 2.084 1.00 94.62 359 TYR A C 1
ATOM 2837 O O . TYR A 1 359 ? -33.618 -8.337 2.064 1.00 94.62 359 TYR A O 1
ATOM 2845 N N . ALA A 1 360 ? -33.949 -6.394 3.131 1.00 92.62 360 ALA A N 1
ATOM 2846 C CA . ALA A 1 360 ? -33.139 -6.721 4.310 1.00 92.62 360 ALA A CA 1
ATOM 2847 C C . ALA A 1 360 ? -33.880 -7.582 5.355 1.00 92.62 360 ALA A C 1
ATOM 2849 O O . ALA A 1 360 ? -33.338 -7.903 6.412 1.00 92.62 360 ALA A O 1
ATOM 2850 N N . ARG A 1 361 ? -35.139 -7.961 5.092 1.00 91.06 361 ARG A N 1
ATOM 2851 C CA . ARG A 1 361 ? -35.956 -8.733 6.039 1.00 91.06 361 ARG A CA 1
ATOM 2852 C C . ARG A 1 361 ? -35.521 -10.205 6.077 1.00 91.06 361 ARG A C 1
ATOM 2854 O O . ARG A 1 361 ? -35.357 -10.797 5.005 1.00 91.06 361 ARG A O 1
ATOM 2861 N N . PRO A 1 362 ? -35.437 -10.835 7.266 1.00 91.50 362 PRO A N 1
ATOM 2862 C CA . PRO A 1 362 ? -35.189 -12.271 7.378 1.00 91.50 362 PRO A CA 1
ATOM 2863 C C . PRO A 1 362 ? -36.173 -13.101 6.544 1.00 91.50 362 PRO A C 1
ATOM 2865 O O . PRO A 1 362 ? -37.363 -12.792 6.486 1.00 91.50 362 PRO A O 1
ATOM 2868 N N . GLY A 1 363 ? -35.669 -14.155 5.899 1.00 89.69 363 GLY A N 1
ATOM 2869 C CA . GLY A 1 363 ? -36.449 -15.025 5.011 1.00 89.69 363 GLY A CA 1
ATOM 2870 C C . GLY A 1 363 ? -36.584 -14.522 3.568 1.00 89.69 363 GLY A C 1
ATOM 2871 O O . GLY A 1 363 ? -37.139 -15.230 2.728 1.00 89.69 363 GLY A O 1
ATOM 2872 N N . THR A 1 364 ? -36.065 -13.334 3.243 1.00 92.25 364 THR A N 1
ATOM 2873 C CA . THR A 1 364 ? -35.994 -12.871 1.851 1.00 92.25 364 THR A CA 1
ATOM 2874 C C . THR A 1 364 ? -35.008 -13.736 1.069 1.00 92.25 364 THR A C 1
ATOM 2876 O O . THR A 1 364 ? -33.823 -13.765 1.382 1.00 92.25 364 THR A O 1
ATOM 2879 N N . VAL A 1 365 ? -35.486 -14.426 0.031 1.00 93.62 365 VAL A N 1
ATOM 2880 C CA . VAL A 1 365 ? -34.620 -15.189 -0.885 1.00 93.62 365 VAL A CA 1
ATOM 2881 C C . VAL A 1 365 ? -33.888 -14.218 -1.806 1.00 93.62 365 VAL A C 1
ATOM 2883 O O . VAL A 1 365 ? -34.548 -13.429 -2.488 1.00 93.62 365 VAL A O 1
ATOM 2886 N N . LEU A 1 366 ? -32.560 -14.286 -1.837 1.00 94.38 366 LEU A N 1
ATOM 2887 C CA . LEU A 1 366 ? -31.674 -13.424 -2.620 1.00 94.38 366 LEU A CA 1
ATOM 2888 C C . LEU A 1 366 ? -30.735 -14.279 -3.476 1.00 94.38 366 LEU A C 1
ATOM 2890 O O . LEU A 1 366 ? -30.524 -15.455 -3.195 1.00 94.38 366 LEU A O 1
ATOM 2894 N N . GLU A 1 367 ? -30.164 -13.669 -4.505 1.00 94.31 367 GLU A N 1
ATOM 2895 C CA . GLU A 1 367 ? -29.142 -14.260 -5.368 1.00 94.31 367 GLU A CA 1
ATOM 2896 C C . GLU A 1 367 ? -27.804 -13.567 -5.061 1.00 94.31 367 GLU A C 1
ATOM 2898 O O . GLU A 1 367 ? -27.743 -12.339 -5.015 1.00 94.31 367 GLU A O 1
ATOM 2903 N N . MET A 1 368 ? -26.727 -14.318 -4.841 1.00 92.25 368 MET A N 1
ATOM 2904 C CA . MET A 1 368 ? -25.377 -13.773 -4.651 1.00 92.25 368 MET A CA 1
ATOM 2905 C C . MET A 1 368 ? -24.444 -14.412 -5.672 1.00 92.25 368 MET A C 1
ATOM 2907 O O . MET A 1 368 ? -24.550 -15.609 -5.932 1.00 92.25 368 MET A O 1
ATOM 2911 N N . GLU A 1 369 ? -23.530 -13.631 -6.242 1.00 89.06 369 GLU A N 1
ATOM 2912 C CA . GLU A 1 369 ? -22.512 -14.189 -7.131 1.00 89.06 369 GLU A CA 1
ATOM 2913 C C . GLU A 1 369 ? -21.579 -15.139 -6.367 1.00 89.06 369 GLU A C 1
ATOM 2915 O O . GLU A 1 369 ? -21.048 -14.807 -5.307 1.00 89.06 369 GLU A O 1
ATOM 2920 N N . VAL A 1 370 ? -21.354 -16.325 -6.933 1.00 87.00 370 VAL A N 1
ATOM 2921 C CA . VAL A 1 370 ? -20.382 -17.310 -6.449 1.00 87.00 370 VAL A CA 1
ATOM 2922 C C . VAL A 1 370 ? -19.400 -17.570 -7.579 1.00 87.00 370 VAL A C 1
ATOM 2924 O O . VAL A 1 370 ? -19.793 -17.820 -8.714 1.00 87.00 370 VAL A O 1
ATOM 2927 N N . THR A 1 371 ? -18.109 -17.469 -7.280 1.00 85.06 371 THR A N 1
ATOM 2928 C CA . THR A 1 371 ? -17.058 -17.691 -8.274 1.00 85.06 371 THR A CA 1
ATOM 2929 C C . THR A 1 371 ? -16.631 -19.158 -8.263 1.00 85.06 371 THR A C 1
ATOM 2931 O O . THR A 1 371 ? -16.015 -19.597 -7.297 1.00 85.06 371 THR A O 1
ATOM 2934 N N . VAL A 1 372 ? -16.899 -19.880 -9.354 1.00 84.50 372 VAL A N 1
ATOM 2935 C CA . VAL A 1 372 ? -16.362 -21.224 -9.640 1.00 84.50 372 VAL A CA 1
ATOM 2936 C C . VAL A 1 372 ? -15.309 -21.076 -10.746 1.00 84.50 372 VAL A C 1
ATOM 2938 O O . VAL A 1 372 ? -15.595 -20.444 -11.763 1.00 84.50 372 VAL A O 1
ATOM 2941 N N . GLU A 1 373 ? -14.071 -21.542 -10.519 1.00 76.88 373 GLU A N 1
ATOM 2942 C CA . GLU A 1 373 ? -12.920 -21.430 -11.454 1.00 76.88 373 GLU A CA 1
ATOM 2943 C C . GLU A 1 373 ? -12.695 -20.045 -12.080 1.00 76.88 373 GLU A C 1
ATOM 2945 O O . GLU A 1 373 ? -12.269 -19.913 -13.225 1.00 76.88 373 GLU A O 1
ATOM 2950 N N . ALA A 1 374 ? -12.996 -18.975 -11.341 1.00 62.09 374 ALA A N 1
ATOM 2951 C CA . ALA A 1 374 ? -12.846 -17.611 -11.842 1.00 62.09 374 ALA A CA 1
ATOM 2952 C C . ALA A 1 374 ? -13.632 -17.309 -13.142 1.00 62.09 374 ALA A C 1
ATOM 2954 O O . ALA A 1 374 ? -13.220 -16.431 -13.905 1.00 62.09 374 ALA A O 1
ATOM 2955 N N . VAL A 1 375 ? -14.788 -17.950 -13.383 1.00 55.84 375 VAL A N 1
ATOM 2956 C CA . VAL A 1 375 ? -15.685 -17.558 -14.486 1.00 55.84 375 VAL A CA 1
ATOM 2957 C C . VAL A 1 375 ? -16.312 -16.198 -14.165 1.00 55.84 375 VAL A C 1
ATOM 2959 O O . VAL A 1 375 ? -17.314 -16.083 -13.464 1.00 55.84 375 VAL A O 1
ATOM 2962 N N . ARG A 1 376 ? -15.673 -15.136 -14.653 1.00 45.28 376 ARG A N 1
ATOM 2963 C CA . ARG A 1 376 ? -16.160 -13.754 -14.603 1.00 45.28 376 ARG A CA 1
ATOM 2964 C C . ARG A 1 376 ? -16.666 -13.353 -15.981 1.00 45.28 376 ARG A C 1
ATOM 2966 O O . ARG A 1 376 ? -16.128 -13.793 -16.996 1.00 45.28 376 ARG A O 1
ATOM 2973 N N . LEU A 1 377 ? -17.656 -12.463 -16.021 1.00 36.66 377 LEU A N 1
ATOM 2974 C CA . LEU A 1 377 ? -18.004 -11.767 -17.256 1.00 36.66 377 LEU A CA 1
ATOM 2975 C C . LEU A 1 377 ? -16.747 -11.090 -17.816 1.00 36.66 377 LEU A C 1
ATOM 2977 O O . LEU A 1 377 ? -16.035 -10.379 -17.101 1.00 36.66 377 LEU A O 1
ATOM 2981 N N . GLN A 1 378 ? -16.474 -11.324 -19.097 1.00 29.06 378 GLN A N 1
ATOM 2982 C CA . GLN A 1 378 ? -15.434 -10.604 -19.813 1.00 29.06 378 GLN A CA 1
ATOM 2983 C C . GLN A 1 378 ? -15.909 -9.160 -19.991 1.00 29.06 378 GLN A C 1
ATOM 2985 O O . GLN A 1 378 ? -16.749 -8.855 -20.832 1.00 29.06 378 GLN A O 1
ATOM 2990 N N . SER A 1 379 ? -15.383 -8.254 -19.173 1.00 27.69 379 SER A N 1
ATOM 2991 C CA . SER A 1 379 ? -15.209 -6.871 -19.615 1.00 27.69 379 SER A CA 1
ATOM 2992 C C . SER A 1 379 ? -14.236 -6.883 -20.793 1.00 27.69 379 SER A C 1
ATOM 2994 O O . SER A 1 379 ? -13.397 -7.780 -20.864 1.00 27.69 379 SER A O 1
ATOM 2996 N N . GLU A 1 380 ? -14.266 -5.879 -21.674 1.00 28.58 380 GLU A N 1
ATOM 2997 C CA . GLU A 1 380 ? -13.118 -5.632 -22.552 1.00 28.58 380 GLU A CA 1
ATOM 2998 C C . GLU A 1 380 ? -11.861 -5.527 -21.680 1.00 28.58 380 GLU A C 1
ATOM 3000 O O . GLU A 1 380 ? -11.642 -4.553 -20.956 1.00 28.58 380 GLU A O 1
ATOM 3005 N N . THR A 1 381 ? -11.063 -6.584 -21.690 1.00 25.56 381 THR A N 1
ATOM 3006 C CA . THR A 1 381 ? -9.765 -6.646 -21.044 1.00 25.56 381 THR A CA 1
ATOM 3007 C C . THR A 1 381 ? -8.741 -6.615 -22.154 1.00 25.56 381 THR A C 1
ATOM 3009 O O . THR A 1 381 ? -8.546 -7.599 -22.863 1.00 25.56 381 THR A O 1
ATOM 3012 N N . LYS A 1 382 ? -8.091 -5.462 -22.315 1.00 29.31 382 LYS A N 1
ATOM 3013 C CA . LYS A 1 382 ? -6.824 -5.396 -23.039 1.00 29.31 382 LYS A CA 1
ATOM 3014 C C . LYS A 1 382 ? -5.755 -6.024 -22.154 1.00 29.31 382 LYS A C 1
ATOM 3016 O O . LYS A 1 382 ? -5.715 -5.731 -20.958 1.00 29.31 382 LYS A O 1
ATOM 3021 N N . ASP A 1 383 ? -4.939 -6.884 -22.753 1.00 28.31 383 ASP A N 1
ATOM 3022 C CA . ASP A 1 383 ? -3.772 -7.493 -22.124 1.00 28.31 383 ASP A CA 1
ATOM 3023 C C . ASP A 1 383 ? -2.996 -6.436 -21.315 1.00 28.31 383 ASP A C 1
ATOM 3025 O O . ASP A 1 383 ? -2.571 -5.405 -21.847 1.00 28.31 383 ASP A O 1
ATOM 3029 N N . ARG A 1 384 ? -2.898 -6.646 -19.998 1.00 34.28 384 ARG A N 1
ATOM 3030 C CA . ARG A 1 384 ? -2.146 -5.782 -19.084 1.00 34.28 384 ARG A CA 1
ATOM 3031 C C . ARG A 1 384 ? -0.756 -6.375 -18.915 1.00 34.28 384 ARG A C 1
ATOM 3033 O O . ARG A 1 384 ? -0.442 -6.984 -17.896 1.00 34.28 384 ARG A O 1
ATOM 3040 N N . HIS A 1 385 ? 0.101 -6.080 -19.883 1.00 40.09 385 HIS A N 1
ATOM 3041 C CA . HIS A 1 385 ? 1.499 -5.816 -19.557 1.00 40.09 385 HIS A CA 1
ATOM 3042 C C . HIS A 1 385 ? 1.548 -4.665 -18.522 1.00 40.09 385 HIS A C 1
ATOM 3044 O O . HIS A 1 385 ? 0.655 -3.811 -18.528 1.00 40.09 385 HIS A O 1
ATOM 3050 N N . PRO A 1 386 ? 2.507 -4.658 -17.578 1.00 38.41 386 PRO A N 1
ATOM 3051 C CA . PRO A 1 386 ? 2.419 -3.933 -16.307 1.00 38.41 386 PRO A CA 1
ATOM 3052 C C . PRO A 1 386 ? 2.626 -2.427 -16.487 1.00 38.41 386 PRO A C 1
ATOM 3054 O O . PRO A 1 386 ? 3.677 -1.884 -16.163 1.00 38.41 386 PRO A O 1
ATOM 3057 N N . TYR A 1 387 ? 1.604 -1.757 -16.999 1.00 45.44 387 TYR A N 1
ATOM 3058 C CA . TYR A 1 387 ? 1.571 -0.320 -17.190 1.00 45.44 387 TYR A CA 1
ATOM 3059 C C . TYR A 1 387 ? 0.204 0.173 -16.722 1.00 45.44 387 TYR A C 1
ATOM 3061 O O . TYR A 1 387 ? -0.845 -0.254 -17.213 1.00 45.44 387 TYR A O 1
ATOM 3069 N N . SER A 1 388 ? 0.208 1.015 -15.690 1.00 50.72 388 SER A N 1
ATOM 3070 C CA . SER A 1 388 ? -1.001 1.578 -15.098 1.00 50.72 388 SER A CA 1
ATOM 3071 C C . SER A 1 388 ? -1.841 2.323 -16.160 1.00 50.72 388 SER A C 1
ATOM 3073 O O . SER A 1 388 ? -1.336 2.840 -17.152 1.00 50.72 388 SER A O 1
ATOM 3075 N N . VAL A 1 389 ? -3.159 2.455 -15.975 1.00 52.41 389 VAL A N 1
ATOM 3076 C CA . VAL A 1 389 ? -3.996 3.317 -16.852 1.00 52.41 389 VAL A CA 1
ATOM 3077 C C . VAL A 1 389 ? -3.500 4.782 -16.847 1.00 52.41 389 VAL A C 1
ATOM 3079 O O . VAL A 1 389 ? -3.845 5.567 -17.732 1.00 52.41 389 VAL A O 1
ATOM 3082 N N . ASN A 1 390 ? -2.665 5.141 -15.868 1.00 67.94 390 ASN A N 1
ATOM 3083 C CA . ASN A 1 390 ? -2.050 6.448 -15.718 1.00 67.94 390 ASN A CA 1
ATOM 3084 C C . ASN A 1 390 ? -0.886 6.668 -16.705 1.00 67.94 390 ASN A C 1
ATOM 3086 O O . ASN A 1 390 ? -0.881 7.682 -17.400 1.00 67.94 390 ASN A O 1
ATOM 3090 N N . ILE A 1 391 ? 0.033 5.702 -16.869 1.00 78.88 391 ILE A N 1
ATOM 3091 C CA . ILE A 1 391 ? 1.210 5.877 -17.743 1.00 78.88 391 ILE A CA 1
ATOM 3092 C C . ILE A 1 391 ? 0.828 6.044 -19.220 1.00 78.88 391 ILE A C 1
ATOM 3094 O O . ILE A 1 391 ? 1.385 6.898 -19.903 1.00 78.88 391 ILE A O 1
ATOM 3098 N N . LYS A 1 392 ? -0.202 5.338 -19.717 1.00 77.69 392 LYS A N 1
ATOM 3099 C CA . LYS A 1 392 ? -0.676 5.527 -21.104 1.00 77.69 392 LYS A CA 1
ATOM 3100 C C . LYS A 1 392 ? -1.183 6.951 -21.344 1.00 77.69 392 LYS A C 1
ATOM 3102 O O . LYS A 1 392 ? -0.824 7.557 -22.349 1.00 77.69 392 LYS A O 1
ATOM 3107 N N . LYS A 1 393 ? -1.976 7.503 -20.417 1.00 82.06 393 LYS A N 1
ATOM 3108 C CA . LYS A 1 393 ? -2.425 8.904 -20.492 1.00 82.06 393 LYS A CA 1
ATOM 3109 C C . LYS A 1 393 ? -1.249 9.875 -20.418 1.00 82.06 393 LYS A C 1
ATOM 3111 O O . LYS A 1 393 ? -1.277 10.904 -21.084 1.00 82.06 393 LYS A O 1
ATOM 3116 N N . LEU A 1 394 ? -0.225 9.537 -19.637 1.00 85.94 394 LEU A N 1
ATOM 3117 C CA . LEU A 1 394 ? 0.981 10.344 -19.503 1.00 85.94 394 LEU A CA 1
ATOM 3118 C C . LEU A 1 394 ? 1.749 10.441 -20.824 1.00 85.94 394 LEU A C 1
ATOM 3120 O O . LEU A 1 394 ? 2.106 11.546 -21.233 1.00 85.94 394 LEU A O 1
ATOM 3124 N N . ILE A 1 395 ? 1.948 9.311 -21.514 1.00 89.88 395 ILE A N 1
ATOM 3125 C CA . ILE A 1 395 ? 2.625 9.284 -22.818 1.00 89.88 395 ILE A CA 1
ATOM 3126 C C . ILE A 1 395 ? 1.753 9.948 -23.898 1.00 89.88 395 ILE A C 1
ATOM 3128 O O . ILE A 1 395 ? 2.242 10.738 -24.697 1.00 89.88 395 ILE A O 1
ATOM 3132 N N . GLN A 1 396 ? 0.434 9.731 -23.869 1.00 88.38 396 GLN A N 1
ATOM 3133 C CA . GLN A 1 396 ? -0.514 10.351 -24.809 1.00 88.38 396 GLN A CA 1
ATOM 3134 C C . GLN A 1 396 ? -0.697 11.866 -24.633 1.00 88.38 396 GLN A C 1
ATOM 3136 O O . GLN A 1 396 ? -1.355 12.487 -25.464 1.00 88.38 396 GLN A O 1
ATOM 3141 N N . SER A 1 397 ? -0.158 12.472 -23.571 1.00 88.38 397 SER A N 1
ATOM 3142 C CA . SER A 1 397 ? -0.247 13.926 -23.377 1.00 88.38 397 SER A CA 1
ATOM 3143 C C . SER A 1 397 ? 0.747 14.718 -24.236 1.00 88.38 397 SER A C 1
ATOM 3145 O O . SER A 1 397 ? 0.591 15.928 -24.385 1.00 88.38 397 SER A O 1
ATOM 3147 N N . TYR A 1 398 ? 1.737 14.041 -24.823 1.00 94.31 398 TYR A N 1
ATOM 3148 C CA . TYR A 1 398 ? 2.660 14.611 -25.796 1.00 94.31 398 TYR A CA 1
ATOM 3149 C C . TYR A 1 398 ? 2.153 14.371 -27.224 1.00 94.31 398 TYR A C 1
ATOM 3151 O O . TYR A 1 398 ? 1.773 13.251 -27.564 1.00 94.31 398 TYR A O 1
ATOM 3159 N N . ASP A 1 399 ? 2.175 15.404 -28.067 1.00 94.06 399 ASP A N 1
ATOM 3160 C CA . ASP A 1 399 ? 1.834 15.305 -29.489 1.00 94.06 399 ASP A CA 1
ATOM 3161 C C . ASP A 1 399 ? 3.115 15.186 -30.340 1.00 94.06 399 ASP A C 1
ATOM 3163 O O . ASP A 1 399 ? 3.762 16.200 -30.612 1.00 94.06 399 ASP A O 1
ATOM 3167 N N . PRO A 1 400 ? 3.498 13.975 -30.798 1.00 93.00 400 PRO A N 1
ATOM 3168 C CA . PRO A 1 400 ? 4.688 13.777 -31.628 1.00 93.00 400 PRO A CA 1
ATOM 3169 C C . PRO A 1 400 ? 4.483 14.170 -33.102 1.00 93.00 400 PRO A C 1
ATOM 3171 O O . PRO A 1 400 ? 5.405 14.012 -33.912 1.00 93.00 400 PRO A O 1
ATOM 3174 N N . THR A 1 401 ? 3.272 14.594 -33.483 1.00 94.19 401 THR A N 1
ATOM 3175 C CA . THR A 1 401 ? 2.918 14.963 -34.862 1.00 94.19 401 THR A CA 1
ATOM 3176 C C . THR A 1 401 ? 2.984 16.466 -35.111 1.00 94.19 401 THR A C 1
ATOM 3178 O O . THR A 1 401 ? 3.045 16.880 -36.270 1.00 94.19 401 THR A O 1
ATOM 3181 N N . ALA A 1 402 ? 3.035 17.271 -34.045 1.00 94.75 402 ALA A N 1
ATOM 3182 C CA . ALA A 1 402 ? 3.163 18.714 -34.141 1.00 94.75 402 ALA A CA 1
ATOM 3183 C C . ALA A 1 402 ? 4.431 19.105 -34.933 1.00 94.75 402 ALA A C 1
ATOM 3185 O O . ALA A 1 402 ? 5.523 18.596 -34.662 1.00 94.75 402 ALA A O 1
ATOM 3186 N N . PRO A 1 403 ? 4.338 20.013 -35.923 1.00 95.38 403 PRO A N 1
ATOM 3187 C CA . PRO A 1 403 ? 5.527 20.554 -36.573 1.00 95.38 403 PRO A CA 1
ATOM 3188 C C . PRO A 1 403 ? 6.363 21.361 -35.568 1.00 95.38 403 PRO A C 1
ATOM 3190 O O . PRO A 1 403 ? 5.825 21.900 -34.607 1.00 95.38 403 PRO A O 1
ATOM 3193 N N . LEU A 1 404 ? 7.672 21.519 -35.806 1.00 94.75 404 LEU A N 1
ATOM 3194 C CA . LEU A 1 404 ? 8.601 22.153 -34.848 1.00 94.75 404 LEU A CA 1
ATOM 3195 C C . LEU A 1 404 ? 8.130 23.532 -34.338 1.00 94.75 404 LEU A C 1
ATOM 3197 O O . LEU A 1 404 ? 8.282 23.835 -33.162 1.00 94.75 404 LEU A O 1
ATOM 3201 N N . GLY A 1 405 ? 7.520 24.358 -35.197 1.00 95.12 405 GLY A N 1
ATOM 3202 C CA . GLY A 1 405 ? 6.983 25.670 -34.801 1.00 95.12 405 GLY A CA 1
ATOM 3203 C C . GLY A 1 405 ? 5.774 25.619 -33.868 1.00 95.12 405 GLY A C 1
ATOM 3204 O O . GLY A 1 405 ? 5.456 26.623 -33.233 1.00 95.12 405 GLY A O 1
ATOM 3205 N N . GLU A 1 406 ? 5.126 24.461 -33.761 1.00 96.06 406 GLU A N 1
ATOM 3206 C CA . GLU A 1 406 ? 3.966 24.170 -32.918 1.00 96.06 406 GLU A CA 1
ATOM 3207 C C . GLU A 1 406 ? 4.281 23.190 -31.781 1.00 96.06 406 GLU A C 1
ATOM 3209 O O . GLU A 1 406 ? 3.455 23.018 -30.883 1.00 96.06 406 GLU A O 1
ATOM 3214 N N . ALA A 1 407 ? 5.479 22.606 -31.779 1.00 96.12 407 ALA A N 1
ATOM 3215 C CA . ALA A 1 407 ? 5.894 21.593 -30.830 1.00 96.12 407 ALA A CA 1
ATOM 3216 C C . ALA A 1 407 ? 6.136 22.155 -29.421 1.00 96.12 407 ALA A C 1
ATOM 3218 O O . ALA A 1 407 ? 6.461 23.331 -29.210 1.00 96.12 407 ALA A O 1
ATOM 3219 N N . TRP A 1 408 ? 5.976 21.263 -28.451 1.00 96.75 408 TRP A N 1
ATOM 3220 C CA . TRP A 1 408 ? 6.349 21.465 -27.058 1.00 96.75 408 TRP A CA 1
ATOM 3221 C C . TRP A 1 408 ? 7.458 20.478 -26.697 1.00 96.75 408 TRP A C 1
ATOM 3223 O O . TRP A 1 408 ? 7.620 19.469 -27.380 1.00 96.75 408 TRP A O 1
ATOM 3233 N N . THR A 1 409 ? 8.194 20.741 -25.621 1.00 96.88 409 THR A N 1
ATOM 3234 C CA . THR A 1 409 ? 9.035 19.720 -24.988 1.00 96.88 409 THR A CA 1
ATOM 3235 C C . THR A 1 409 ? 8.154 18.578 -24.475 1.00 96.88 409 THR A C 1
ATOM 3237 O O . THR A 1 409 ? 6.955 18.772 -24.223 1.00 96.88 409 THR A O 1
ATOM 3240 N N . ILE A 1 410 ? 8.735 17.400 -24.238 1.00 96.69 410 ILE A N 1
ATOM 3241 C CA . ILE A 1 410 ? 8.024 16.362 -23.480 1.00 96.69 410 ILE A CA 1
ATOM 3242 C C . ILE A 1 410 ? 7.590 16.895 -22.096 1.00 96.69 410 ILE A C 1
ATOM 3244 O O . ILE A 1 410 ? 8.245 17.781 -21.529 1.00 96.69 410 ILE A O 1
ATOM 3248 N N . PRO A 1 411 ? 6.473 16.391 -21.539 1.00 95.06 411 PRO A N 1
ATOM 3249 C CA . PRO A 1 411 ? 5.990 16.816 -20.233 1.00 95.06 411 PRO A CA 1
ATOM 3250 C C . PRO A 1 411 ? 7.002 16.537 -19.116 1.00 95.06 411 PRO A C 1
ATOM 3252 O O . PRO A 1 411 ? 7.657 15.495 -19.105 1.00 95.06 411 PRO A O 1
ATOM 3255 N N . SER A 1 412 ? 7.056 17.404 -18.103 1.00 95.31 412 SER A N 1
ATOM 3256 C CA . SER A 1 412 ? 7.949 17.270 -16.943 1.00 95.31 412 SER A CA 1
ATOM 3257 C C . SER A 1 412 ? 7.783 15.932 -16.218 1.00 95.31 412 SER A C 1
ATOM 3259 O O . SER A 1 412 ? 8.745 15.387 -15.679 1.00 95.31 412 SER A O 1
ATOM 3261 N N . SER A 1 413 ? 6.589 15.343 -16.273 1.00 92.88 413 SER A N 1
ATOM 3262 C CA . SER A 1 413 ? 6.310 14.016 -15.732 1.00 92.88 413 SER A CA 1
ATOM 3263 C C . SER A 1 413 ? 7.129 12.893 -16.377 1.00 92.88 413 SER A C 1
ATOM 3265 O O . SER A 1 413 ? 7.467 11.941 -15.682 1.00 92.88 413 SER A O 1
ATOM 3267 N N . TRP A 1 414 ? 7.535 13.007 -17.648 1.00 95.06 414 TRP A N 1
ATOM 3268 C CA . TRP A 1 414 ? 8.393 12.007 -18.300 1.00 95.06 414 TRP A CA 1
ATOM 3269 C C . TRP A 1 414 ? 9.798 11.950 -17.686 1.00 95.06 414 TRP A C 1
ATOM 3271 O O . TRP A 1 414 ? 10.482 10.932 -17.776 1.00 95.06 414 TRP A O 1
ATOM 3281 N N . TYR A 1 415 ? 10.236 13.023 -17.028 1.00 96.25 415 TYR A N 1
ATOM 3282 C CA . TYR A 1 415 ? 11.521 13.085 -16.329 1.00 96.25 415 TYR A CA 1
ATOM 3283 C C . TYR A 1 415 ? 11.429 12.661 -14.858 1.00 96.25 415 TYR A C 1
ATOM 3285 O O . TYR A 1 415 ? 12.458 12.384 -14.245 1.00 96.25 415 TYR A O 1
ATOM 3293 N N . LEU A 1 416 ? 10.226 12.663 -14.277 1.00 93.81 416 LEU A N 1
ATOM 3294 C CA . LEU A 1 416 ? 10.012 12.539 -12.830 1.00 93.81 416 LEU A CA 1
ATOM 3295 C C . LEU A 1 416 ? 9.319 11.240 -12.417 1.00 93.81 416 LEU A C 1
ATOM 3297 O O . LEU A 1 416 ? 9.470 10.824 -11.271 1.00 93.81 416 LEU A O 1
ATOM 3301 N N . ASP A 1 417 ? 8.542 10.623 -13.307 1.00 92.25 417 ASP A N 1
ATOM 3302 C CA . ASP A 1 417 ? 7.755 9.436 -12.989 1.00 92.25 417 ASP A CA 1
ATOM 3303 C C . ASP A 1 417 ? 8.596 8.150 -13.154 1.00 92.25 417 ASP A C 1
ATOM 3305 O O . ASP A 1 417 ? 9.076 7.860 -14.257 1.00 92.25 417 ASP A O 1
ATOM 3309 N N . PRO A 1 418 ? 8.784 7.346 -12.089 1.00 91.75 418 PRO A N 1
ATOM 3310 C CA . PRO A 1 418 ? 9.511 6.082 -12.174 1.00 91.75 418 PRO A CA 1
ATOM 3311 C C . PRO A 1 418 ? 8.901 5.061 -13.145 1.00 91.75 418 PRO A C 1
ATOM 3313 O O . PRO A 1 418 ? 9.647 4.249 -13.695 1.00 91.75 418 PRO A O 1
ATOM 3316 N N . GLU A 1 419 ? 7.583 5.092 -13.388 1.00 89.88 419 GLU A N 1
ATOM 3317 C CA . GLU A 1 419 ? 6.937 4.194 -14.358 1.00 89.88 419 GLU A CA 1
ATOM 3318 C C . GLU A 1 419 ? 7.389 4.500 -15.793 1.00 89.88 419 GLU A C 1
ATOM 3320 O O . GLU A 1 419 ? 7.555 3.575 -16.590 1.00 89.88 419 GLU A O 1
ATOM 3325 N N . VAL A 1 420 ? 7.660 5.774 -16.112 1.00 91.44 420 VAL A N 1
ATOM 3326 C CA . VAL A 1 420 ? 8.242 6.168 -17.407 1.00 91.44 420 VAL A CA 1
ATOM 3327 C C . VAL A 1 420 ? 9.653 5.604 -17.530 1.00 91.44 420 VAL A C 1
ATOM 3329 O O . VAL A 1 420 ? 9.976 5.002 -18.548 1.00 91.44 420 VAL A O 1
ATOM 3332 N N . GLY A 1 421 ? 10.471 5.712 -16.477 1.00 91.88 421 GLY A N 1
ATOM 3333 C CA . GLY A 1 421 ? 11.831 5.162 -16.475 1.00 91.88 421 GLY A CA 1
ATOM 3334 C C . GLY A 1 421 ? 11.879 3.642 -16.684 1.00 91.88 421 GLY A C 1
ATOM 3335 O O . GLY A 1 421 ? 12.747 3.140 -17.399 1.00 91.88 421 GLY A O 1
ATOM 3336 N N . GLU A 1 422 ? 10.934 2.889 -16.113 1.00 90.19 422 GLU A N 1
ATOM 3337 C CA . GLU A 1 422 ? 10.843 1.440 -16.353 1.00 90.19 422 GLU A CA 1
ATOM 3338 C C . GLU A 1 422 ? 10.327 1.108 -17.762 1.00 90.19 422 GLU A C 1
ATOM 3340 O O . GLU A 1 422 ? 10.753 0.115 -18.358 1.00 90.19 422 GLU A O 1
ATOM 3345 N N . LEU A 1 423 ? 9.433 1.928 -18.325 1.00 91.12 423 LEU A N 1
ATOM 3346 C CA . LEU A 1 423 ? 9.003 1.789 -19.718 1.00 91.12 423 LEU A CA 1
ATOM 3347 C C . LEU A 1 423 ? 10.169 2.060 -20.683 1.00 91.12 423 LEU A C 1
ATOM 3349 O O . LEU A 1 423 ? 10.419 1.236 -21.555 1.00 91.12 423 LEU A O 1
ATOM 3353 N N . GLU A 1 424 ? 10.947 3.125 -20.466 1.00 93.94 424 GLU A N 1
ATOM 3354 C CA . GLU A 1 424 ? 12.168 3.434 -21.231 1.00 93.94 424 GLU A CA 1
ATOM 3355 C C . GLU A 1 424 ? 13.162 2.268 -21.215 1.00 93.94 424 GLU A C 1
ATOM 3357 O O . GLU A 1 424 ? 13.734 1.904 -22.243 1.00 93.94 424 GLU A O 1
ATOM 3362 N N . ARG A 1 425 ? 13.347 1.635 -20.052 1.00 91.69 425 ARG A N 1
ATOM 3363 C CA . ARG A 1 425 ? 14.213 0.460 -19.909 1.00 91.69 425 ARG A CA 1
ATOM 3364 C C . ARG A 1 425 ? 13.773 -0.685 -20.829 1.00 91.69 425 ARG A C 1
ATOM 3366 O O . ARG A 1 425 ? 14.610 -1.302 -21.485 1.00 91.69 425 ARG A O 1
ATOM 3373 N N . LYS A 1 426 ? 12.466 -0.955 -20.876 1.00 89.19 426 LYS A N 1
ATOM 3374 C CA . LYS A 1 426 ? 11.865 -2.075 -21.616 1.00 89.19 426 LYS A CA 1
ATOM 3375 C C . LYS A 1 426 ? 11.683 -1.808 -23.106 1.00 89.19 426 LYS A C 1
ATOM 3377 O O . LYS A 1 426 ? 11.722 -2.759 -23.878 1.00 89.19 426 LYS A O 1
ATOM 3382 N N . THR A 1 427 ? 11.506 -0.553 -23.515 1.00 92.19 427 THR A N 1
ATOM 3383 C CA . THR A 1 427 ? 11.298 -0.200 -24.923 1.00 92.19 427 THR A CA 1
ATOM 3384 C C . THR A 1 427 ? 12.517 0.500 -25.510 1.00 92.19 427 THR A C 1
ATOM 3386 O O . THR A 1 427 ? 13.231 -0.105 -26.307 1.00 92.19 427 THR A O 1
ATOM 3389 N N . VAL A 1 428 ? 12.803 1.727 -25.071 1.00 94.50 428 VAL A N 1
ATOM 3390 C CA . VAL A 1 428 ? 13.838 2.619 -25.621 1.00 94.50 428 VAL A CA 1
ATOM 3391 C C . VAL A 1 428 ? 15.213 1.956 -25.617 1.00 94.50 428 VAL A C 1
ATOM 3393 O O . VAL A 1 428 ? 15.815 1.773 -26.675 1.00 94.50 428 VAL A O 1
ATOM 3396 N N . PHE A 1 429 ? 15.708 1.552 -24.444 1.00 94.38 429 PHE A N 1
ATOM 3397 C CA . PHE A 1 429 ? 17.058 0.993 -24.316 1.00 94.38 429 PHE A CA 1
ATOM 3398 C C . PHE A 1 429 ? 17.145 -0.471 -24.753 1.00 94.38 429 PHE A C 1
ATOM 3400 O O . PHE A 1 429 ? 18.193 -0.903 -25.219 1.00 94.38 429 PHE A O 1
ATOM 3407 N N . SER A 1 430 ? 16.055 -1.234 -24.634 1.00 91.88 430 SER A N 1
ATOM 3408 C CA . SER A 1 430 ? 16.035 -2.641 -25.050 1.00 91.88 430 SER A CA 1
ATOM 3409 C C . SER A 1 430 ? 16.038 -2.801 -26.578 1.00 91.88 430 SER A C 1
ATOM 3411 O O . SER A 1 430 ? 16.713 -3.688 -27.103 1.00 91.88 430 SER A O 1
ATOM 3413 N N . ARG A 1 431 ? 15.324 -1.923 -27.303 1.00 91.69 431 ARG A N 1
ATOM 3414 C CA . ARG A 1 431 ? 15.140 -1.992 -28.768 1.00 91.69 431 ARG A CA 1
ATOM 3415 C C . ARG A 1 431 ? 16.060 -1.075 -29.566 1.00 91.69 431 ARG A C 1
ATOM 3417 O O . ARG A 1 431 ? 16.046 -1.136 -30.794 1.00 91.69 431 ARG A O 1
ATOM 3424 N N . SER A 1 432 ? 16.858 -0.244 -28.908 1.00 93.94 432 SER A N 1
ATOM 3425 C CA . SER A 1 432 ? 17.834 0.612 -29.585 1.00 93.94 432 SER A CA 1
ATOM 3426 C C . SER A 1 432 ? 19.243 0.048 -29.513 1.00 93.94 432 SER A C 1
ATOM 3428 O O . SER A 1 432 ? 19.566 -0.767 -28.653 1.00 93.94 432 SER A O 1
ATOM 3430 N N . TRP A 1 433 ? 20.089 0.499 -30.435 1.00 94.75 433 TRP A N 1
ATOM 3431 C CA . TRP A 1 433 ? 21.508 0.177 -30.427 1.00 94.75 433 TRP A CA 1
ATOM 3432 C C . TRP A 1 433 ? 22.214 0.965 -29.332 1.00 94.75 433 TRP A C 1
ATOM 3434 O O . TRP A 1 433 ? 22.228 2.192 -29.343 1.00 94.75 433 TRP A O 1
ATOM 3444 N N . TYR A 1 434 ? 22.808 0.244 -28.390 1.00 94.81 434 TYR A N 1
ATOM 3445 C CA . TYR A 1 434 ? 23.519 0.809 -27.256 1.00 94.81 434 TYR A CA 1
ATOM 3446 C C . TYR A 1 434 ? 25.024 0.652 -27.452 1.00 94.81 434 TYR A C 1
ATOM 3448 O O . TYR A 1 434 ? 25.493 -0.434 -27.799 1.00 94.81 434 TYR A O 1
ATOM 3456 N N . PHE A 1 435 ? 25.789 1.720 -27.223 1.00 94.81 435 PHE A N 1
ATOM 3457 C CA . PHE A 1 435 ? 27.247 1.673 -27.315 1.00 94.81 435 PHE A CA 1
ATOM 3458 C C . PHE A 1 435 ? 27.825 0.737 -26.242 1.00 94.81 435 PHE A C 1
ATOM 3460 O O . PHE A 1 435 ? 27.669 0.979 -25.045 1.00 94.81 435 PHE A O 1
ATOM 3467 N N . ALA A 1 436 ? 28.495 -0.331 -26.670 1.00 94.00 436 ALA A N 1
ATOM 3468 C CA . ALA A 1 436 ? 29.011 -1.370 -25.782 1.00 94.00 436 ALA A CA 1
ATOM 3469 C C . ALA A 1 436 ? 30.535 -1.316 -25.603 1.00 94.00 436 ALA A C 1
ATOM 3471 O O . ALA A 1 436 ? 31.043 -1.731 -24.564 1.00 94.00 436 ALA A O 1
ATOM 3472 N N . GLY A 1 437 ? 31.275 -0.799 -26.586 1.00 93.19 437 GLY A N 1
ATOM 3473 C CA . GLY A 1 437 ? 32.730 -0.686 -26.497 1.00 93.19 437 GLY A CA 1
ATOM 3474 C C . GLY A 1 437 ? 33.395 -0.312 -27.817 1.00 93.19 437 GLY A C 1
ATOM 3475 O O . GLY A 1 437 ? 32.753 -0.234 -28.863 1.00 93.19 437 GLY A O 1
ATOM 3476 N N . ARG A 1 438 ? 34.707 -0.072 -27.783 1.00 92.25 438 ARG A N 1
ATOM 3477 C CA . ARG A 1 438 ? 35.506 0.197 -28.988 1.00 92.25 438 ARG A CA 1
ATOM 3478 C C . ARG A 1 438 ? 35.857 -1.108 -29.692 1.00 92.25 438 ARG A C 1
ATOM 3480 O O . ARG A 1 438 ? 36.181 -2.098 -29.043 1.00 92.25 438 ARG A O 1
ATOM 3487 N N . SER A 1 439 ? 35.876 -1.089 -31.020 1.00 91.38 439 SER A N 1
ATOM 3488 C CA . SER A 1 439 ? 36.211 -2.266 -31.835 1.00 91.38 439 SER A CA 1
ATOM 3489 C C . SER A 1 439 ? 37.627 -2.783 -31.562 1.00 91.38 439 SER A C 1
ATOM 3491 O O . SER A 1 439 ? 37.837 -3.990 -31.555 1.00 91.38 439 SER A O 1
ATOM 3493 N N . GLU A 1 440 ? 38.567 -1.890 -31.241 1.00 90.94 440 GLU A N 1
ATOM 3494 C CA . GLU A 1 440 ? 39.951 -2.221 -30.857 1.00 90.94 440 GLU A CA 1
ATOM 3495 C C . GLU A 1 440 ? 40.047 -3.060 -29.569 1.00 90.94 440 GLU A C 1
ATOM 3497 O O . GLU A 1 440 ? 41.020 -3.781 -29.370 1.00 90.94 440 GLU A O 1
ATOM 3502 N N . GLN A 1 441 ? 39.044 -2.997 -28.682 1.00 93.00 441 GLN A N 1
ATOM 3503 C CA . GLN A 1 441 ? 39.008 -3.820 -27.464 1.00 93.00 441 GLN A CA 1
ATOM 3504 C C . GLN A 1 441 ? 38.639 -5.282 -27.759 1.00 93.00 441 GLN A C 1
ATOM 3506 O O . GLN A 1 441 ? 38.765 -6.135 -26.884 1.00 93.00 441 GLN A O 1
ATOM 3511 N N . ILE A 1 442 ? 38.142 -5.559 -28.967 1.00 94.50 442 ILE A N 1
ATOM 3512 C CA . ILE A 1 442 ? 37.580 -6.847 -29.373 1.00 94.50 442 ILE A CA 1
ATOM 3513 C C . ILE A 1 442 ? 37.903 -7.145 -30.840 1.00 94.50 442 ILE A C 1
ATOM 3515 O O . ILE A 1 442 ? 37.057 -7.558 -31.638 1.00 94.50 442 ILE A O 1
ATOM 3519 N N . GLU A 1 443 ? 39.147 -6.891 -31.225 1.00 93.62 443 GLU A N 1
ATOM 3520 C CA . GLU A 1 443 ? 39.625 -7.065 -32.595 1.00 93.62 443 GLU A CA 1
ATOM 3521 C C . GLU A 1 443 ? 39.981 -8.530 -32.883 1.00 93.62 443 GLU A C 1
ATOM 3523 O O . GLU A 1 443 ? 39.656 -9.061 -33.947 1.00 93.62 443 GLU A O 1
ATOM 3528 N N . ARG A 1 444 ? 40.608 -9.207 -31.916 1.00 96.50 444 ARG A N 1
ATOM 3529 C CA . ARG A 1 444 ? 41.135 -10.569 -32.066 1.00 96.50 444 ARG A CA 1
ATOM 3530 C C . ARG A 1 444 ? 40.174 -11.615 -31.498 1.00 96.50 444 ARG A C 1
ATOM 3532 O O . ARG A 1 444 ? 39.394 -11.298 -30.600 1.00 96.50 444 ARG A O 1
ATOM 3539 N N . PRO A 1 445 ? 40.207 -12.861 -32.007 1.00 97.62 445 PRO A N 1
ATOM 3540 C CA . PRO A 1 445 ? 39.489 -13.970 -31.389 1.00 97.62 445 PRO A CA 1
ATOM 3541 C C . PRO A 1 445 ? 39.759 -14.070 -29.885 1.00 97.62 445 PRO A C 1
ATOM 3543 O O . PRO A 1 445 ? 40.844 -13.719 -29.430 1.00 97.62 445 PRO A O 1
ATOM 3546 N N . GLU A 1 446 ? 38.767 -14.556 -29.140 1.00 97.56 446 GLU A N 1
ATOM 3547 C CA . GLU A 1 446 ? 38.778 -14.729 -27.678 1.00 97.56 446 GLU A CA 1
ATOM 3548 C C . GLU A 1 446 ? 38.744 -13.427 -26.865 1.00 97.56 446 GLU A C 1
ATOM 3550 O O . GLU A 1 446 ? 38.602 -13.477 -25.646 1.00 97.56 446 GLU A O 1
ATOM 3555 N N . GLN A 1 447 ? 38.787 -12.256 -27.501 1.00 98.00 447 GLN A N 1
ATOM 3556 C CA . GLN A 1 447 ? 38.584 -10.990 -26.802 1.00 98.00 447 GLN A CA 1
ATOM 3557 C C . GLN A 1 447 ? 37.105 -10.747 -26.501 1.00 98.00 447 GLN A C 1
ATOM 3559 O O . GLN A 1 447 ? 36.228 -11.077 -27.307 1.00 98.00 447 GLN A O 1
ATOM 3564 N N . TYR A 1 448 ? 36.827 -10.140 -25.350 1.00 98.00 448 TYR A N 1
ATOM 3565 C CA . TYR A 1 448 ? 35.482 -9.766 -24.934 1.00 98.00 448 TYR A CA 1
ATOM 3566 C C . TYR A 1 448 ? 35.435 -8.373 -24.299 1.00 98.00 448 TYR A C 1
ATOM 3568 O O . TYR A 1 448 ? 36.424 -7.875 -23.758 1.00 98.00 448 TYR A O 1
ATOM 3576 N N . VAL A 1 449 ? 34.245 -7.778 -24.320 1.00 97.56 449 VAL A N 1
ATOM 3577 C CA . VAL A 1 449 ? 33.871 -6.585 -23.551 1.00 97.56 449 VAL A CA 1
ATOM 3578 C C . VAL A 1 449 ? 32.567 -6.856 -22.804 1.00 97.56 449 VAL A C 1
ATOM 3580 O O . VAL A 1 449 ? 31.729 -7.630 -23.277 1.00 97.56 449 VAL A O 1
ATOM 3583 N N . THR A 1 450 ? 32.386 -6.233 -21.642 1.00 97.19 450 THR A N 1
ATOM 3584 C CA . THR A 1 450 ? 31.126 -6.274 -20.890 1.00 97.19 450 THR A CA 1
ATOM 3585 C C . THR A 1 450 ? 30.561 -4.872 -20.694 1.00 97.19 450 THR A C 1
ATOM 3587 O O . THR A 1 450 ? 31.297 -3.888 -20.587 1.00 97.19 450 THR A O 1
ATOM 3590 N N . CYS A 1 451 ? 29.235 -4.773 -20.678 1.00 94.44 451 CYS A N 1
ATOM 3591 C CA . CYS A 1 451 ? 28.520 -3.530 -20.414 1.00 94.44 451 CYS A CA 1
ATOM 3592 C C . CYS A 1 451 ? 27.151 -3.814 -19.789 1.00 94.44 451 CYS A C 1
ATOM 3594 O O . CYS A 1 451 ? 26.651 -4.935 -19.861 1.00 94.44 451 CYS A O 1
ATOM 3596 N N . ASP A 1 452 ? 26.533 -2.784 -19.213 1.00 93.56 452 ASP A N 1
ATOM 3597 C CA . ASP A 1 452 ? 25.144 -2.841 -18.763 1.00 93.56 452 ASP A CA 1
ATOM 3598 C C . ASP A 1 452 ? 24.262 -2.060 -19.737 1.00 93.56 452 ASP A C 1
ATOM 3600 O O . ASP A 1 452 ? 24.486 -0.867 -19.968 1.00 93.56 452 ASP A O 1
ATOM 3604 N N . ILE A 1 453 ? 23.221 -2.708 -20.258 1.00 92.44 453 ILE A N 1
ATOM 3605 C CA . ILE A 1 453 ? 22.199 -2.072 -21.095 1.00 92.44 453 ILE A CA 1
ATOM 3606 C C . ILE A 1 453 ? 20.885 -2.168 -20.342 1.00 92.44 453 ILE A C 1
ATOM 3608 O O . ILE A 1 453 ? 20.401 -3.261 -20.075 1.00 92.44 453 ILE A O 1
ATOM 3612 N N . ALA A 1 454 ? 20.289 -1.034 -19.974 1.00 83.94 454 ALA A N 1
ATOM 3613 C CA . ALA A 1 454 ? 18.991 -1.040 -19.296 1.00 83.94 454 ALA A CA 1
ATOM 3614 C C . ALA A 1 454 ? 18.979 -1.905 -18.003 1.00 83.94 454 ALA A C 1
ATOM 3616 O O . ALA A 1 454 ? 17.977 -2.547 -17.683 1.00 83.94 454 ALA A O 1
ATOM 3617 N N . LYS A 1 455 ? 20.103 -1.902 -17.261 1.00 88.62 455 LYS A N 1
ATOM 3618 C CA . LYS A 1 455 ? 20.401 -2.745 -16.077 1.00 88.62 455 LYS A CA 1
ATOM 3619 C C . LYS A 1 455 ? 20.566 -4.248 -16.351 1.00 88.62 455 LYS A C 1
ATOM 3621 O O . LYS A 1 455 ? 20.712 -5.011 -15.402 1.00 88.62 455 LYS A O 1
ATOM 3626 N N . GLU A 1 456 ? 20.563 -4.663 -17.610 1.00 94.25 456 GLU A N 1
ATOM 3627 C CA . GLU A 1 456 ? 20.860 -6.035 -18.010 1.00 94.25 456 GLU A CA 1
ATOM 3628 C C . GLU A 1 456 ? 22.360 -6.153 -18.322 1.00 94.25 456 GLU A C 1
ATOM 3630 O O . GLU A 1 456 ? 22.856 -5.404 -19.174 1.00 94.25 456 GLU A O 1
ATOM 3635 N N . PRO A 1 457 ? 23.100 -7.062 -17.662 1.00 96.81 457 PRO A N 1
ATOM 3636 C CA . PRO A 1 457 ? 24.515 -7.250 -17.939 1.00 96.81 457 PRO A CA 1
ATOM 3637 C C . PRO A 1 457 ? 24.678 -7.991 -19.270 1.00 96.81 457 PRO A C 1
ATOM 3639 O O . PRO A 1 457 ? 24.035 -9.014 -19.521 1.00 96.81 457 PRO A O 1
ATOM 3642 N N . VAL A 1 458 ? 25.568 -7.496 -20.123 1.00 98.19 458 VAL A N 1
ATOM 3643 C CA . VAL A 1 458 ? 25.838 -8.016 -21.468 1.00 98.19 458 VAL A CA 1
ATOM 3644 C C . VAL A 1 458 ? 27.322 -8.313 -21.619 1.00 98.19 458 VAL A C 1
ATOM 3646 O O . VAL A 1 458 ? 28.179 -7.594 -21.107 1.00 98.19 458 VAL A O 1
ATOM 3649 N N . VAL A 1 459 ? 27.625 -9.396 -22.331 1.00 98.19 459 VAL A N 1
ATOM 3650 C CA . VAL A 1 459 ? 28.975 -9.743 -22.771 1.00 98.19 459 VAL A CA 1
ATOM 3651 C C . VAL A 1 459 ? 28.974 -9.848 -24.285 1.00 98.19 459 VAL A C 1
ATOM 3653 O O . VAL A 1 459 ? 28.122 -10.517 -24.870 1.00 98.19 459 VAL A O 1
ATOM 3656 N N . ILE A 1 460 ? 29.939 -9.191 -24.916 1.00 98.31 460 ILE A N 1
ATOM 3657 C CA . ILE A 1 460 ? 30.208 -9.317 -26.343 1.00 98.31 460 ILE A CA 1
ATOM 3658 C C . ILE A 1 460 ? 31.570 -9.968 -26.478 1.00 98.31 460 ILE A C 1
ATOM 3660 O O . ILE A 1 460 ? 32.530 -9.506 -25.870 1.00 98.31 460 ILE A O 1
ATOM 3664 N N . VAL A 1 461 ? 31.655 -11.034 -27.264 1.00 98.00 461 VAL A N 1
ATOM 3665 C CA . VAL A 1 461 ? 32.872 -11.821 -27.454 1.00 98.00 461 VAL A CA 1
ATOM 3666 C C . VAL A 1 461 ? 33.124 -12.068 -28.936 1.00 98.00 461 VAL A C 1
ATOM 3668 O O . VAL A 1 461 ? 32.193 -12.311 -29.710 1.00 98.00 461 VAL A O 1
ATOM 3671 N N . ARG A 1 462 ? 34.393 -12.015 -29.347 1.00 97.69 462 ARG A N 1
ATOM 3672 C CA . ARG A 1 462 ? 34.808 -12.480 -30.669 1.00 97.69 462 ARG A CA 1
ATOM 3673 C C . ARG A 1 462 ? 35.135 -13.963 -30.583 1.00 97.69 462 ARG A C 1
ATOM 3675 O O . ARG A 1 462 ? 36.071 -14.364 -29.899 1.00 97.69 462 ARG A O 1
ATOM 3682 N N . GLY A 1 463 ? 34.349 -14.785 -31.270 1.00 96.69 463 GLY A N 1
ATOM 3683 C CA . GLY A 1 463 ? 34.573 -16.225 -31.309 1.00 96.69 463 GLY A CA 1
ATOM 3684 C C . GLY A 1 463 ? 35.907 -16.593 -31.959 1.00 96.69 463 GLY A C 1
ATOM 3685 O O . GLY A 1 463 ? 36.533 -15.785 -32.646 1.00 96.69 463 GLY A O 1
ATOM 3686 N N . ILE A 1 464 ? 36.315 -17.851 -31.780 1.00 95.81 464 ILE A N 1
ATOM 3687 C CA . ILE A 1 464 ? 37.516 -18.427 -32.417 1.00 95.81 464 ILE A CA 1
ATOM 3688 C C . ILE A 1 464 ? 37.427 -18.343 -33.953 1.00 95.81 464 ILE A C 1
ATOM 3690 O O . ILE A 1 464 ? 38.434 -18.223 -34.641 1.00 95.81 464 ILE A O 1
ATOM 3694 N N . ASP A 1 465 ? 36.208 -18.350 -34.489 1.00 95.81 465 ASP A N 1
ATOM 3695 C CA . ASP A 1 465 ? 35.899 -18.174 -35.908 1.00 95.81 465 ASP A CA 1
ATOM 3696 C C . ASP A 1 465 ? 35.915 -16.708 -36.383 1.00 95.81 465 ASP A C 1
ATOM 3698 O O . ASP A 1 465 ? 35.585 -16.423 -37.531 1.00 95.81 465 ASP A O 1
ATOM 3702 N N . GLY A 1 466 ? 36.276 -15.767 -35.507 1.00 94.50 466 GLY A N 1
ATOM 3703 C CA . GLY A 1 466 ? 36.321 -14.337 -35.800 1.00 94.50 466 GLY A CA 1
ATOM 3704 C C . GLY A 1 466 ? 34.956 -13.643 -35.789 1.00 94.50 466 GLY A C 1
ATOM 3705 O O . GLY A 1 466 ? 34.911 -12.419 -35.941 1.00 94.50 466 GLY A O 1
ATOM 3706 N N . VAL A 1 467 ? 33.855 -14.374 -35.575 1.00 96.06 467 VAL A N 1
ATOM 3707 C CA . VAL A 1 467 ? 32.496 -13.816 -35.562 1.00 96.06 467 VAL A CA 1
ATOM 3708 C C . VAL A 1 467 ? 32.199 -13.184 -34.204 1.00 96.06 467 VAL A C 1
ATOM 3710 O O . VAL A 1 467 ? 32.416 -13.789 -33.152 1.00 96.06 467 VAL A O 1
ATOM 3713 N N . LEU A 1 468 ? 31.688 -11.954 -34.232 1.00 96.38 468 LEU A N 1
ATOM 3714 C CA . LEU A 1 468 ? 31.281 -11.217 -33.041 1.00 96.38 468 LEU A CA 1
ATOM 3715 C C . LEU A 1 468 ? 29.905 -11.701 -32.566 1.00 96.38 468 LEU A C 1
ATOM 3717 O O . LEU A 1 468 ? 28.984 -11.828 -33.372 1.00 96.38 468 LEU A O 1
ATOM 3721 N N . ARG A 1 469 ? 29.768 -11.977 -31.268 1.00 97.25 469 ARG A N 1
ATOM 3722 C CA . ARG A 1 469 ? 28.529 -12.476 -30.655 1.00 97.25 469 ARG A CA 1
ATOM 3723 C C . ARG A 1 469 ? 28.256 -11.755 -29.350 1.00 97.25 469 ARG A C 1
ATOM 3725 O O . ARG A 1 469 ? 29.194 -11.438 -28.626 1.00 97.25 469 ARG A O 1
ATOM 3732 N N . GLY A 1 470 ? 26.984 -11.535 -29.046 1.00 97.81 470 GLY A N 1
ATOM 3733 C CA . GLY A 1 470 ? 26.539 -10.920 -27.803 1.00 97.81 470 GLY A CA 1
ATOM 3734 C C . GLY A 1 470 ? 25.622 -11.855 -27.039 1.00 97.81 470 GLY A C 1
ATOM 3735 O O . GLY A 1 470 ? 24.816 -12.566 -27.639 1.00 97.81 470 GLY A O 1
ATOM 3736 N N . PHE A 1 471 ? 25.719 -11.824 -25.714 1.00 98.31 471 PHE A N 1
ATOM 3737 C CA . PHE A 1 471 ? 24.832 -12.562 -24.827 1.00 98.31 471 PHE A CA 1
ATOM 3738 C C . PHE A 1 471 ? 24.461 -11.732 -23.603 1.00 98.31 471 PHE A C 1
ATOM 3740 O O . PHE A 1 471 ? 25.260 -10.920 -23.131 1.00 98.31 471 PHE A O 1
ATOM 3747 N N . PHE A 1 472 ? 23.295 -12.014 -23.022 1.00 98.06 472 PHE A N 1
ATOM 3748 C CA . PHE A 1 472 ? 23.062 -11.684 -21.619 1.00 98.06 472 PHE A CA 1
ATOM 3749 C C . PHE A 1 472 ? 24.149 -12.373 -20.783 1.00 98.06 472 PHE A C 1
ATOM 3751 O O . PHE A 1 472 ? 24.292 -13.600 -20.805 1.00 98.06 472 PHE A O 1
ATOM 3758 N N . ASN A 1 473 ? 24.932 -11.582 -20.055 1.00 98.00 473 ASN A N 1
ATOM 3759 C CA . ASN A 1 473 ? 26.037 -12.023 -19.211 1.00 98.00 473 ASN A CA 1
ATOM 3760 C C . ASN A 1 473 ? 25.491 -12.564 -17.885 1.00 98.00 473 ASN A C 1
ATOM 3762 O O . ASN A 1 473 ? 25.751 -12.025 -16.815 1.00 98.00 473 ASN A O 1
ATOM 3766 N N . VAL A 1 474 ? 24.668 -13.608 -17.977 1.00 97.75 474 VAL A N 1
ATOM 3767 C CA . VAL A 1 474 ? 23.915 -14.186 -16.864 1.00 97.75 474 VAL A CA 1
ATOM 3768 C C . VAL A 1 474 ? 23.966 -15.701 -16.986 1.00 97.75 474 VAL A C 1
ATOM 3770 O O . VAL A 1 474 ? 23.446 -16.294 -17.933 1.00 97.75 474 VAL A O 1
ATOM 3773 N N . CYS A 1 475 ? 24.585 -16.353 -16.007 1.00 97.00 475 CYS A N 1
ATOM 3774 C CA . CYS A 1 475 ? 24.619 -17.803 -15.940 1.00 97.00 475 CYS A CA 1
ATOM 3775 C C . CYS A 1 475 ? 23.197 -18.359 -15.781 1.00 97.00 475 CYS A C 1
ATOM 3777 O O . CYS A 1 475 ? 22.472 -17.992 -14.856 1.00 97.00 475 CYS A O 1
ATOM 3779 N N . ARG A 1 476 ? 22.825 -19.320 -16.630 1.00 95.81 476 ARG A N 1
ATOM 3780 C CA . ARG A 1 476 ? 21.505 -19.972 -16.634 1.00 95.81 476 ARG A CA 1
ATOM 3781 C C . ARG A 1 476 ? 21.233 -20.878 -15.424 1.00 95.81 476 ARG A C 1
ATOM 3783 O O . ARG A 1 476 ? 20.150 -21.443 -15.347 1.00 95.81 476 ARG A O 1
ATOM 3790 N N . HIS A 1 477 ? 22.188 -21.014 -14.499 1.00 92.62 477 HIS A N 1
ATOM 3791 C CA . HIS A 1 477 ? 22.042 -21.779 -13.257 1.00 92.62 477 HIS A CA 1
ATOM 3792 C C . HIS A 1 477 ? 21.461 -20.926 -12.116 1.00 92.62 477 HIS A C 1
ATOM 3794 O O . HIS A 1 477 ? 20.326 -21.134 -11.710 1.00 92.62 477 HIS A O 1
ATOM 3800 N N . HIS A 1 478 ? 22.224 -19.942 -11.628 1.00 93.00 478 HIS A N 1
ATOM 3801 C CA . HIS A 1 478 ? 21.832 -19.050 -10.524 1.00 93.00 478 HIS A CA 1
ATOM 3802 C C . HIS A 1 478 ? 22.236 -17.589 -10.792 1.00 93.00 478 HIS A C 1
ATOM 3804 O O . HIS A 1 478 ? 22.714 -16.889 -9.906 1.00 93.00 478 HIS A O 1
ATOM 3810 N N . ALA A 1 479 ? 22.082 -17.143 -12.042 1.00 95.56 479 ALA A N 1
ATOM 3811 C CA . ALA A 1 479 ? 22.122 -15.743 -12.475 1.00 95.56 479 ALA A CA 1
ATOM 3812 C C . ALA A 1 479 ? 23.424 -14.939 -12.255 1.00 95.56 479 ALA A C 1
ATOM 3814 O O . ALA A 1 479 ? 23.470 -13.757 -12.582 1.00 95.56 479 ALA A O 1
ATOM 3815 N N . ALA A 1 480 ? 24.503 -15.548 -11.762 1.00 96.19 480 ALA A N 1
ATOM 3816 C CA . ALA A 1 480 ? 25.798 -14.874 -11.662 1.00 96.19 480 ALA A CA 1
ATOM 3817 C C . ALA A 1 480 ? 26.370 -14.535 -13.051 1.00 96.19 480 ALA A C 1
ATOM 3819 O O . ALA A 1 480 ? 26.251 -15.339 -13.980 1.00 96.19 480 ALA A O 1
ATOM 3820 N N . ALA A 1 481 ? 27.036 -13.384 -13.178 1.00 97.19 481 ALA A N 1
ATOM 3821 C CA . ALA A 1 481 ? 27.730 -13.006 -14.405 1.00 97.19 481 ALA A CA 1
ATOM 3822 C C . ALA A 1 481 ? 28.804 -14.032 -14.779 1.00 97.19 481 ALA A C 1
ATOM 3824 O O . ALA A 1 481 ? 29.519 -14.538 -13.913 1.00 97.19 481 ALA A O 1
ATOM 3825 N N . VAL A 1 482 ? 28.893 -14.369 -16.066 1.00 97.38 482 VAL A N 1
ATOM 3826 C CA . VAL A 1 482 ? 29.899 -15.316 -16.572 1.00 97.38 482 VAL A CA 1
ATOM 3827 C C . VAL A 1 482 ? 31.225 -14.632 -16.877 1.00 97.38 482 VAL A C 1
ATOM 3829 O O . VAL A 1 482 ? 32.243 -15.306 -16.883 1.00 97.38 482 VAL A O 1
ATOM 3832 N N . MET A 1 483 ? 31.225 -13.314 -17.076 1.00 97.12 483 MET A N 1
ATOM 3833 C CA . MET A 1 483 ? 32.427 -12.486 -17.171 1.00 97.12 483 MET A CA 1
ATOM 3834 C C . MET A 1 483 ? 32.289 -11.283 -16.235 1.00 97.12 483 MET A C 1
ATOM 3836 O O . MET A 1 483 ? 31.273 -10.592 -16.282 1.00 97.12 483 MET A O 1
ATOM 3840 N N . THR A 1 484 ? 33.282 -11.029 -15.384 1.00 93.50 484 THR A N 1
ATOM 3841 C CA . THR A 1 484 ? 33.221 -9.961 -14.364 1.00 93.50 484 THR A CA 1
ATOM 3842 C C . THR A 1 484 ? 34.050 -8.728 -14.705 1.00 93.50 484 THR A C 1
ATOM 3844 O O . THR A 1 484 ? 33.743 -7.647 -14.212 1.00 93.50 484 THR A O 1
ATOM 3847 N N . ASP A 1 485 ? 35.079 -8.870 -15.542 1.00 95.25 485 ASP A N 1
ATOM 3848 C CA . ASP A 1 485 ? 35.896 -7.736 -15.979 1.00 95.25 485 ASP A CA 1
ATOM 3849 C C . ASP A 1 485 ? 35.234 -6.980 -17.141 1.00 95.25 485 ASP A C 1
ATOM 3851 O O . ASP A 1 485 ? 34.470 -7.551 -17.926 1.00 95.25 485 ASP A O 1
ATOM 3855 N N . SER A 1 486 ? 35.552 -5.689 -17.275 1.00 92.06 486 SER A N 1
ATOM 3856 C CA . SER A 1 486 ? 35.001 -4.808 -18.318 1.00 92.06 486 SER A CA 1
ATOM 3857 C C . SER A 1 486 ? 35.474 -5.165 -19.731 1.00 92.06 486 SER A C 1
ATOM 3859 O O . SER A 1 486 ? 34.764 -4.921 -20.706 1.00 92.06 486 SER A O 1
ATOM 3861 N N . CYS A 1 487 ? 36.661 -5.757 -19.855 1.00 95.50 487 CYS A N 1
ATOM 3862 C CA . CYS A 1 487 ? 37.171 -6.362 -21.079 1.00 95.50 487 CYS A CA 1
ATOM 3863 C C . CYS A 1 487 ? 38.299 -7.352 -20.763 1.00 95.50 487 CYS A C 1
ATOM 3865 O O . CYS A 1 487 ? 38.886 -7.301 -19.682 1.00 95.50 487 CYS A O 1
ATOM 3867 N N . GLY A 1 488 ? 38.629 -8.230 -21.707 1.00 95.88 488 GLY A N 1
ATOM 3868 C CA . GLY A 1 488 ? 39.710 -9.198 -21.527 1.00 95.88 488 GLY A CA 1
ATOM 3869 C C . GLY A 1 488 ? 39.798 -10.225 -22.650 1.00 95.88 488 GLY A C 1
ATOM 3870 O O . GLY A 1 488 ? 39.187 -10.062 -23.703 1.00 95.88 488 GLY A O 1
ATOM 3871 N N . GLU A 1 489 ? 40.557 -11.291 -22.400 1.00 97.06 489 GLU A N 1
ATOM 3872 C CA . GLU A 1 489 ? 40.703 -12.456 -23.279 1.00 97.06 489 GLU A CA 1
ATOM 3873 C C . GLU A 1 489 ? 40.233 -13.716 -22.541 1.00 97.06 489 GLU A C 1
ATOM 3875 O O . GLU A 1 489 ? 40.616 -13.947 -21.393 1.00 97.06 489 GLU A O 1
ATOM 3880 N N . ALA A 1 490 ? 39.383 -14.522 -23.179 1.00 94.69 490 ALA A N 1
ATOM 3881 C CA . ALA A 1 490 ? 38.813 -15.730 -22.599 1.00 94.69 490 ALA A CA 1
ATOM 3882 C C . ALA A 1 490 ? 38.535 -16.799 -23.667 1.00 94.69 490 ALA A C 1
ATOM 3884 O O . ALA A 1 490 ? 37.817 -16.566 -24.637 1.00 94.69 490 ALA A O 1
ATOM 3885 N N . SER A 1 491 ? 39.031 -18.018 -23.439 1.00 94.94 491 SER A N 1
ATOM 3886 C CA . SER A 1 491 ? 38.768 -19.183 -24.303 1.00 94.94 491 SER A CA 1
ATOM 3887 C C . SER A 1 491 ? 37.414 -19.861 -24.030 1.00 94.94 491 SER A C 1
ATOM 3889 O O . SER A 1 491 ? 36.963 -20.728 -24.784 1.00 94.94 491 SER A O 1
ATOM 3891 N N . GLN A 1 492 ? 36.744 -19.479 -22.938 1.00 96.44 492 GLN A N 1
ATOM 3892 C CA . GLN A 1 492 ? 35.387 -19.886 -22.570 1.00 96.44 492 GLN A CA 1
ATOM 3893 C C . GLN A 1 492 ? 34.765 -18.851 -21.625 1.00 96.44 492 GLN A C 1
ATOM 3895 O O . GLN A 1 492 ? 35.484 -18.169 -20.900 1.00 96.44 492 GLN A O 1
ATOM 3900 N N . LEU A 1 493 ? 33.435 -18.781 -21.585 1.00 97.75 493 LEU A N 1
ATOM 3901 C CA . LEU A 1 493 ? 32.709 -17.908 -20.660 1.00 97.75 493 LEU A CA 1
ATOM 3902 C C . LEU A 1 493 ? 32.371 -18.715 -19.404 1.00 97.75 493 LEU A C 1
ATOM 3904 O O . LEU A 1 493 ? 31.675 -19.729 -19.503 1.00 97.75 493 LEU A O 1
ATOM 3908 N N . GLN A 1 494 ? 32.878 -18.327 -18.233 1.00 97.19 494 GLN A N 1
ATOM 3909 C CA . GLN A 1 494 ? 32.813 -19.168 -17.034 1.00 97.19 494 GLN A CA 1
ATOM 3910 C C . GLN A 1 494 ? 32.215 -18.440 -15.838 1.00 97.19 494 GLN A C 1
ATOM 3912 O O . GLN A 1 494 ? 32.791 -17.508 -15.295 1.00 97.19 494 GLN A O 1
ATOM 3917 N N . CYS A 1 495 ? 31.104 -18.972 -15.333 1.00 96.19 495 CYS A N 1
ATOM 3918 C CA . CYS A 1 495 ? 30.526 -18.514 -14.081 1.00 96.19 495 CYS A CA 1
ATOM 3919 C C . CYS A 1 495 ? 31.519 -18.725 -12.917 1.00 96.19 495 CYS A C 1
ATOM 3921 O O . CYS A 1 495 ? 31.857 -19.880 -12.630 1.00 96.19 495 CYS A O 1
ATOM 3923 N N . PRO A 1 496 ? 31.930 -17.664 -12.196 1.00 94.19 496 PRO A N 1
ATOM 3924 C CA . PRO A 1 496 ? 32.886 -17.769 -11.094 1.00 94.19 496 PRO A CA 1
ATOM 3925 C C . PRO A 1 496 ? 32.276 -18.417 -9.845 1.00 94.19 496 PRO A C 1
ATOM 3927 O O . PRO A 1 496 ? 33.004 -18.775 -8.927 1.00 94.19 496 PRO A O 1
ATOM 3930 N N . TYR A 1 497 ? 30.947 -18.565 -9.795 1.00 93.81 497 TYR A N 1
ATOM 3931 C CA . TYR A 1 497 ? 30.255 -19.103 -8.629 1.00 93.81 497 TYR A CA 1
ATOM 3932 C C . TYR A 1 497 ? 30.263 -20.638 -8.607 1.00 93.81 497 TYR A C 1
ATOM 3934 O O . TYR A 1 497 ? 30.858 -21.248 -7.728 1.00 93.81 497 TYR A O 1
ATOM 3942 N N . HIS A 1 498 ? 29.632 -21.271 -9.598 1.00 93.75 498 HIS A N 1
ATOM 3943 C CA . HIS A 1 498 ? 29.470 -22.733 -9.647 1.00 93.75 498 HIS A CA 1
ATOM 3944 C C . HIS A 1 498 ? 30.238 -23.387 -10.803 1.00 93.75 498 HIS A C 1
ATOM 3946 O O . HIS A 1 498 ? 30.009 -24.549 -11.129 1.00 93.75 498 HIS A O 1
ATOM 3952 N N . GLY A 1 499 ? 31.101 -22.633 -11.489 1.00 94.31 499 GLY A N 1
ATOM 3953 C CA . GLY A 1 499 ? 31.964 -23.171 -12.539 1.00 94.31 499 GLY A CA 1
ATOM 3954 C C . GLY A 1 499 ? 31.239 -23.638 -13.803 1.00 94.31 499 GLY A C 1
ATOM 3955 O O . GLY A 1 499 ? 31.832 -24.370 -14.590 1.00 94.31 499 GLY A O 1
ATOM 3956 N N . TRP A 1 500 ? 29.982 -23.236 -14.021 1.00 96.19 500 TRP A N 1
ATOM 3957 C CA . TRP A 1 500 ? 29.300 -23.485 -15.293 1.00 96.19 500 TRP A CA 1
ATOM 3958 C C . TRP A 1 500 ? 30.044 -22.769 -16.416 1.00 96.19 500 TRP A C 1
ATOM 3960 O O . TRP A 1 500 ? 30.276 -21.560 -16.332 1.00 96.19 500 TRP A O 1
ATOM 3970 N N . THR A 1 501 ? 30.414 -23.516 -17.453 1.00 97.38 501 THR A N 1
ATOM 3971 C CA . THR A 1 501 ? 31.163 -22.987 -18.593 1.00 97.38 501 THR A CA 1
ATOM 3972 C C . THR A 1 501 ? 30.335 -23.038 -19.859 1.00 97.38 501 THR A C 1
ATOM 3974 O O . THR A 1 501 ? 29.673 -24.035 -20.160 1.00 97.38 501 THR A O 1
ATOM 3977 N N . TYR A 1 502 ? 30.429 -21.966 -20.632 1.00 98.06 502 TYR A N 1
ATOM 3978 C CA . TYR A 1 502 ? 29.809 -21.819 -21.934 1.00 98.06 502 TYR A CA 1
ATOM 3979 C C . TYR A 1 502 ? 30.895 -21.666 -22.995 1.00 98.06 502 TYR A C 1
ATOM 3981 O O . TYR A 1 502 ? 31.962 -21.094 -22.750 1.00 98.06 502 TYR A O 1
ATOM 3989 N N . THR A 1 503 ? 30.636 -22.203 -24.182 1.00 97.62 503 THR A N 1
ATOM 3990 C CA . THR A 1 503 ? 31.472 -21.932 -25.355 1.00 97.62 503 THR A CA 1
ATOM 3991 C C . THR A 1 503 ? 31.356 -20.455 -25.744 1.00 97.62 503 THR A C 1
ATOM 3993 O O . THR A 1 503 ? 30.417 -19.770 -25.338 1.00 97.62 503 THR A O 1
ATOM 3996 N N . LEU A 1 504 ? 32.265 -19.959 -26.588 1.00 97.50 504 LEU A N 1
ATOM 3997 C CA . LEU A 1 504 ? 32.146 -18.599 -27.140 1.00 97.50 504 LEU A CA 1
ATOM 3998 C C . LEU A 1 504 ? 30.950 -18.441 -28.101 1.00 97.50 504 LEU A C 1
ATOM 4000 O O . LEU A 1 504 ? 30.600 -17.325 -28.471 1.00 97.50 504 LEU A O 1
ATOM 4004 N N . ASN A 1 505 ? 30.292 -19.549 -28.464 1.00 96.50 505 ASN A N 1
ATOM 4005 C CA . ASN A 1 505 ? 29.016 -19.560 -29.181 1.00 96.50 505 ASN A CA 1
ATOM 4006 C C . ASN A 1 505 ? 27.803 -19.476 -28.234 1.00 96.50 505 ASN A C 1
ATOM 4008 O O . ASN A 1 505 ? 26.671 -19.468 -28.707 1.00 96.50 505 ASN A O 1
ATOM 4012 N N . GLY A 1 506 ? 28.023 -19.429 -26.914 1.00 96.62 506 GLY A N 1
ATOM 4013 C CA . GLY A 1 506 ? 26.975 -19.350 -25.892 1.00 96.62 506 GLY A CA 1
ATOM 4014 C C . GLY A 1 506 ? 26.402 -20.702 -25.457 1.00 96.62 506 GLY A C 1
ATOM 4015 O O . GLY A 1 506 ? 25.510 -20.748 -24.615 1.00 96.62 506 GLY A O 1
ATOM 4016 N N . GLU A 1 507 ? 26.899 -21.822 -25.979 1.00 97.31 507 GLU A N 1
ATOM 4017 C CA . GLU A 1 507 ? 26.378 -23.157 -25.661 1.00 97.31 507 GLU A CA 1
ATOM 4018 C C . GLU A 1 507 ? 26.917 -23.667 -24.322 1.00 97.31 507 GLU A C 1
ATOM 4020 O O . GLU A 1 507 ? 28.093 -23.483 -24.009 1.00 97.31 507 GLU A O 1
ATOM 4025 N N . LEU A 1 508 ? 26.093 -24.376 -23.544 1.00 96.62 508 LEU A N 1
ATOM 4026 C CA . LEU A 1 508 ? 26.519 -24.946 -22.264 1.00 96.62 508 LEU A CA 1
ATOM 4027 C C . LEU A 1 508 ? 27.530 -26.097 -22.457 1.00 96.62 508 LEU A C 1
ATOM 4029 O O . LEU A 1 508 ? 27.171 -27.230 -22.808 1.00 96.62 508 LEU A O 1
ATOM 4033 N N . LYS A 1 509 ? 28.802 -25.830 -22.143 1.00 94.50 509 LYS A N 1
ATOM 4034 C CA . LYS A 1 509 ? 29.929 -26.769 -22.274 1.00 94.50 509 LYS A CA 1
ATOM 4035 C C . LYS A 1 509 ? 30.130 -27.642 -21.037 1.00 94.50 509 LYS A C 1
ATOM 4037 O O . LYS A 1 509 ? 30.391 -28.837 -21.185 1.00 94.50 509 LYS A O 1
ATOM 4042 N N . SER A 1 510 ? 29.988 -27.090 -19.835 1.00 93.69 510 SER A N 1
ATOM 4043 C CA . SER A 1 510 ? 30.103 -27.848 -18.584 1.00 93.69 510 SER A CA 1
ATOM 4044 C C . SER A 1 510 ? 29.151 -27.318 -17.522 1.00 93.69 510 SER A C 1
ATOM 4046 O O . SER A 1 510 ? 28.999 -26.109 -17.370 1.00 93.69 510 SER A O 1
ATOM 4048 N N . ALA A 1 511 ? 28.556 -28.238 -16.767 1.00 93.06 511 ALA A N 1
ATOM 4049 C CA . ALA A 1 511 ? 27.771 -27.969 -15.569 1.00 93.06 511 ALA A CA 1
ATOM 4050 C C . ALA A 1 511 ? 28.261 -28.929 -14.468 1.00 93.06 511 ALA A C 1
ATOM 4052 O O . ALA A 1 511 ? 27.799 -30.073 -14.419 1.00 93.06 511 ALA A O 1
ATOM 4053 N N . PRO A 1 512 ? 29.264 -28.520 -13.665 1.00 90.81 512 PRO A N 1
ATOM 4054 C CA . PRO A 1 512 ? 29.845 -29.362 -12.620 1.00 90.81 512 PRO A CA 1
ATOM 4055 C C . PRO A 1 512 ? 28.794 -29.881 -11.636 1.00 90.81 512 PRO A C 1
ATOM 4057 O O . PRO A 1 512 ? 27.841 -29.170 -11.323 1.00 90.81 512 PRO A O 1
ATOM 4060 N N . ASP A 1 513 ? 28.976 -31.124 -11.182 1.00 84.81 513 ASP A N 1
ATOM 4061 C CA . ASP A 1 513 ? 28.199 -31.791 -10.121 1.00 84.81 513 ASP A CA 1
ATOM 4062 C C . ASP A 1 513 ? 26.675 -31.834 -10.307 1.00 84.81 513 ASP A C 1
ATOM 4064 O O . ASP A 1 513 ? 25.938 -32.201 -9.394 1.00 84.81 513 ASP A O 1
ATOM 4068 N N . LEU A 1 514 ? 26.187 -31.530 -11.512 1.00 79.81 514 LEU A N 1
ATOM 4069 C CA . LEU A 1 514 ? 24.756 -31.465 -11.777 1.00 79.81 514 LEU A CA 1
ATOM 4070 C C . LEU A 1 514 ? 24.098 -32.861 -11.776 1.00 79.81 514 LEU A C 1
ATOM 4072 O O . LEU A 1 514 ? 22.929 -32.989 -11.444 1.00 79.81 514 LEU A O 1
ATOM 4076 N N . GLY A 1 515 ? 24.845 -33.931 -12.067 1.00 67.44 515 GLY A N 1
ATOM 4077 C CA . GLY A 1 515 ? 24.351 -35.311 -11.962 1.00 67.44 515 GLY A CA 1
ATOM 4078 C C . GLY A 1 515 ? 23.176 -35.648 -12.900 1.00 67.44 515 GLY A C 1
ATOM 4079 O O . GLY A 1 515 ? 22.956 -34.993 -13.919 1.00 67.44 515 GLY A O 1
ATOM 4080 N N . ALA A 1 516 ? 22.429 -36.711 -12.575 1.00 71.19 516 ALA A N 1
ATOM 4081 C CA . ALA A 1 516 ? 21.270 -37.181 -13.343 1.00 71.19 516 ALA A CA 1
ATOM 4082 C C . ALA A 1 516 ? 19.970 -36.488 -12.890 1.00 71.19 516 ALA A C 1
ATOM 4084 O O . ALA A 1 516 ? 19.085 -37.118 -12.311 1.00 71.19 516 ALA A O 1
ATOM 4085 N N . ILE A 1 517 ? 19.861 -35.179 -13.132 1.00 80.31 517 ILE A N 1
ATOM 4086 C CA . ILE A 1 517 ? 18.614 -34.439 -12.881 1.00 80.31 517 ILE A CA 1
ATOM 4087 C C . ILE A 1 517 ? 17.576 -34.831 -13.936 1.00 80.31 517 ILE A C 1
ATOM 4089 O O . ILE A 1 517 ? 17.853 -34.809 -15.138 1.00 80.31 517 ILE A O 1
ATOM 4093 N N . ALA A 1 518 ? 16.367 -35.181 -13.494 1.00 84.44 518 ALA A N 1
ATOM 4094 C CA . ALA A 1 518 ? 15.255 -35.452 -14.397 1.00 84.44 518 ALA A CA 1
ATOM 4095 C C . ALA A 1 518 ? 14.947 -34.221 -15.269 1.00 84.44 518 ALA A C 1
ATOM 4097 O O . ALA A 1 518 ? 14.958 -33.091 -14.786 1.00 84.44 518 ALA A O 1
ATOM 4098 N N . ASN A 1 519 ? 14.639 -34.450 -16.548 1.00 84.19 519 ASN A N 1
ATOM 4099 C CA . ASN A 1 519 ? 14.241 -33.417 -17.516 1.00 84.19 519 ASN A CA 1
ATOM 4100 C C . ASN A 1 519 ? 15.273 -32.294 -17.757 1.00 84.19 519 ASN A C 1
ATOM 4102 O O . ASN A 1 519 ? 14.909 -31.216 -18.224 1.00 84.19 519 ASN A O 1
ATOM 4106 N N . PHE A 1 520 ? 16.559 -32.529 -17.483 1.00 86.88 520 PHE A N 1
ATOM 4107 C CA . PHE A 1 520 ? 17.612 -31.564 -17.795 1.00 86.88 520 PHE A CA 1
ATOM 4108 C C . PHE A 1 520 ? 18.127 -31.733 -19.232 1.00 86.88 520 PHE A C 1
ATOM 4110 O O . PHE A 1 520 ? 18.826 -32.697 -19.548 1.00 86.88 520 PHE A O 1
ATOM 4117 N N . ASP A 1 521 ? 17.816 -30.769 -20.102 1.00 86.62 521 ASP A N 1
ATOM 4118 C CA . ASP A 1 521 ? 18.367 -30.693 -21.457 1.00 86.62 521 ASP A CA 1
ATOM 4119 C C . ASP A 1 521 ? 19.400 -29.566 -21.563 1.00 86.62 521 ASP A C 1
ATOM 4121 O O . ASP A 1 521 ? 19.081 -28.378 -21.553 1.00 86.62 521 ASP A O 1
ATOM 4125 N N . ARG A 1 522 ? 20.669 -29.939 -21.733 1.00 87.25 522 ARG A N 1
ATOM 4126 C CA . ARG A 1 522 ? 21.776 -28.985 -21.895 1.00 87.25 522 ARG A CA 1
ATOM 4127 C C . ARG A 1 522 ? 21.601 -28.048 -23.091 1.00 87.25 522 ARG A C 1
ATOM 4129 O O . ARG A 1 522 ? 22.124 -26.937 -23.059 1.00 87.25 522 ARG A O 1
ATOM 4136 N N . ARG A 1 523 ? 20.880 -28.474 -24.133 1.00 88.12 523 ARG A N 1
ATOM 4137 C CA . ARG A 1 523 ? 20.712 -27.714 -25.383 1.00 88.12 523 ARG A CA 1
ATOM 4138 C C . ARG A 1 523 ? 19.872 -26.454 -25.197 1.00 88.12 523 ARG A C 1
ATOM 4140 O O . ARG A 1 523 ? 20.057 -25.502 -25.943 1.00 88.12 523 ARG A O 1
ATOM 4147 N N . VAL A 1 524 ? 18.993 -26.418 -24.193 1.00 90.38 524 VAL A N 1
ATOM 4148 C CA . VAL A 1 524 ? 18.155 -25.240 -23.893 1.00 90.38 524 VAL A CA 1
ATOM 4149 C C . VAL A 1 524 ? 18.757 -24.329 -22.817 1.00 90.38 524 VAL A C 1
ATOM 4151 O O . VAL A 1 524 ? 18.194 -23.284 -22.496 1.00 90.38 524 VAL A O 1
ATOM 4154 N N . MET A 1 525 ? 19.919 -24.706 -22.275 1.00 93.88 525 MET A N 1
ATOM 4155 C CA . MET A 1 525 ? 20.583 -24.020 -21.163 1.00 93.88 525 MET A CA 1
ATOM 4156 C C . MET A 1 525 ? 21.754 -23.137 -21.607 1.00 93.88 525 MET A C 1
ATOM 4158 O O . MET A 1 525 ? 22.564 -22.750 -20.772 1.00 93.88 525 MET A O 1
ATOM 4162 N N . GLY A 1 526 ? 21.865 -22.817 -22.899 1.00 96.50 526 GLY A N 1
ATOM 4163 C CA . GLY A 1 526 ? 22.833 -21.841 -23.403 1.00 96.50 526 GLY A CA 1
ATOM 4164 C C . GLY A 1 526 ? 22.534 -20.407 -22.947 1.00 96.50 526 GLY A C 1
ATOM 4165 O O . GLY A 1 526 ? 21.422 -20.084 -22.507 1.00 96.50 526 GLY A O 1
ATOM 4166 N N . LEU A 1 527 ? 23.535 -19.535 -23.057 1.00 97.94 527 LEU A N 1
ATOM 4167 C CA . LEU A 1 527 ? 23.361 -18.101 -22.848 1.00 97.94 527 LEU A CA 1
ATOM 4168 C C . LEU A 1 527 ? 22.354 -17.542 -23.857 1.00 97.94 527 LEU A C 1
ATOM 4170 O O . LEU A 1 527 ? 22.282 -17.982 -25.004 1.00 97.94 527 LEU A O 1
ATOM 4174 N N . VAL A 1 528 ? 21.561 -16.572 -23.411 1.00 97.31 528 VAL A N 1
ATOM 4175 C CA . VAL A 1 528 ? 20.551 -15.934 -24.258 1.00 97.31 528 VAL A CA 1
ATOM 4176 C C . VAL A 1 528 ? 21.256 -14.906 -25.149 1.00 97.31 528 VAL A C 1
ATOM 4178 O O . VAL A 1 528 ? 21.952 -14.046 -24.604 1.00 97.31 528 VAL A O 1
ATOM 4181 N N . PRO A 1 529 ? 21.136 -14.992 -26.486 1.00 97.19 529 PRO A N 1
ATOM 4182 C CA . PRO A 1 529 ? 21.824 -14.081 -27.394 1.00 97.19 529 PRO A CA 1
ATOM 4183 C C . PRO A 1 529 ? 21.211 -12.676 -27.373 1.00 97.19 529 PRO A C 1
ATOM 4185 O O . PRO A 1 529 ? 20.017 -12.516 -27.118 1.00 97.19 529 PRO A O 1
ATOM 4188 N N . VAL A 1 530 ? 22.037 -11.681 -27.693 1.00 97.31 530 VAL A N 1
ATOM 4189 C CA . VAL A 1 530 ? 21.626 -10.308 -28.026 1.00 97.31 530 VAL A CA 1
ATOM 4190 C C . VAL A 1 530 ? 22.228 -9.919 -29.375 1.00 97.31 530 VAL A C 1
ATOM 4192 O O . VAL A 1 530 ? 23.258 -10.468 -29.780 1.00 97.31 530 VAL A O 1
ATOM 4195 N N . ASP A 1 531 ? 21.605 -8.973 -30.072 1.00 96.81 531 ASP A N 1
ATOM 4196 C CA . ASP A 1 531 ? 22.115 -8.507 -31.359 1.00 96.81 531 ASP A CA 1
ATOM 4197 C C . ASP A 1 531 ? 23.360 -7.647 -31.161 1.00 96.81 531 ASP A C 1
ATOM 4199 O O . ASP A 1 531 ? 23.440 -6.854 -30.220 1.00 96.81 531 ASP A O 1
ATOM 4203 N N . VAL A 1 532 ? 24.319 -7.774 -32.078 1.00 96.31 532 VAL A N 1
ATOM 4204 C CA . VAL A 1 532 ? 25.563 -7.002 -32.065 1.00 96.31 532 VAL A CA 1
ATOM 4205 C C . VAL A 1 532 ? 25.848 -6.464 -33.457 1.00 96.31 532 VAL A C 1
ATOM 4207 O O . VAL A 1 532 ? 25.700 -7.178 -34.449 1.00 96.31 532 VAL A O 1
ATOM 4210 N N . ALA A 1 533 ? 26.290 -5.214 -33.529 1.00 94.50 533 ALA A N 1
ATOM 4211 C CA . ALA A 1 533 ? 26.721 -4.577 -34.761 1.00 94.50 533 ALA A CA 1
ATOM 4212 C C . ALA A 1 533 ? 28.023 -3.808 -34.536 1.00 94.50 533 ALA A C 1
ATOM 4214 O O . ALA A 1 533 ? 28.275 -3.275 -33.455 1.00 94.50 533 ALA A O 1
ATOM 4215 N N . VAL A 1 534 ? 28.846 -3.738 -35.578 1.00 92.19 534 VAL A N 1
ATOM 4216 C CA . VAL A 1 534 ? 30.021 -2.867 -35.611 1.00 92.19 534 VAL A CA 1
ATOM 4217 C C . VAL A 1 534 ? 29.711 -1.714 -36.546 1.00 92.19 534 VAL A C 1
ATOM 4219 O O . VAL A 1 534 ? 29.356 -1.935 -37.704 1.00 92.19 534 VAL A O 1
ATOM 4222 N N . TRP A 1 535 ? 29.861 -0.492 -36.050 1.00 90.94 535 TRP A N 1
ATOM 4223 C CA . TRP A 1 535 ? 29.746 0.714 -36.853 1.00 90.94 535 TRP A CA 1
ATOM 4224 C C . TRP A 1 535 ? 30.976 1.592 -36.649 1.00 90.94 535 TRP A C 1
ATOM 4226 O O . TRP A 1 535 ? 31.282 2.032 -35.538 1.00 90.94 535 TRP A O 1
ATOM 4236 N N . LYS A 1 536 ? 31.707 1.812 -37.748 1.00 88.31 536 LYS A N 1
ATOM 4237 C CA . LYS A 1 536 ? 33.022 2.465 -37.764 1.00 88.31 536 LYS A CA 1
ATOM 4238 C C . LYS A 1 536 ? 33.965 1.816 -36.734 1.00 88.31 536 LYS A C 1
ATOM 4240 O O . LYS A 1 536 ? 34.305 0.648 -36.889 1.00 88.31 536 LYS A O 1
ATOM 4245 N N . SER A 1 537 ? 34.360 2.546 -35.692 1.00 88.50 537 SER A N 1
ATOM 4246 C CA . SER A 1 537 ? 35.293 2.089 -34.654 1.00 88.50 537 SER A CA 1
ATOM 4247 C C . SER A 1 537 ? 34.600 1.579 -33.387 1.00 88.50 537 SER A C 1
ATOM 4249 O O . SER A 1 537 ? 35.273 1.290 -32.397 1.00 88.50 537 SER A O 1
ATOM 4251 N N . TRP A 1 538 ? 33.275 1.413 -33.388 1.00 92.75 538 TRP A N 1
ATOM 4252 C CA . TRP A 1 538 ? 32.498 1.106 -32.186 1.00 92.75 538 TRP A CA 1
ATOM 4253 C C . TRP A 1 538 ? 31.595 -0.112 -32.353 1.00 92.75 538 TRP A C 1
ATOM 4255 O O . TRP A 1 538 ? 31.066 -0.394 -33.428 1.00 92.75 538 TRP A O 1
ATOM 4265 N N . VAL A 1 539 ? 31.421 -0.824 -31.248 1.00 94.88 539 VAL A N 1
ATOM 4266 C CA . VAL A 1 539 ? 30.559 -1.991 -31.117 1.00 94.88 539 VAL A CA 1
ATOM 4267 C C . VAL A 1 539 ? 29.292 -1.573 -30.390 1.00 94.88 539 VAL A C 1
ATOM 4269 O O . VAL A 1 539 ? 29.349 -0.953 -29.325 1.00 94.88 539 VAL A O 1
ATOM 4272 N N . PHE A 1 540 ? 28.155 -1.948 -30.959 1.00 96.25 540 PHE A N 1
ATOM 4273 C CA . PHE A 1 540 ? 26.835 -1.721 -30.397 1.00 96.25 540 PHE A CA 1
ATOM 4274 C C . PHE A 1 540 ? 26.155 -3.048 -30.107 1.00 96.25 540 PHE A C 1
ATOM 4276 O O . PHE A 1 540 ? 26.334 -4.014 -30.850 1.00 96.25 540 PHE A O 1
ATOM 4283 N N . ALA A 1 541 ? 25.335 -3.073 -29.064 1.00 96.50 541 ALA A N 1
ATOM 4284 C CA . ALA A 1 541 ? 24.467 -4.198 -28.758 1.00 96.50 541 ALA A CA 1
ATOM 4285 C C . ALA A 1 541 ? 23.017 -3.753 -28.578 1.00 96.50 541 ALA A C 1
ATOM 4287 O O . ALA A 1 541 ? 22.741 -2.605 -28.226 1.00 96.50 541 ALA A O 1
ATOM 4288 N N . ARG A 1 542 ? 22.094 -4.677 -28.835 1.00 95.56 542 ARG A N 1
ATOM 4289 C CA . ARG A 1 542 ? 20.654 -4.472 -28.692 1.00 95.56 542 ARG A CA 1
ATOM 4290 C C . ARG A 1 542 ? 20.012 -5.726 -28.113 1.00 95.56 542 ARG A C 1
ATOM 4292 O O . ARG A 1 542 ? 20.208 -6.824 -28.629 1.00 95.56 542 ARG A O 1
ATOM 4299 N N . LEU A 1 543 ? 19.239 -5.548 -27.047 1.00 95.19 543 LEU A N 1
ATOM 4300 C CA . LEU A 1 543 ? 18.670 -6.653 -26.274 1.00 95.19 543 LEU A CA 1
ATOM 4301 C C . LEU A 1 543 ? 17.489 -7.324 -26.986 1.00 95.19 543 LEU A C 1
ATOM 4303 O O . LEU A 1 543 ? 17.342 -8.541 -26.921 1.00 95.19 543 LEU A O 1
ATOM 4307 N N . ASP A 1 544 ? 16.648 -6.534 -27.653 1.00 91.38 544 ASP A N 1
ATOM 4308 C CA . ASP A 1 544 ? 15.442 -6.998 -28.336 1.00 91.38 544 ASP A CA 1
ATOM 4309 C C . ASP A 1 544 ? 15.608 -6.899 -29.866 1.00 91.38 544 ASP A C 1
ATOM 4311 O O . ASP A 1 544 ? 15.753 -5.793 -30.404 1.00 91.38 544 ASP A O 1
ATOM 4315 N N . PRO A 1 545 ? 15.541 -8.027 -30.600 1.00 87.88 545 PRO A N 1
ATOM 4316 C CA . PRO A 1 545 ? 15.787 -8.053 -32.041 1.00 87.88 545 PRO A CA 1
ATOM 4317 C C . PRO A 1 545 ? 14.713 -7.343 -32.875 1.00 87.88 545 PRO A C 1
ATOM 4319 O O . PRO A 1 545 ? 14.908 -7.116 -34.069 1.00 87.88 545 PRO A O 1
ATOM 4322 N N . ARG A 1 546 ? 13.581 -6.954 -32.271 1.00 88.25 546 ARG A N 1
ATOM 4323 C CA . ARG A 1 546 ? 12.495 -6.219 -32.947 1.00 88.25 546 ARG A CA 1
ATOM 4324 C C . ARG A 1 546 ? 12.825 -4.751 -33.238 1.00 88.25 546 ARG A C 1
ATOM 4326 O O . ARG A 1 546 ? 12.021 -4.071 -33.871 1.00 88.25 546 ARG A O 1
ATOM 4333 N N . GLY A 1 547 ? 13.962 -4.243 -32.761 1.00 85.44 547 GLY A N 1
ATOM 4334 C CA . GLY A 1 547 ? 14.375 -2.858 -32.979 1.00 85.44 547 GLY A CA 1
ATOM 4335 C C . GLY A 1 547 ? 14.717 -2.504 -34.432 1.00 85.44 547 GLY A C 1
ATOM 4336 O O . GLY A 1 547 ? 14.941 -3.371 -35.282 1.00 85.44 547 GLY A O 1
ATOM 4337 N N . ALA A 1 548 ? 14.860 -1.205 -34.708 1.00 86.00 548 ALA A N 1
ATOM 4338 C CA . ALA A 1 548 ? 15.317 -0.705 -36.007 1.00 86.00 548 ALA A CA 1
ATOM 4339 C C . ALA A 1 548 ? 16.790 -1.084 -36.291 1.00 86.00 548 ALA A C 1
ATOM 4341 O O . ALA A 1 548 ? 17.592 -1.164 -35.353 1.00 86.00 548 ALA A O 1
ATOM 4342 N N . PRO A 1 549 ? 17.179 -1.325 -37.558 1.00 86.50 549 PRO A N 1
ATOM 4343 C CA . PRO A 1 549 ? 18.577 -1.558 -37.918 1.00 86.50 549 PRO A CA 1
ATOM 4344 C C . PRO A 1 549 ? 19.448 -0.341 -37.581 1.00 86.50 549 PRO A C 1
ATOM 4346 O O . PRO A 1 549 ? 18.952 0.779 -37.478 1.00 86.50 549 PRO A O 1
ATOM 4349 N N . LEU A 1 550 ? 20.748 -0.569 -37.393 1.00 86.69 550 LEU A N 1
ATOM 4350 C CA . LEU A 1 550 ? 21.700 0.509 -37.141 1.00 86.69 550 LEU A CA 1
ATOM 4351 C C . LEU A 1 550 ? 21.876 1.326 -38.428 1.00 86.69 550 LEU A C 1
ATOM 4353 O O . LEU A 1 550 ? 22.235 0.771 -39.466 1.00 86.69 550 LEU A O 1
ATOM 4357 N N . GLU A 1 551 ? 21.579 2.623 -38.366 1.00 83.94 551 GLU A N 1
ATOM 4358 C CA . GLU A 1 551 ? 21.717 3.540 -39.502 1.00 83.94 551 GLU A CA 1
ATOM 4359 C C . GLU A 1 551 ? 23.193 3.915 -39.713 1.00 83.94 551 GLU A C 1
ATOM 4361 O O . GLU A 1 551 ? 23.912 4.187 -38.752 1.00 83.94 551 GLU A O 1
ATOM 4366 N N . ASP A 1 552 ? 23.648 3.956 -40.971 1.00 80.31 552 ASP A N 1
ATOM 4367 C CA . ASP A 1 552 ? 24.980 4.471 -41.301 1.00 80.31 552 ASP A CA 1
ATOM 4368 C C . ASP A 1 552 ? 24.938 5.994 -41.484 1.00 80.31 552 ASP A C 1
ATOM 4370 O O . ASP A 1 552 ? 24.136 6.520 -42.258 1.00 80.31 552 ASP A O 1
ATOM 4374 N N . ILE A 1 553 ? 25.830 6.704 -40.792 1.00 78.38 553 ILE A N 1
ATOM 4375 C CA . ILE A 1 553 ? 25.987 8.158 -40.902 1.00 78.38 553 ILE A CA 1
ATOM 4376 C C . ILE A 1 553 ? 27.190 8.423 -41.813 1.00 78.38 553 ILE A C 1
ATOM 4378 O O . ILE A 1 553 ? 28.346 8.317 -41.393 1.00 78.38 553 ILE A O 1
ATOM 4382 N N . ALA A 1 554 ? 26.908 8.730 -43.081 1.00 63.56 554 ALA A N 1
ATOM 4383 C CA . ALA A 1 554 ? 27.891 8.729 -44.169 1.00 63.56 554 ALA A CA 1
ATOM 4384 C C . ALA A 1 554 ? 29.079 9.699 -43.977 1.00 63.56 554 ALA A C 1
ATOM 4386 O O . ALA A 1 554 ? 30.192 9.376 -44.389 1.00 63.56 554 ALA A O 1
ATOM 4387 N N . ASP A 1 555 ? 28.872 10.840 -43.309 1.00 71.94 555 ASP A N 1
ATOM 4388 C CA . ASP A 1 555 ? 29.846 11.946 -43.236 1.00 71.94 555 ASP A CA 1
ATOM 4389 C C . ASP A 1 555 ? 30.793 11.898 -42.016 1.00 71.94 555 ASP A C 1
ATOM 4391 O O . ASP A 1 555 ? 31.637 12.783 -41.848 1.00 71.94 555 ASP A O 1
ATOM 4395 N N . LEU A 1 556 ? 30.683 10.890 -41.142 1.00 75.06 556 LEU A N 1
ATOM 4396 C CA . LEU A 1 556 ? 31.548 10.782 -39.964 1.00 75.06 556 LEU A CA 1
ATOM 4397 C C . LEU A 1 556 ? 32.854 10.036 -40.297 1.00 75.06 556 LEU A C 1
ATOM 4399 O O . LEU A 1 556 ? 32.873 8.810 -40.445 1.00 75.06 556 LEU A O 1
ATOM 4403 N N . SER A 1 557 ? 33.962 10.781 -40.356 1.00 77.81 557 SER A N 1
ATOM 4404 C CA . SER A 1 557 ? 35.317 10.234 -40.483 1.00 77.81 557 SER A CA 1
ATOM 4405 C C . SER A 1 557 ? 36.004 10.156 -39.123 1.00 77.81 557 SER A C 1
ATOM 4407 O O . SER A 1 557 ? 36.361 11.174 -38.542 1.00 77.81 557 SER A O 1
ATOM 4409 N N . VAL A 1 558 ? 36.231 8.934 -38.644 1.00 81.44 558 VAL A N 1
ATOM 4410 C CA . VAL A 1 558 ? 36.895 8.654 -37.352 1.00 81.44 558 VAL A CA 1
ATOM 4411 C C . VAL A 1 558 ? 38.283 8.037 -37.524 1.00 81.44 558 VAL A C 1
ATOM 4413 O O . VAL A 1 558 ? 38.977 7.752 -36.552 1.00 81.44 558 VAL A O 1
ATOM 4416 N N . SER A 1 559 ? 38.707 7.824 -38.771 1.00 79.81 559 SER A N 1
ATOM 4417 C CA . SER A 1 559 ? 40.029 7.291 -39.089 1.00 79.81 559 SER A CA 1
ATOM 4418 C C . SER A 1 559 ? 41.122 8.279 -38.684 1.00 79.81 559 SER A C 1
ATOM 4420 O O . SER A 1 559 ? 41.089 9.433 -39.107 1.00 79.81 559 SER A O 1
ATOM 4422 N N . GLY A 1 560 ? 42.106 7.807 -37.918 1.00 85.88 560 GLY A N 1
ATOM 4423 C CA . GLY A 1 560 ? 43.248 8.608 -37.466 1.00 85.88 560 GLY A CA 1
ATOM 4424 C C . GLY A 1 560 ? 43.105 9.191 -36.060 1.00 85.88 560 GLY A C 1
ATOM 4425 O O . GLY A 1 560 ? 44.052 9.802 -35.585 1.00 85.88 560 GLY A O 1
ATOM 4426 N N . PHE A 1 561 ? 41.973 8.990 -35.380 1.00 92.31 561 PHE A N 1
ATOM 4427 C CA . PHE A 1 561 ? 41.827 9.314 -33.962 1.00 92.31 561 PHE A CA 1
ATOM 4428 C C . PHE A 1 561 ? 42.198 8.114 -33.091 1.00 92.31 561 PHE A C 1
ATOM 4430 O O . PHE A 1 561 ? 41.683 7.015 -33.282 1.00 92.31 561 PHE A O 1
ATOM 4437 N N . HIS A 1 562 ? 43.062 8.341 -32.107 1.00 92.88 562 HIS A N 1
ATOM 4438 C CA . HIS A 1 562 ? 43.536 7.320 -31.179 1.00 92.88 562 HIS A CA 1
ATOM 4439 C C . HIS A 1 562 ? 43.022 7.603 -29.772 1.00 92.88 562 HIS A C 1
ATOM 4441 O O . HIS A 1 562 ? 43.053 8.751 -29.322 1.00 92.88 562 HIS A O 1
ATOM 4447 N N . TRP A 1 563 ? 42.554 6.564 -29.076 1.00 93.88 563 TRP A N 1
ATOM 4448 C CA . TRP A 1 563 ? 42.062 6.698 -27.706 1.00 93.88 563 TRP A CA 1
ATOM 4449 C C . TRP A 1 563 ? 43.168 7.181 -26.761 1.00 93.88 563 TRP A C 1
ATOM 4451 O O . TRP A 1 563 ? 44.308 6.720 -26.833 1.00 93.88 563 TRP A O 1
ATOM 4461 N N . PHE A 1 564 ? 42.814 8.097 -25.862 1.00 95.81 564 PHE A N 1
ATOM 4462 C CA . PHE A 1 564 ? 43.737 8.704 -24.909 1.00 95.81 564 PHE A CA 1
ATOM 4463 C C . PHE A 1 564 ? 43.342 8.428 -23.457 1.00 95.81 564 PHE A C 1
ATOM 4465 O O . PHE A 1 564 ? 44.145 7.883 -22.701 1.00 95.81 564 PHE A O 1
ATOM 4472 N N . GLU A 1 565 ? 42.122 8.795 -23.051 1.00 95.50 565 GLU A N 1
ATOM 4473 C CA . GLU A 1 565 ? 41.642 8.555 -21.687 1.00 95.50 565 GLU A CA 1
ATOM 4474 C C . GLU A 1 565 ? 40.111 8.532 -21.583 1.00 95.50 565 GLU A C 1
ATOM 4476 O O . GLU A 1 565 ? 39.406 8.919 -22.516 1.00 95.50 565 GLU A O 1
ATOM 4481 N N . ARG A 1 566 ? 39.608 8.094 -20.420 1.00 95.62 566 ARG A N 1
ATOM 4482 C CA . ARG A 1 566 ? 38.185 8.082 -20.060 1.00 95.62 566 ARG A CA 1
ATOM 4483 C C . ARG A 1 566 ? 37.920 8.936 -18.820 1.00 95.62 566 ARG A C 1
ATOM 4485 O O . ARG A 1 566 ? 38.690 8.877 -17.861 1.00 95.62 566 ARG A O 1
ATOM 4492 N N . ARG A 1 567 ? 36.800 9.662 -18.800 1.00 96.69 567 ARG A N 1
ATOM 4493 C CA . ARG A 1 567 ? 36.283 10.396 -17.632 1.00 96.69 567 ARG A CA 1
ATOM 4494 C C . ARG A 1 567 ? 34.821 10.044 -17.369 1.00 96.69 567 ARG A C 1
ATOM 4496 O O . ARG A 1 567 ? 34.079 9.717 -18.289 1.00 96.69 567 ARG A O 1
ATOM 4503 N N . HIS A 1 568 ? 34.432 10.093 -16.098 1.00 96.62 568 HIS A N 1
ATOM 4504 C CA . HIS A 1 568 ? 33.085 9.774 -15.631 1.00 96.62 568 HIS A CA 1
ATOM 4505 C C . HIS A 1 568 ? 32.513 10.977 -14.888 1.00 96.62 568 HIS A C 1
ATOM 4507 O O . HIS A 1 568 ? 33.147 11.491 -13.964 1.00 96.62 568 HIS A O 1
ATOM 4513 N N . TYR A 1 569 ? 31.307 11.390 -15.267 1.00 96.94 569 TYR A N 1
ATOM 4514 C CA . TYR A 1 569 ? 30.604 12.519 -14.670 1.00 96.94 569 TYR A CA 1
ATOM 4515 C C . TYR A 1 569 ? 29.272 12.051 -14.094 1.00 96.94 569 TYR A C 1
ATOM 4517 O O . TYR A 1 569 ? 28.441 11.502 -14.811 1.00 96.94 569 TYR A O 1
ATOM 4525 N N . MET A 1 570 ? 29.060 12.270 -12.796 1.00 97.12 570 MET A N 1
ATOM 4526 C CA . MET A 1 570 ? 27.803 11.936 -12.122 1.00 97.12 570 MET A CA 1
ATOM 4527 C C . MET A 1 570 ? 26.926 13.181 -12.009 1.00 97.12 570 MET A C 1
ATOM 4529 O O . MET A 1 570 ? 27.297 14.144 -11.339 1.00 97.12 570 MET A O 1
ATOM 4533 N N . LEU A 1 571 ? 25.752 13.143 -12.635 1.00 97.38 571 LEU A N 1
ATOM 4534 C CA . LEU A 1 571 ? 24.793 14.241 -12.662 1.00 97.38 571 LEU A CA 1
ATOM 4535 C C . LEU A 1 571 ? 23.551 13.904 -11.826 1.00 97.38 571 LEU A C 1
ATOM 4537 O O . LEU A 1 571 ? 22.995 12.803 -11.888 1.00 97.38 571 LEU A O 1
ATOM 4541 N N . GLU A 1 572 ? 23.079 14.890 -11.063 1.00 97.69 572 GLU A N 1
ATOM 4542 C CA . GLU A 1 572 ? 21.828 14.831 -10.292 1.00 97.69 572 GLU A CA 1
ATOM 4543 C C . GLU A 1 572 ? 20.623 15.251 -11.153 1.00 97.69 572 GLU A C 1
ATOM 4545 O O . GLU A 1 572 ? 19.899 16.197 -10.835 1.00 97.69 572 GLU A O 1
ATOM 4550 N N . CYS A 1 573 ? 20.438 14.575 -12.285 1.00 97.94 573 CYS A N 1
ATOM 4551 C CA . CYS A 1 573 ? 19.310 14.784 -13.185 1.00 97.94 573 CYS A CA 1
ATOM 4552 C C . CYS A 1 573 ? 18.899 13.489 -13.894 1.00 97.94 573 CYS A C 1
ATOM 4554 O O . CYS A 1 573 ? 19.653 12.513 -13.938 1.00 97.94 573 CYS A O 1
ATOM 4556 N N . ASN A 1 574 ? 17.699 13.495 -14.473 1.00 98.25 574 ASN A N 1
ATOM 4557 C CA . ASN A 1 574 ? 17.252 12.479 -15.416 1.00 98.25 574 ASN A CA 1
ATOM 4558 C C . ASN A 1 574 ? 18.133 12.507 -16.677 1.00 98.25 574 ASN A C 1
ATOM 4560 O O . ASN A 1 574 ? 18.576 13.578 -17.095 1.00 98.25 574 ASN A O 1
ATOM 4564 N N . TRP A 1 575 ? 18.355 11.351 -17.304 1.00 97.56 575 TRP A N 1
ATOM 4565 C CA . TRP A 1 575 ? 19.262 11.223 -18.451 1.00 97.56 575 TRP A CA 1
ATOM 4566 C C . TRP A 1 575 ? 18.848 12.106 -19.627 1.00 97.56 575 TRP A C 1
ATOM 4568 O O . TRP A 1 575 ? 19.697 12.712 -20.278 1.00 97.56 575 TRP A O 1
ATOM 4578 N N . LYS A 1 576 ? 17.535 12.252 -19.831 1.00 98.06 576 LYS A N 1
ATOM 4579 C CA . LYS A 1 576 ? 16.952 13.068 -20.896 1.00 98.06 576 LYS A CA 1
ATOM 4580 C C . LYS A 1 576 ? 17.339 14.538 -20.781 1.00 98.06 576 LYS A C 1
ATOM 4582 O O . LYS A 1 576 ? 17.565 15.158 -21.802 1.00 98.06 576 LYS A O 1
ATOM 4587 N N . VAL A 1 577 ? 17.522 15.063 -19.563 1.00 98.00 577 VAL A N 1
ATOM 4588 C CA . VAL A 1 577 ? 17.932 16.464 -19.345 1.00 98.00 577 VAL A CA 1
ATOM 4589 C C . VAL A 1 577 ? 19.290 16.751 -19.987 1.00 98.00 577 VAL A C 1
ATOM 4591 O O . VAL A 1 577 ? 19.472 17.806 -20.582 1.00 98.00 577 VAL A O 1
ATOM 4594 N N . PHE A 1 578 ? 20.237 15.812 -19.899 1.00 97.75 578 PHE A N 1
ATOM 4595 C CA . PHE A 1 578 ? 21.547 15.981 -20.530 1.00 97.75 578 PHE A CA 1
ATOM 4596 C C . PHE A 1 578 ? 21.467 15.834 -22.057 1.00 97.75 578 PHE A C 1
ATOM 4598 O O . PHE A 1 578 ? 22.169 16.532 -22.784 1.00 97.75 578 PHE A O 1
ATOM 4605 N N . VAL A 1 579 ? 20.592 14.952 -22.552 1.00 97.94 579 VAL A N 1
ATOM 4606 C CA . VAL A 1 579 ? 20.341 14.807 -23.994 1.00 97.94 579 VAL A CA 1
ATOM 4607 C C . VAL A 1 579 ? 19.692 16.068 -24.570 1.00 97.94 579 VAL A C 1
ATOM 4609 O O . VAL A 1 579 ? 20.152 16.550 -25.600 1.00 97.94 579 VAL A O 1
ATOM 4612 N N . ASP A 1 580 ? 18.699 16.638 -23.883 1.00 97.12 580 ASP A N 1
ATOM 4613 C CA . ASP A 1 580 ? 18.066 17.911 -24.247 1.00 97.12 580 ASP A CA 1
ATOM 4614 C C . ASP A 1 580 ? 19.107 19.039 -24.274 1.00 97.12 580 ASP A C 1
ATOM 4616 O O . ASP A 1 580 ? 19.231 19.732 -25.280 1.00 97.12 580 ASP A O 1
ATOM 4620 N N . ASN A 1 581 ? 19.940 19.147 -23.227 1.00 95.00 581 ASN A N 1
ATOM 4621 C CA . ASN A 1 581 ? 21.036 20.123 -23.156 1.00 95.00 581 ASN A CA 1
ATOM 4622 C C . ASN A 1 581 ? 21.992 20.015 -24.355 1.00 95.00 581 ASN A C 1
ATOM 4624 O O . ASN A 1 581 ? 22.428 21.026 -24.892 1.00 95.00 581 ASN A O 1
ATOM 4628 N N . TYR A 1 582 ? 22.301 18.796 -24.807 1.00 95.88 582 TYR A N 1
ATOM 4629 C CA . TYR A 1 582 ? 23.161 18.574 -25.971 1.00 95.88 582 TYR A CA 1
ATOM 4630 C C . TYR A 1 582 ? 22.483 18.924 -27.308 1.00 95.88 582 TYR A C 1
ATOM 4632 O O . TYR A 1 582 ? 23.154 19.320 -28.263 1.00 95.88 582 TYR A O 1
ATOM 4640 N N . LEU A 1 583 ? 21.166 18.737 -27.409 1.00 96.31 583 LEU A N 1
ATOM 4641 C CA . LEU A 1 583 ? 20.396 18.830 -28.654 1.00 96.31 583 LEU A CA 1
ATOM 4642 C C . LEU A 1 583 ? 19.724 20.188 -28.891 1.00 96.31 583 LEU A C 1
ATOM 4644 O O . LEU A 1 583 ? 18.984 20.340 -29.870 1.00 96.31 583 LEU A O 1
ATOM 4648 N N . ASP A 1 584 ? 20.009 21.174 -28.046 1.00 92.19 584 ASP A N 1
ATOM 4649 C CA . ASP A 1 584 ? 19.391 22.498 -28.097 1.00 92.19 584 ASP A CA 1
ATOM 4650 C C . ASP A 1 584 ? 19.942 23.417 -29.209 1.00 92.19 584 ASP A C 1
ATOM 4652 O O . ASP A 1 584 ? 19.644 24.611 -29.245 1.00 92.19 584 ASP A O 1
ATOM 4656 N N . GLY A 1 585 ? 20.786 22.910 -30.114 1.00 85.25 585 GLY A N 1
ATOM 4657 C CA . GLY A 1 585 ? 21.347 23.711 -31.204 1.00 85.25 585 GLY A CA 1
ATOM 4658 C C . GLY A 1 585 ? 22.419 24.703 -30.771 1.00 85.25 585 GLY A C 1
ATOM 4659 O O . GLY A 1 585 ? 22.601 25.736 -31.432 1.00 85.25 585 GLY A O 1
ATOM 4660 N N . GLY A 1 586 ? 23.069 24.439 -29.635 1.00 84.94 586 GLY A N 1
ATOM 4661 C CA . GLY A 1 586 ? 24.028 25.334 -29.001 1.00 84.94 586 GLY A CA 1
ATOM 4662 C C . GLY A 1 586 ? 23.371 26.579 -28.406 1.00 84.94 586 GLY A C 1
ATOM 4663 O O . GLY A 1 586 ? 24.053 27.586 -28.214 1.00 84.94 586 GLY A O 1
ATOM 4664 N N . TYR A 1 587 ? 22.056 26.563 -28.166 1.00 89.62 587 TYR A N 1
ATOM 4665 C CA . TYR A 1 587 ? 21.306 27.736 -27.715 1.00 89.62 587 TYR A CA 1
ATOM 4666 C C . TYR A 1 587 ? 21.784 28.222 -26.339 1.00 89.62 587 TYR A C 1
ATOM 4668 O O . TYR A 1 587 ? 21.905 29.432 -26.117 1.00 89.62 587 TYR A O 1
ATOM 4676 N N . HIS A 1 588 ? 22.154 27.305 -25.446 1.00 91.00 588 HIS A N 1
ATOM 4677 C CA . HIS A 1 588 ? 22.730 27.634 -24.144 1.00 91.00 588 HIS A CA 1
ATOM 4678 C C . HIS A 1 588 ? 24.180 28.148 -24.213 1.00 91.00 588 HIS A C 1
ATOM 4680 O O . HIS A 1 588 ? 24.608 28.851 -23.293 1.00 91.00 588 HIS A O 1
ATOM 4686 N N . VAL A 1 589 ? 24.937 27.854 -25.281 1.00 88.94 589 VAL A N 1
ATOM 4687 C CA . VAL A 1 589 ? 26.395 28.095 -25.359 1.00 88.94 589 VAL A CA 1
ATOM 4688 C C . VAL A 1 589 ? 26.787 29.554 -25.068 1.00 88.94 589 VAL A C 1
ATOM 4690 O O . VAL A 1 589 ? 27.651 29.749 -24.208 1.00 88.94 589 VAL A O 1
ATOM 4693 N N . PRO A 1 590 ? 26.148 30.591 -25.653 1.00 88.88 590 PRO A N 1
ATOM 4694 C CA . PRO A 1 590 ? 26.513 31.987 -25.379 1.00 88.88 590 PRO A CA 1
ATOM 4695 C C . PRO A 1 590 ? 26.281 32.426 -23.928 1.00 88.88 590 PRO A C 1
ATOM 4697 O O . PRO A 1 590 ? 26.880 33.392 -23.447 1.00 88.88 590 PRO A O 1
ATOM 4700 N N . TYR A 1 591 ? 25.385 31.739 -23.220 1.00 89.94 591 TYR A N 1
ATOM 4701 C CA . TYR A 1 591 ? 24.951 32.114 -21.877 1.00 89.94 591 TYR A CA 1
ATOM 4702 C C . TYR A 1 591 ? 25.678 31.324 -20.790 1.00 89.94 591 TYR A C 1
ATOM 4704 O O . TYR A 1 591 ? 26.007 31.893 -19.745 1.00 89.94 591 TYR A O 1
ATOM 4712 N N . LEU A 1 592 ? 25.938 30.039 -21.042 1.00 91.06 592 LEU A N 1
ATOM 4713 C CA . LEU A 1 592 ? 26.552 29.119 -20.090 1.00 91.06 592 LEU A CA 1
ATOM 4714 C C . LEU A 1 592 ? 28.063 28.987 -20.318 1.00 91.06 592 LEU A C 1
ATOM 4716 O O . LEU A 1 592 ? 28.839 29.216 -19.393 1.00 91.06 592 LEU A O 1
ATOM 4720 N N . HIS A 1 593 ? 28.487 28.732 -21.559 1.00 90.19 593 HIS A N 1
ATOM 4721 C CA . HIS A 1 593 ? 29.868 28.381 -21.899 1.00 90.19 593 HIS A CA 1
ATOM 4722 C C . HIS A 1 593 ? 30.613 29.536 -22.568 1.00 90.19 593 HIS A C 1
ATOM 4724 O O . HIS A 1 593 ? 31.017 29.467 -23.731 1.00 90.19 593 HIS A O 1
ATOM 4730 N N . LYS A 1 594 ? 30.883 30.606 -21.812 1.00 85.38 594 LYS A N 1
ATOM 4731 C CA . LYS A 1 594 ? 31.539 31.829 -22.329 1.00 85.38 594 LYS A CA 1
ATOM 4732 C C . LYS A 1 594 ? 32.871 31.590 -23.048 1.00 85.38 594 LYS A C 1
ATOM 4734 O O . LYS A 1 594 ? 33.282 32.413 -23.862 1.00 85.38 594 LYS A O 1
ATOM 4739 N N . ASN A 1 595 ? 33.585 30.518 -22.706 1.00 82.69 595 ASN A N 1
ATOM 4740 C CA . ASN A 1 595 ? 34.839 30.162 -23.371 1.00 82.69 595 ASN A CA 1
ATOM 4741 C C . ASN A 1 595 ? 34.600 29.458 -24.711 1.00 82.69 595 ASN A C 1
ATOM 4743 O O . ASN A 1 595 ? 35.324 29.734 -25.662 1.00 82.69 595 ASN A O 1
ATOM 4747 N N . LEU A 1 596 ? 33.586 28.592 -24.788 1.00 81.00 596 LEU A N 1
ATOM 4748 C CA . LEU A 1 596 ? 33.212 27.880 -26.009 1.00 81.00 596 LEU A CA 1
ATOM 4749 C C . LEU A 1 596 ? 32.540 28.819 -27.023 1.00 81.00 596 LEU A C 1
ATOM 4751 O O . LEU A 1 596 ? 32.834 28.746 -28.211 1.00 81.00 596 LEU A O 1
ATOM 4755 N N . ASP A 1 597 ? 31.727 29.764 -26.548 1.00 84.31 597 ASP A N 1
ATOM 4756 C CA . ASP A 1 597 ? 31.088 30.807 -27.368 1.00 84.31 597 ASP A CA 1
ATOM 4757 C C . ASP A 1 597 ? 32.099 31.652 -28.163 1.00 84.31 597 ASP A C 1
ATOM 4759 O O . ASP A 1 597 ? 31.857 32.033 -29.300 1.00 84.31 597 ASP A O 1
ATOM 4763 N N . ARG A 1 598 ? 33.295 31.889 -27.609 1.00 83.19 598 ARG A N 1
ATOM 4764 C CA . ARG A 1 598 ? 34.374 32.612 -28.312 1.00 83.19 598 ARG A CA 1
ATOM 4765 C C . ARG A 1 598 ? 34.999 31.813 -29.458 1.00 83.19 598 ARG A C 1
ATOM 4767 O O . ARG A 1 598 ? 35.737 32.376 -30.269 1.00 83.19 598 ARG A O 1
ATOM 4774 N N . ILE A 1 599 ? 34.786 30.502 -29.467 1.00 81.38 599 ILE A N 1
ATOM 4775 C CA . ILE A 1 599 ? 35.414 29.556 -30.389 1.00 81.38 599 ILE A CA 1
ATOM 4776 C C . ILE A 1 599 ? 34.445 29.195 -31.519 1.00 81.38 599 ILE A C 1
ATOM 4778 O O . ILE A 1 599 ? 34.870 29.099 -32.670 1.00 81.38 599 ILE A O 1
ATOM 4782 N N . LEU A 1 600 ? 33.160 29.029 -31.204 1.00 84.94 600 LEU A N 1
ATOM 4783 C CA . LEU A 1 600 ? 32.122 28.633 -32.153 1.00 84.94 600 LEU A CA 1
ATOM 4784 C C . LEU A 1 600 ? 31.441 29.841 -32.807 1.00 84.94 600 LEU A C 1
ATOM 4786 O O . LEU A 1 600 ? 31.095 30.816 -32.145 1.00 84.94 600 LEU A O 1
ATOM 4790 N N . ASP A 1 601 ? 31.159 29.751 -34.106 1.00 84.69 601 ASP A N 1
ATOM 4791 C CA . ASP A 1 601 ? 30.252 30.684 -34.772 1.00 84.69 601 ASP A CA 1
ATOM 4792 C C . ASP A 1 601 ? 28.795 30.281 -34.503 1.00 84.69 601 ASP A C 1
ATOM 4794 O O . ASP A 1 601 ? 28.212 29.403 -35.156 1.00 84.69 601 ASP A O 1
ATOM 4798 N N . TYR A 1 602 ? 28.190 30.968 -33.534 1.00 83.31 602 TYR A N 1
ATOM 4799 C CA . TYR A 1 602 ? 26.797 30.764 -33.155 1.00 83.31 602 TYR A CA 1
ATOM 4800 C C . TYR A 1 602 ? 25.802 31.111 -34.280 1.00 83.31 602 TYR A C 1
ATOM 4802 O O . TYR A 1 602 ? 24.717 30.518 -34.361 1.00 83.31 602 TYR A O 1
ATOM 4810 N N . ALA A 1 603 ? 26.129 32.057 -35.170 1.00 83.44 603 ALA A N 1
ATOM 4811 C CA . ALA A 1 603 ? 25.256 32.426 -36.285 1.00 83.44 603 ALA A CA 1
ATOM 4812 C C . ALA A 1 603 ? 25.265 31.355 -37.385 1.00 83.44 603 ALA A C 1
ATOM 4814 O O . ALA A 1 603 ? 24.208 31.083 -37.964 1.00 83.44 603 ALA A O 1
ATOM 4815 N N . GLY A 1 604 ? 26.429 30.742 -37.614 1.00 84.62 604 GLY A N 1
ATOM 4816 C CA . GLY A 1 604 ? 26.671 29.675 -38.584 1.00 84.62 604 GLY A CA 1
ATOM 4817 C C . GLY A 1 604 ? 26.284 28.265 -38.131 1.00 84.62 604 GLY A C 1
ATOM 4818 O O . GLY A 1 604 ? 26.483 27.329 -38.904 1.00 84.62 604 GLY A O 1
ATOM 4819 N N . TYR A 1 605 ? 25.735 28.095 -36.924 1.00 89.31 605 TYR A N 1
ATOM 4820 C CA . TYR A 1 605 ? 25.317 26.791 -36.401 1.00 89.31 605 TYR A CA 1
ATOM 4821 C C . TYR A 1 605 ? 24.188 26.171 -37.251 1.00 89.31 605 TYR A C 1
ATOM 4823 O O . TYR A 1 605 ? 23.187 26.835 -37.540 1.00 89.31 605 TYR A O 1
ATOM 4831 N N . ARG A 1 606 ? 24.331 24.899 -37.637 1.00 91.06 606 ARG A N 1
ATOM 4832 C CA . ARG A 1 606 ? 23.382 24.145 -38.478 1.00 91.06 606 ARG A CA 1
ATOM 4833 C C . ARG A 1 606 ? 22.999 22.827 -37.830 1.00 91.06 606 ARG A C 1
ATOM 4835 O O . ARG A 1 606 ? 23.825 22.227 -37.152 1.00 91.06 606 ARG A O 1
ATOM 4842 N N . ILE A 1 607 ? 21.775 22.379 -38.095 1.00 93.94 607 ILE A N 1
ATOM 4843 C CA . ILE A 1 607 ? 21.203 21.144 -37.552 1.00 93.94 607 ILE A CA 1
ATOM 4844 C C . ILE A 1 607 ? 20.589 20.346 -38.696 1.00 93.94 607 ILE A C 1
ATOM 4846 O O . ILE A 1 607 ? 19.800 20.879 -39.478 1.00 93.94 607 ILE A O 1
ATOM 4850 N N . GLU A 1 608 ? 20.961 19.077 -38.780 1.00 93.06 608 GLU A N 1
ATOM 4851 C CA . GLU A 1 608 ? 20.555 18.124 -39.804 1.00 93.06 608 GLU A CA 1
ATOM 4852 C C . GLU A 1 608 ? 20.056 16.851 -39.110 1.00 93.06 608 GLU A C 1
ATOM 4854 O O . GLU A 1 608 ? 20.820 16.121 -38.478 1.00 93.06 608 GLU A O 1
ATOM 4859 N N . ASN A 1 609 ? 18.753 16.593 -39.213 1.00 93.50 609 ASN A N 1
ATOM 4860 C CA . ASN A 1 609 ? 18.112 15.428 -38.610 1.00 93.50 609 ASN A CA 1
ATOM 4861 C C . ASN A 1 609 ? 18.096 14.247 -39.587 1.00 93.50 609 ASN A C 1
ATOM 4863 O O . ASN A 1 609 ? 17.660 14.391 -40.731 1.00 93.50 609 ASN A O 1
ATOM 4867 N N . GLY A 1 610 ? 18.529 13.083 -39.110 1.00 91.56 610 GLY A N 1
ATOM 4868 C CA . GLY A 1 610 ? 18.382 11.792 -39.775 1.00 91.56 610 GLY A CA 1
ATOM 4869 C C . GLY A 1 610 ? 17.156 11.015 -39.290 1.00 91.56 610 GLY A C 1
ATOM 4870 O O . GLY A 1 610 ? 16.227 11.590 -38.719 1.00 91.56 610 GLY A O 1
ATOM 4871 N N . GLY A 1 611 ? 17.158 9.695 -39.509 1.00 91.00 611 GLY A N 1
ATOM 4872 C CA . GLY A 1 611 ? 16.098 8.806 -39.030 1.00 91.00 611 GLY A CA 1
ATOM 4873 C C . GLY A 1 611 ? 16.146 8.647 -37.512 1.00 91.00 611 GLY A C 1
ATOM 4874 O O . GLY A 1 611 ? 15.178 8.967 -36.821 1.00 91.00 611 GLY A O 1
ATOM 4875 N N . ARG A 1 612 ? 17.296 8.208 -36.987 1.00 93.56 612 ARG A N 1
ATOM 4876 C CA . ARG A 1 612 ? 17.543 8.041 -35.540 1.00 93.56 612 ARG A CA 1
ATOM 4877 C C . ARG A 1 612 ? 18.844 8.696 -35.066 1.00 93.56 612 ARG A C 1
ATOM 4879 O O . ARG A 1 612 ? 19.481 8.232 -34.121 1.00 93.56 612 ARG A O 1
ATOM 4886 N N . PHE A 1 613 ? 19.229 9.789 -35.718 1.00 94.00 613 PHE A N 1
ATOM 4887 C CA . PHE A 1 613 ? 20.390 10.593 -35.346 1.00 94.00 613 PHE A CA 1
ATOM 4888 C C . PHE A 1 613 ? 20.168 12.081 -35.642 1.00 94.00 613 PHE A C 1
ATOM 4890 O O . PHE A 1 613 ? 19.335 12.447 -36.472 1.00 94.00 613 PHE A O 1
ATOM 4897 N N . CYS A 1 614 ? 20.947 12.939 -34.991 1.00 94.88 614 CYS A N 1
ATOM 4898 C CA . CYS A 1 614 ? 21.025 14.373 -35.260 1.00 94.88 614 CYS A CA 1
ATOM 4899 C C . CYS A 1 614 ? 22.491 14.755 -35.461 1.00 94.88 614 CYS A C 1
ATOM 4901 O O . CYS A 1 614 ? 23.349 14.367 -34.666 1.00 94.88 614 CYS A O 1
ATOM 4903 N N . ARG A 1 615 ? 22.777 15.520 -36.513 1.00 93.69 615 ARG A N 1
ATOM 4904 C CA . ARG A 1 615 ? 24.073 16.154 -36.743 1.00 93.69 615 ARG A CA 1
ATOM 4905 C C . ARG A 1 615 ? 23.925 17.651 -36.541 1.00 93.69 615 ARG A C 1
ATOM 4907 O O . ARG A 1 615 ? 23.110 18.299 -37.192 1.00 93.69 615 ARG A O 1
ATOM 4914 N N . GLN A 1 616 ? 24.775 18.211 -35.703 1.00 93.69 616 GLN A N 1
ATOM 4915 C CA . GLN A 1 616 ? 24.911 19.641 -35.520 1.00 93.69 616 GLN A CA 1
ATOM 4916 C C . GLN A 1 616 ? 26.312 20.074 -35.938 1.00 93.69 616 GLN A C 1
ATOM 4918 O O . GLN A 1 616 ? 27.277 19.318 -35.811 1.00 93.69 616 GLN A O 1
ATOM 4923 N N . SER A 1 617 ? 26.443 21.277 -36.484 1.00 92.38 617 SER A N 1
ATOM 4924 C CA . SER A 1 617 ? 27.745 21.773 -36.910 1.00 92.38 617 SER A CA 1
ATOM 4925 C C . SER A 1 617 ? 27.881 23.276 -36.771 1.00 92.38 617 SER A C 1
ATOM 4927 O O . SER A 1 617 ? 26.917 24.008 -36.974 1.00 92.38 617 SER A O 1
ATOM 4929 N N . SER A 1 618 ? 29.088 23.739 -36.460 1.00 91.81 618 SER A N 1
ATOM 4930 C CA . SER A 1 618 ? 29.399 25.164 -36.339 1.00 91.81 618 SER A CA 1
ATOM 4931 C C . SER A 1 618 ? 30.799 25.457 -36.887 1.00 91.81 618 SER A C 1
ATOM 4933 O O . SER A 1 618 ? 31.729 24.695 -36.607 1.00 91.81 618 SER A O 1
ATOM 4935 N N . PRO A 1 619 ? 30.978 26.525 -37.686 1.00 90.00 619 PRO A N 1
ATOM 4936 C CA . PRO A 1 619 ? 32.304 27.020 -38.038 1.00 90.00 619 PRO A CA 1
ATOM 4937 C C . PRO A 1 619 ? 33.110 27.388 -36.787 1.00 90.00 619 PRO A C 1
ATOM 4939 O O . PRO A 1 619 ? 32.559 27.918 -35.823 1.00 90.00 619 PRO A O 1
ATOM 4942 N N . VAL A 1 620 ? 34.420 27.142 -36.816 1.00 86.81 620 VAL A N 1
ATOM 4943 C CA . VAL A 1 620 ? 35.323 27.467 -35.701 1.00 86.81 620 VAL A CA 1
ATOM 4944 C C . VAL A 1 620 ? 36.173 28.686 -36.059 1.00 86.81 620 VAL A C 1
ATOM 4946 O O . VAL A 1 620 ? 36.650 28.809 -37.188 1.00 86.81 620 VAL A O 1
ATOM 4949 N N . SER A 1 621 ? 36.396 29.589 -35.101 1.00 79.38 621 SER A N 1
ATOM 4950 C CA . SER A 1 621 ? 37.135 30.844 -35.318 1.00 79.38 621 SER A CA 1
ATOM 4951 C C . SER A 1 621 ? 38.591 30.651 -35.768 1.00 79.38 621 SER A C 1
ATOM 4953 O O . SER A 1 621 ? 39.155 31.529 -36.420 1.00 79.38 621 SER A O 1
ATOM 4955 N N . THR A 1 622 ? 39.189 29.494 -35.480 1.00 73.81 622 THR A N 1
ATOM 4956 C CA . THR A 1 622 ? 40.542 29.104 -35.912 1.00 73.81 622 THR A CA 1
ATOM 4957 C C . THR A 1 622 ? 40.600 28.491 -37.315 1.00 73.81 622 THR A C 1
ATOM 4959 O O . THR A 1 622 ? 41.683 28.128 -37.766 1.00 73.81 622 THR A O 1
ATOM 4962 N N . GLY A 1 623 ? 39.465 28.388 -38.014 1.00 74.56 623 GLY A N 1
ATOM 4963 C CA . GLY A 1 623 ? 39.320 27.603 -39.240 1.00 74.56 623 GLY A CA 1
ATOM 4964 C C . GLY A 1 623 ? 38.821 26.183 -38.950 1.00 74.56 623 GLY A C 1
ATOM 4965 O O . GLY A 1 623 ? 39.021 25.655 -37.858 1.00 74.56 623 GLY A O 1
ATOM 4966 N N . GLY A 1 624 ? 38.130 25.579 -39.922 1.00 83.56 624 GLY A N 1
ATOM 4967 C CA . GLY A 1 624 ? 37.504 24.260 -39.781 1.00 83.56 624 GLY A CA 1
ATOM 4968 C C . GLY A 1 624 ? 36.061 24.303 -39.260 1.00 83.56 624 GLY A C 1
ATOM 4969 O O . GLY A 1 624 ? 35.403 25.348 -39.258 1.00 83.56 624 GLY A O 1
ATOM 4970 N N . GLN A 1 625 ? 35.550 23.140 -38.854 1.00 87.88 625 GLN A N 1
ATOM 4971 C CA . GLN A 1 625 ? 34.165 22.946 -38.420 1.00 87.88 625 GLN A CA 1
ATOM 4972 C C . GLN A 1 625 ? 34.128 22.022 -37.199 1.00 87.88 625 GLN A C 1
ATOM 4974 O O . GLN A 1 625 ? 34.775 20.977 -37.196 1.00 87.88 625 GLN A O 1
ATOM 4979 N N . ALA A 1 626 ? 33.366 22.404 -36.177 1.00 90.69 626 ALA A N 1
ATOM 4980 C CA . ALA A 1 626 ? 33.002 21.529 -35.072 1.00 90.69 626 ALA A CA 1
ATOM 4981 C C . ALA A 1 626 ? 31.759 20.732 -35.476 1.00 90.69 626 ALA A C 1
ATOM 4983 O O . ALA A 1 626 ? 30.790 21.312 -35.980 1.00 90.69 626 ALA A O 1
ATOM 4984 N N . LEU A 1 627 ? 31.801 19.417 -35.283 1.00 92.12 627 LEU A N 1
ATOM 4985 C CA . LEU A 1 627 ? 30.721 18.496 -35.617 1.00 92.12 627 LEU A CA 1
ATOM 4986 C C . LEU A 1 627 ? 30.255 17.778 -34.352 1.00 92.12 627 LEU A C 1
ATOM 4988 O O . LEU A 1 627 ? 31.063 17.235 -33.607 1.00 92.12 627 LEU A O 1
ATOM 4992 N N . TYR A 1 628 ? 28.948 17.751 -34.145 1.00 93.75 628 TYR A N 1
ATOM 4993 C CA . TYR A 1 628 ? 28.294 17.168 -32.982 1.00 93.75 628 TYR A CA 1
ATOM 4994 C C . TYR A 1 628 ? 27.273 16.158 -33.486 1.00 93.75 628 TYR A C 1
ATOM 4996 O O . TYR A 1 628 ? 26.311 16.527 -34.158 1.00 93.75 628 TYR A O 1
ATOM 5004 N N . TYR A 1 629 ? 27.486 14.882 -33.210 1.00 94.31 629 TYR A N 1
ATOM 5005 C CA . TYR A 1 629 ? 26.573 13.817 -33.592 1.00 94.31 629 TYR A CA 1
ATOM 5006 C C . TYR A 1 629 ? 25.893 13.291 -32.347 1.00 94.31 629 TYR A C 1
ATOM 5008 O O . TYR A 1 629 ? 26.556 12.963 -31.372 1.00 94.31 629 TYR A O 1
ATOM 5016 N N . TRP A 1 630 ? 24.580 13.153 -32.403 1.00 96.00 630 TRP A N 1
ATOM 5017 C CA . TRP A 1 630 ? 23.816 12.388 -31.435 1.00 96.00 630 TRP A CA 1
ATOM 5018 C C . TRP A 1 630 ? 23.173 11.202 -32.138 1.00 96.00 630 TRP A C 1
ATOM 5020 O O . TRP A 1 630 ? 22.530 11.354 -33.177 1.00 96.00 630 TRP A O 1
ATOM 5030 N N . ILE A 1 631 ? 23.361 10.027 -31.557 1.00 94.56 631 ILE A N 1
ATOM 5031 C CA . ILE A 1 631 ? 22.857 8.741 -32.014 1.00 94.56 631 ILE A CA 1
ATOM 5032 C C . ILE A 1 631 ? 21.875 8.258 -30.951 1.00 94.56 631 ILE A C 1
ATOM 5034 O O . ILE A 1 631 ? 22.208 8.160 -29.764 1.00 94.56 631 ILE A O 1
ATOM 5038 N N . TYR A 1 632 ? 20.645 7.980 -31.379 1.00 95.25 632 TYR A N 1
ATOM 5039 C CA . TYR A 1 632 ? 19.579 7.605 -30.465 1.00 95.25 632 TYR A CA 1
ATOM 5040 C C . TYR A 1 632 ? 19.894 6.285 -29.732 1.00 95.25 632 TYR A C 1
ATOM 5042 O O . TYR A 1 632 ? 20.299 5.319 -30.384 1.00 95.25 632 TYR A O 1
ATOM 5050 N N . PRO A 1 633 ? 19.614 6.185 -28.417 1.00 95.50 633 PRO A N 1
ATOM 5051 C CA . PRO A 1 633 ? 18.982 7.213 -27.583 1.00 95.50 633 PRO A CA 1
ATOM 5052 C C . PRO A 1 633 ? 19.975 8.154 -26.889 1.00 95.50 633 PRO A C 1
ATOM 5054 O O . PRO A 1 633 ? 19.605 9.269 -26.530 1.00 95.50 633 PRO A O 1
ATOM 5057 N N . ASN A 1 634 ? 21.212 7.714 -26.656 1.00 96.12 634 ASN A N 1
ATOM 5058 C CA . ASN A 1 634 ? 22.031 8.248 -25.566 1.00 96.12 634 ASN A CA 1
ATOM 5059 C C . ASN A 1 634 ? 23.542 8.298 -25.853 1.00 96.12 634 ASN A C 1
ATOM 5061 O O . ASN A 1 634 ? 24.329 8.347 -24.904 1.00 96.12 634 ASN A O 1
ATOM 5065 N N . PHE A 1 635 ? 23.955 8.252 -27.122 1.00 96.62 635 PHE A N 1
ATOM 5066 C CA . PHE A 1 635 ? 25.369 8.283 -27.495 1.00 96.62 635 PHE A CA 1
ATOM 5067 C C . PHE A 1 635 ? 25.680 9.508 -28.352 1.00 96.62 635 PHE A C 1
ATOM 5069 O O . PHE A 1 635 ? 25.000 9.761 -29.344 1.00 96.62 635 PHE A O 1
ATOM 5076 N N . MET A 1 636 ? 26.708 10.267 -27.980 1.00 95.88 636 MET A N 1
ATOM 5077 C CA . MET A 1 636 ? 27.133 11.460 -28.707 1.00 95.88 636 MET A CA 1
ATOM 5078 C C . MET A 1 636 ? 28.591 11.364 -29.137 1.00 95.88 636 MET A C 1
ATOM 5080 O O . MET A 1 636 ? 29.391 10.687 -28.493 1.00 95.88 636 MET A O 1
ATOM 5084 N N . ILE A 1 637 ? 28.937 12.073 -30.208 1.00 95.12 637 ILE A N 1
ATOM 5085 C CA . ILE A 1 637 ? 30.294 12.185 -30.740 1.00 95.12 637 ILE A CA 1
ATOM 5086 C C . ILE A 1 637 ? 30.549 13.650 -31.077 1.00 95.12 637 ILE A C 1
ATOM 5088 O O . ILE A 1 637 ? 29.885 14.221 -31.941 1.00 95.12 637 ILE A O 1
ATOM 5092 N N . ASN A 1 638 ? 31.542 14.240 -30.429 1.00 94.31 638 ASN A N 1
ATOM 5093 C CA . ASN A 1 638 ? 32.025 15.580 -30.715 1.00 94.31 638 ASN A CA 1
ATOM 5094 C C . ASN A 1 638 ? 33.327 15.446 -31.496 1.00 94.31 638 ASN A C 1
ATOM 5096 O O . ASN A 1 638 ? 34.278 14.839 -31.013 1.00 94.31 638 ASN A O 1
ATOM 5100 N N . CYS A 1 639 ? 33.381 15.993 -32.703 1.00 92.19 639 CYS A N 1
ATOM 5101 C CA . CYS A 1 639 ? 34.543 15.913 -33.572 1.00 92.19 639 CYS A CA 1
ATOM 5102 C C . CYS A 1 639 ? 35.019 17.315 -33.949 1.00 92.19 639 CYS A C 1
ATOM 5104 O O . CYS A 1 639 ? 34.265 18.137 -34.477 1.00 92.19 639 CYS A O 1
ATOM 5106 N N . TYR A 1 640 ? 36.303 17.548 -33.712 1.00 89.56 640 TYR A N 1
ATOM 5107 C CA . TYR A 1 640 ? 37.053 18.735 -34.096 1.00 89.56 640 TYR A CA 1
ATOM 5108 C C . TYR A 1 640 ? 38.217 18.311 -35.005 1.00 89.56 640 TYR A C 1
ATOM 5110 O O . TYR A 1 640 ? 38.403 17.129 -35.281 1.00 89.56 640 TYR A O 1
ATOM 5118 N N . GLU A 1 641 ? 39.031 19.260 -35.467 1.00 87.25 641 GLU A N 1
ATOM 5119 C CA . GLU A 1 641 ? 40.112 18.977 -36.426 1.00 87.25 641 GLU A CA 1
ATOM 5120 C C . GLU A 1 641 ? 41.168 17.981 -35.904 1.00 87.25 641 GLU A C 1
ATOM 5122 O O . GLU A 1 641 ? 41.631 17.128 -36.653 1.00 87.25 641 GLU A O 1
ATOM 5127 N N . SER A 1 642 ? 41.547 18.069 -34.623 1.00 88.94 642 SER A N 1
ATOM 5128 C CA . SER A 1 642 ? 42.598 17.223 -34.016 1.00 88.94 642 SER A CA 1
ATOM 5129 C C . SER A 1 642 ? 42.187 16.522 -32.719 1.00 88.94 642 SER A C 1
ATOM 5131 O O . SER A 1 642 ? 42.975 15.767 -32.144 1.00 88.94 642 SER A O 1
ATOM 5133 N N . ALA A 1 643 ? 40.950 16.744 -32.271 1.00 92.88 643 ALA A N 1
ATOM 5134 C CA . ALA A 1 643 ? 40.388 16.158 -31.062 1.00 92.88 643 ALA A CA 1
ATOM 5135 C C . ALA A 1 643 ? 38.985 15.615 -31.341 1.00 92.88 643 ALA A C 1
ATOM 5137 O O . ALA A 1 643 ? 38.227 16.203 -32.113 1.00 92.88 643 ALA A O 1
ATOM 5138 N N . MET A 1 644 ? 38.643 14.514 -30.687 1.00 94.69 644 MET A N 1
ATOM 5139 C CA . MET A 1 644 ? 37.307 13.939 -30.700 1.00 94.69 644 MET A CA 1
ATOM 5140 C C . MET A 1 644 ? 36.982 13.416 -29.303 1.00 94.69 644 MET A C 1
ATOM 5142 O O . MET A 1 644 ? 37.854 12.878 -28.620 1.00 94.69 644 MET A O 1
ATOM 5146 N N . ASP A 1 645 ? 35.730 13.529 -28.889 1.00 95.69 645 ASP A N 1
ATOM 5147 C CA . ASP A 1 645 ? 35.226 12.889 -27.681 1.00 95.69 645 ASP A CA 1
ATOM 5148 C C . ASP A 1 645 ? 33.880 12.208 -27.936 1.00 95.69 645 ASP A C 1
ATOM 5150 O O . ASP A 1 645 ? 33.150 12.555 -28.865 1.00 95.69 645 ASP A O 1
ATOM 5154 N N . THR A 1 646 ? 33.585 11.174 -27.151 1.00 96.50 646 THR A N 1
ATOM 5155 C CA . THR A 1 646 ? 32.302 10.463 -27.206 1.00 96.50 646 THR A CA 1
ATOM 5156 C C . THR A 1 646 ? 31.638 10.459 -25.847 1.00 96.50 646 THR A C 1
ATOM 5158 O O . THR A 1 646 ? 32.316 10.138 -24.871 1.00 96.50 646 THR A O 1
ATOM 5161 N N . ASN A 1 647 ? 30.325 10.686 -25.797 1.00 96.94 647 ASN A N 1
ATOM 5162 C CA . ASN A 1 647 ? 29.573 10.840 -24.551 1.00 96.94 647 ASN A CA 1
ATOM 5163 C C . ASN A 1 647 ? 28.490 9.769 -24.495 1.00 96.94 647 ASN A C 1
ATOM 5165 O O . ASN A 1 647 ? 27.528 9.812 -25.260 1.00 96.94 647 ASN A O 1
ATOM 5169 N N . LEU A 1 648 ? 28.643 8.800 -23.597 1.00 97.06 648 LEU A N 1
ATOM 5170 C CA . LEU A 1 648 ? 27.604 7.814 -23.317 1.00 97.06 648 LEU A CA 1
ATOM 5171 C C . LEU A 1 648 ? 26.815 8.246 -22.080 1.00 97.06 648 LEU A C 1
ATOM 5173 O O . LEU A 1 648 ? 27.359 8.265 -20.976 1.00 97.06 648 LEU A O 1
ATOM 5177 N N . VAL A 1 649 ? 25.532 8.552 -22.262 1.00 97.31 649 VAL A N 1
ATOM 5178 C CA . VAL A 1 649 ? 24.628 8.996 -21.193 1.00 97.31 649 VAL A CA 1
ATOM 5179 C C . VAL A 1 649 ? 23.916 7.782 -20.590 1.00 97.31 649 VAL A C 1
ATOM 5181 O O . VAL A 1 649 ? 22.965 7.248 -21.158 1.00 97.31 649 VAL A O 1
ATOM 5184 N N . VAL A 1 650 ? 24.373 7.319 -19.432 1.00 95.25 650 VAL A N 1
ATOM 5185 C CA . VAL A 1 650 ? 23.879 6.114 -18.758 1.00 95.25 650 VAL A CA 1
ATOM 5186 C C . VAL A 1 650 ? 22.862 6.484 -17.669 1.00 95.25 650 VAL A C 1
ATOM 5188 O O . VAL A 1 650 ? 23.230 7.101 -16.663 1.00 95.25 650 VAL A O 1
ATOM 5191 N N . PRO A 1 651 ? 21.583 6.085 -17.794 1.00 95.00 651 PRO A N 1
ATOM 5192 C CA . PRO A 1 651 ? 20.607 6.291 -16.730 1.00 95.00 651 PRO A CA 1
ATOM 5193 C C . PRO A 1 651 ? 20.942 5.407 -15.519 1.00 95.00 651 PRO A C 1
ATOM 5195 O O . PRO A 1 651 ? 20.961 4.178 -15.609 1.00 95.00 651 PRO A O 1
ATOM 5198 N N . ARG A 1 652 ? 21.179 6.027 -14.358 1.00 93.50 652 ARG A N 1
ATOM 5199 C CA . ARG A 1 652 ? 21.421 5.322 -13.082 1.00 93.50 652 ARG A CA 1
ATOM 5200 C C . ARG A 1 652 ? 20.202 5.356 -12.154 1.00 93.50 652 ARG A C 1
ATOM 5202 O O . ARG A 1 652 ? 20.069 4.502 -11.281 1.00 93.50 652 ARG A O 1
ATOM 5209 N N . GLY A 1 653 ? 19.275 6.281 -12.389 1.00 91.38 653 GLY A N 1
ATOM 5210 C CA . GLY A 1 653 ? 17.989 6.408 -11.709 1.00 91.38 653 GLY A CA 1
ATOM 5211 C C . GLY A 1 653 ? 17.095 7.442 -12.398 1.00 91.38 653 GLY A C 1
ATOM 5212 O O . GLY A 1 653 ? 17.455 7.985 -13.440 1.00 91.38 653 GLY A O 1
ATOM 5213 N N . VAL A 1 654 ? 15.934 7.732 -11.807 1.00 92.69 654 VAL A N 1
ATOM 5214 C CA . VAL A 1 654 ? 14.993 8.741 -12.335 1.00 92.69 654 VAL A CA 1
ATOM 5215 C C . VAL A 1 654 ? 15.595 10.150 -12.284 1.00 92.69 654 VAL A C 1
ATOM 5217 O O . VAL A 1 654 ? 15.362 10.949 -13.181 1.00 92.69 654 VAL A O 1
ATOM 5220 N N . ASP A 1 655 ? 16.408 10.443 -11.273 1.00 93.81 655 ASP A N 1
ATOM 5221 C CA . ASP A 1 655 ? 17.060 11.735 -11.035 1.00 93.81 655 ASP A CA 1
ATOM 5222 C C . ASP A 1 655 ? 18.596 11.608 -10.961 1.00 93.81 655 ASP A C 1
ATOM 5224 O O . ASP A 1 655 ? 19.276 12.442 -10.352 1.00 93.81 655 ASP A O 1
ATOM 5228 N N . ARG A 1 656 ? 19.155 10.529 -11.524 1.00 96.56 656 ARG A N 1
ATOM 5229 C CA . ARG A 1 656 ? 20.594 10.241 -11.510 1.00 96.56 656 ARG A CA 1
ATOM 5230 C C . ARG A 1 656 ? 21.062 9.713 -12.856 1.00 96.56 656 ARG A C 1
ATOM 5232 O O . ARG A 1 656 ? 20.548 8.711 -13.355 1.00 96.56 656 ARG A O 1
ATOM 5239 N N . THR A 1 657 ? 22.108 10.337 -13.376 1.00 97.00 657 THR A N 1
ATOM 5240 C CA . THR A 1 657 ? 22.711 9.994 -14.664 1.00 97.00 657 THR A CA 1
ATOM 5241 C C . THR A 1 657 ? 24.221 9.971 -14.529 1.00 97.00 657 THR A C 1
ATOM 5243 O O . THR A 1 657 ? 24.799 10.782 -13.811 1.00 97.00 657 THR A O 1
ATOM 5246 N N . GLU A 1 658 ? 24.857 9.037 -15.216 1.00 97.06 658 GLU A N 1
ATOM 5247 C CA . GLU A 1 658 ? 26.299 9.028 -15.415 1.00 97.06 658 GLU A CA 1
ATOM 5248 C C . GLU A 1 658 ? 26.589 9.335 -16.881 1.00 97.06 658 GLU A C 1
ATOM 5250 O O . GLU A 1 658 ? 25.984 8.725 -17.756 1.00 97.06 658 GLU A O 1
ATOM 5255 N N . VAL A 1 659 ? 27.512 10.247 -17.163 1.00 97.50 659 VAL A N 1
ATOM 5256 C CA . VAL A 1 659 ? 27.992 10.489 -18.525 1.00 97.50 659 VAL A CA 1
ATOM 5257 C C . VAL A 1 659 ? 29.448 10.057 -18.616 1.00 97.50 659 VAL A C 1
ATOM 5259 O O . VAL A 1 659 ? 30.301 10.532 -17.862 1.00 97.50 659 VAL A O 1
ATOM 5262 N N . ILE A 1 660 ? 29.721 9.124 -19.524 1.00 96.75 660 ILE A N 1
ATOM 5263 C CA . ILE A 1 660 ? 31.050 8.553 -19.740 1.00 96.75 660 ILE A CA 1
ATOM 5264 C C . ILE A 1 660 ? 31.648 9.193 -20.989 1.00 96.75 660 ILE A C 1
ATOM 5266 O O . ILE A 1 660 ? 31.119 9.007 -22.084 1.00 96.75 660 ILE A O 1
ATOM 5270 N N . PHE A 1 661 ? 32.751 9.915 -20.807 1.00 97.44 661 PHE A N 1
ATOM 5271 C CA . PHE A 1 661 ? 33.522 10.538 -21.877 1.00 97.44 661 PHE A CA 1
ATOM 5272 C C . PHE A 1 661 ? 34.734 9.680 -22.220 1.00 97.44 661 PHE A C 1
ATOM 5274 O O . PHE A 1 661 ? 35.547 9.403 -21.338 1.00 97.44 661 PHE A O 1
ATOM 5281 N N . ASP A 1 662 ? 34.899 9.312 -23.487 1.00 96.06 662 ASP A N 1
ATOM 5282 C CA . ASP A 1 662 ? 36.187 8.852 -24.019 1.00 96.06 662 ASP A CA 1
ATOM 5283 C C . ASP A 1 662 ? 36.787 9.949 -24.899 1.00 96.06 662 ASP A C 1
ATOM 5285 O O . ASP A 1 662 ? 36.104 10.469 -25.777 1.00 96.06 662 ASP A O 1
ATOM 5289 N N . PHE A 1 663 ? 38.066 10.261 -24.689 1.00 96.88 663 PHE A N 1
ATOM 5290 C CA . PHE A 1 663 ? 38.803 11.269 -25.449 1.00 96.88 663 PHE A CA 1
ATOM 5291 C C . PHE A 1 663 ? 39.763 10.622 -26.440 1.00 96.88 663 PHE A C 1
ATOM 5293 O O . PHE A 1 663 ? 40.458 9.653 -26.114 1.00 96.88 663 PHE A O 1
ATOM 5300 N N . TYR A 1 664 ? 39.839 11.208 -27.631 1.00 95.62 664 TYR A N 1
ATOM 5301 C CA . TYR A 1 664 ? 40.656 10.746 -28.738 1.00 95.62 664 TYR A CA 1
ATOM 5302 C C . TYR A 1 664 ? 41.372 11.921 -29.404 1.00 95.62 664 TYR A C 1
ATOM 5304 O O . TYR A 1 664 ? 40.823 13.015 -29.539 1.00 95.62 664 TYR A O 1
ATOM 5312 N N . PHE A 1 665 ? 42.594 11.683 -29.869 1.00 96.00 665 PHE A N 1
ATOM 5313 C CA . PHE A 1 665 ? 43.402 12.688 -30.559 1.00 96.00 665 PHE A CA 1
ATOM 5314 C C . PHE A 1 665 ? 44.105 12.072 -31.762 1.00 96.00 665 PHE A C 1
ATOM 5316 O O . PHE A 1 665 ? 44.382 10.872 -31.780 1.00 96.00 665 PHE A O 1
ATOM 5323 N N . THR A 1 666 ? 44.438 12.896 -32.752 1.00 94.69 666 THR A N 1
ATOM 5324 C CA . THR A 1 666 ? 45.207 12.440 -33.921 1.00 94.69 666 THR A CA 1
ATOM 5325 C C . THR A 1 666 ? 46.671 12.130 -33.597 1.00 94.69 666 THR A C 1
ATOM 5327 O O . THR A 1 666 ? 47.347 11.440 -34.350 1.00 94.69 666 THR A O 1
ATOM 5330 N N . ASP A 1 667 ? 47.171 12.640 -32.469 1.00 94.38 667 ASP A N 1
ATOM 5331 C CA . ASP A 1 667 ? 48.511 12.383 -31.949 1.00 94.38 667 ASP A CA 1
ATOM 5332 C C . ASP A 1 667 ? 48.438 12.180 -30.431 1.00 94.38 667 ASP A C 1
ATOM 5334 O O . ASP A 1 667 ? 48.158 13.116 -29.676 1.00 94.38 667 ASP A O 1
ATOM 5338 N N . VAL A 1 668 ? 48.680 10.944 -29.993 1.00 95.19 668 VAL A N 1
ATOM 5339 C CA . VAL A 1 668 ? 48.735 10.534 -28.578 1.00 95.19 668 VAL A CA 1
ATOM 5340 C C . VAL A 1 668 ? 50.167 10.255 -28.109 1.00 95.19 668 VAL A C 1
ATOM 5342 O O . VAL A 1 668 ? 50.372 9.623 -27.073 1.00 95.19 668 VAL A O 1
ATOM 5345 N N . SER A 1 669 ? 51.171 10.719 -28.862 1.00 95.62 669 SER A N 1
ATOM 5346 C CA . SER A 1 669 ? 52.574 10.615 -28.467 1.00 95.62 669 SER A CA 1
ATOM 5347 C C . SER A 1 669 ? 52.865 11.394 -27.183 1.00 95.62 669 SER A C 1
ATOM 5349 O O . SER A 1 669 ? 52.157 12.334 -26.808 1.00 95.62 669 SER A O 1
ATOM 5351 N N . GLU A 1 670 ? 53.970 11.045 -26.524 1.00 94.25 670 GLU A N 1
ATOM 5352 C CA . GLU A 1 670 ? 54.403 11.732 -25.304 1.00 94.25 670 GLU A CA 1
ATOM 5353 C C . GLU A 1 670 ? 54.613 13.242 -25.526 1.00 94.25 670 GLU A C 1
ATOM 5355 O O . GLU A 1 670 ? 54.320 14.049 -24.647 1.00 94.25 670 GLU A O 1
ATOM 5360 N N . ALA A 1 671 ? 55.032 13.651 -26.730 1.00 94.50 671 ALA A N 1
ATOM 5361 C CA . ALA A 1 671 ? 55.209 15.059 -27.085 1.00 94.50 671 ALA A CA 1
ATOM 5362 C C . ALA A 1 671 ? 53.879 15.838 -27.136 1.00 94.50 671 ALA A C 1
ATOM 5364 O O . ALA A 1 671 ? 53.833 17.011 -26.761 1.00 94.50 671 ALA A O 1
ATOM 5365 N N . ALA A 1 672 ? 52.788 15.195 -27.565 1.00 94.50 672 ALA A N 1
ATOM 5366 C CA . ALA A 1 672 ? 51.452 15.790 -27.617 1.00 94.50 672 ALA A CA 1
ATOM 5367 C C . ALA A 1 672 ? 50.687 15.699 -26.285 1.00 94.50 672 ALA A C 1
ATOM 5369 O O . ALA A 1 672 ? 49.708 16.425 -26.087 1.00 94.50 672 ALA A O 1
ATOM 5370 N N . ARG A 1 673 ? 51.142 14.856 -25.347 1.00 94.19 673 ARG A N 1
ATOM 5371 C CA . ARG A 1 673 ? 50.442 14.531 -24.095 1.00 94.19 673 ARG A CA 1
ATOM 5372 C C . ARG A 1 673 ? 50.027 15.764 -23.290 1.00 94.19 673 ARG A C 1
ATOM 5374 O O . ARG A 1 673 ? 48.885 15.838 -22.846 1.00 94.19 673 ARG A O 1
ATOM 5381 N N . ALA A 1 674 ? 50.908 16.755 -23.142 1.00 94.62 674 ALA A N 1
ATOM 5382 C CA . ALA A 1 674 ? 50.603 17.978 -22.391 1.00 94.62 674 ALA A CA 1
ATOM 5383 C C . ALA A 1 674 ? 49.464 18.801 -23.027 1.00 94.62 674 ALA A C 1
ATOM 5385 O O . ALA A 1 674 ? 48.587 19.298 -22.320 1.00 94.62 674 ALA A O 1
ATOM 5386 N N . ARG A 1 675 ? 49.444 18.906 -24.364 1.00 94.94 675 ARG A N 1
ATOM 5387 C CA . ARG A 1 675 ? 48.370 19.576 -25.117 1.00 94.94 675 ARG A CA 1
ATOM 5388 C C . ARG A 1 675 ? 47.049 18.816 -24.981 1.00 94.94 675 ARG A C 1
ATOM 5390 O O . ARG A 1 675 ? 46.016 19.441 -24.759 1.00 94.94 675 ARG A O 1
ATOM 5397 N N . ASN A 1 676 ? 47.090 17.488 -25.071 1.00 96.00 676 ASN A N 1
ATOM 5398 C CA . ASN A 1 676 ? 45.901 16.644 -24.962 1.00 96.00 676 ASN A CA 1
ATOM 5399 C C . ASN A 1 676 ? 45.283 16.745 -23.556 1.00 96.00 676 ASN A C 1
ATOM 5401 O O . ASN A 1 676 ? 44.087 16.989 -23.435 1.00 96.00 676 ASN A O 1
ATOM 5405 N N . ILE A 1 677 ? 46.101 16.704 -22.494 1.00 95.75 677 ILE A N 1
ATOM 5406 C CA . ILE A 1 677 ? 45.645 16.928 -21.108 1.00 95.75 677 ILE A CA 1
ATOM 5407 C C . ILE A 1 677 ? 45.006 18.314 -20.949 1.00 95.75 677 ILE A C 1
ATOM 5409 O O . ILE A 1 677 ? 43.980 18.449 -20.279 1.00 95.75 677 ILE A O 1
ATOM 5413 N N . ALA A 1 678 ? 45.578 19.354 -21.564 1.00 93.88 678 ALA A N 1
ATOM 5414 C CA . ALA A 1 678 ? 44.995 20.693 -21.524 1.00 93.88 678 ALA A CA 1
ATOM 5415 C C . ALA A 1 678 ? 43.625 20.751 -22.227 1.00 93.88 678 ALA A C 1
ATOM 5417 O O . ALA A 1 678 ? 42.711 21.398 -21.715 1.00 93.88 678 ALA A O 1
ATOM 5418 N N . SER A 1 679 ? 43.462 20.042 -23.350 1.00 92.56 679 SER A N 1
ATOM 5419 C CA . SER A 1 679 ? 42.177 19.909 -24.049 1.00 92.56 679 SER A CA 1
ATOM 5420 C C . SER A 1 679 ? 41.140 19.171 -23.197 1.00 92.56 679 SER A C 1
ATOM 5422 O O . SER A 1 679 ? 40.032 19.682 -23.033 1.00 92.56 679 SER A O 1
ATOM 5424 N N . VAL A 1 680 ? 41.512 18.053 -22.563 1.00 95.31 680 VAL A N 1
ATOM 5425 C CA . VAL A 1 680 ? 40.632 17.329 -21.626 1.00 95.31 680 VAL A CA 1
ATOM 5426 C C . VAL A 1 680 ? 40.250 18.214 -20.437 1.00 95.31 680 VAL A C 1
ATOM 5428 O O . VAL A 1 680 ? 39.087 18.278 -20.058 1.00 95.31 680 VAL A O 1
ATOM 5431 N N . THR A 1 681 ? 41.197 18.982 -19.892 1.00 94.06 681 THR A N 1
ATOM 5432 C CA . THR A 1 681 ? 40.939 19.917 -18.781 1.00 94.06 681 THR A CA 1
ATOM 5433 C C . THR A 1 681 ? 39.986 21.047 -19.185 1.00 94.06 681 THR A C 1
ATOM 5435 O O . THR A 1 681 ? 39.188 21.508 -18.369 1.00 94.06 681 THR A O 1
ATOM 5438 N N . ALA A 1 682 ? 40.056 21.524 -20.431 1.00 90.56 682 ALA A N 1
ATOM 5439 C CA . ALA A 1 682 ? 39.111 22.511 -20.947 1.00 90.56 682 ALA A CA 1
ATOM 5440 C C . ALA A 1 682 ? 37.701 21.916 -21.084 1.00 90.56 682 ALA A C 1
ATOM 5442 O O . ALA A 1 682 ? 36.738 22.563 -20.673 1.00 90.56 682 ALA A O 1
ATOM 5443 N N . SER A 1 683 ? 37.598 20.677 -21.578 1.00 91.69 683 SER A N 1
ATOM 5444 C CA . SER A 1 683 ? 36.337 19.929 -21.626 1.00 91.69 683 SER A CA 1
ATOM 5445 C C . SER A 1 683 ? 35.747 19.724 -20.230 1.00 91.69 683 SER A C 1
ATOM 5447 O O . SER A 1 683 ? 34.558 19.944 -20.029 1.00 91.69 683 SER A O 1
ATOM 5449 N N . ASP A 1 684 ? 36.575 19.392 -19.235 1.00 92.94 684 ASP A N 1
ATOM 5450 C CA . ASP A 1 684 ? 36.137 19.167 -17.852 1.0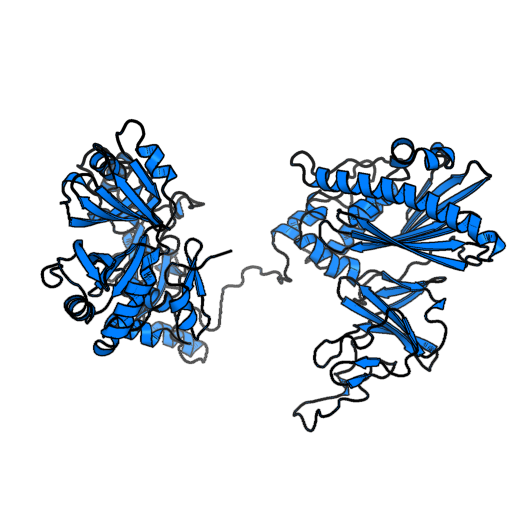0 92.94 684 ASP A CA 1
ATOM 5451 C C . ASP A 1 684 ? 35.425 20.388 -17.250 1.00 92.94 684 ASP A C 1
ATOM 5453 O O . ASP A 1 684 ? 34.415 20.255 -16.563 1.00 92.94 684 ASP A O 1
ATOM 5457 N N . ARG A 1 685 ? 35.895 21.601 -17.567 1.00 92.62 685 ARG A N 1
ATOM 5458 C CA . ARG A 1 685 ? 35.240 22.845 -17.129 1.00 92.62 685 ARG A CA 1
ATOM 5459 C C . ARG A 1 685 ? 33.849 23.008 -17.736 1.00 92.62 685 ARG A C 1
ATOM 5461 O O . ARG A 1 685 ? 32.931 23.389 -17.019 1.00 92.62 685 ARG A O 1
ATOM 5468 N N . ILE A 1 686 ? 33.697 22.692 -19.022 1.00 91.94 686 ILE A N 1
ATOM 5469 C CA . ILE A 1 686 ? 32.396 22.705 -19.707 1.00 91.94 686 ILE A CA 1
ATOM 5470 C C . ILE A 1 686 ? 31.464 21.688 -19.035 1.00 91.94 686 ILE A C 1
ATOM 5472 O O . ILE A 1 686 ? 30.346 22.035 -18.671 1.00 91.94 686 ILE A O 1
ATOM 5476 N N . GLN A 1 687 ? 31.959 20.482 -18.736 1.00 93.69 687 GLN A N 1
ATOM 5477 C CA . GLN A 1 687 ? 31.162 19.445 -18.069 1.00 93.69 687 GLN A CA 1
ATOM 5478 C C . GLN A 1 687 ? 30.728 19.832 -16.647 1.00 93.69 687 GLN A C 1
ATOM 5480 O O . GLN A 1 687 ? 29.632 19.473 -16.211 1.00 93.69 687 GLN A O 1
ATOM 5485 N N . GLN A 1 688 ? 31.540 20.595 -15.912 1.00 92.12 688 GLN A N 1
ATOM 5486 C CA . GLN A 1 688 ? 31.145 21.146 -14.610 1.00 92.12 688 GLN A CA 1
ATOM 5487 C C . GLN A 1 688 ? 30.021 22.188 -14.742 1.00 92.12 688 GLN A C 1
ATOM 5489 O O . GLN A 1 688 ? 29.093 22.194 -13.927 1.00 92.12 688 GLN A O 1
ATOM 5494 N N . GLU A 1 689 ? 30.079 23.044 -15.766 1.00 94.19 689 GLU A N 1
ATOM 5495 C CA . GLU A 1 689 ? 29.026 24.019 -16.085 1.00 94.19 689 GLU A CA 1
ATOM 5496 C C . GLU A 1 689 ? 27.717 23.307 -16.483 1.00 94.19 689 GLU A C 1
ATOM 5498 O O . GLU A 1 689 ? 26.660 23.616 -15.924 1.00 94.19 689 GLU A O 1
ATOM 5503 N N . ASP A 1 690 ? 27.803 22.287 -17.345 1.00 93.81 690 ASP A N 1
ATOM 5504 C CA . ASP A 1 690 ? 26.676 21.434 -17.746 1.00 93.81 690 ASP A CA 1
ATOM 5505 C C . ASP A 1 690 ? 26.050 20.703 -16.551 1.00 93.81 690 ASP A C 1
ATOM 5507 O O . ASP A 1 690 ? 24.831 20.687 -16.366 1.00 93.81 690 ASP A O 1
ATOM 5511 N N . THR A 1 691 ? 26.884 20.138 -15.674 1.00 94.12 691 THR A N 1
ATOM 5512 C CA . THR A 1 691 ? 26.424 19.451 -14.459 1.00 94.12 691 THR A CA 1
ATOM 5513 C C . THR A 1 691 ? 25.616 20.396 -13.568 1.00 94.12 691 THR A C 1
ATOM 5515 O O . THR A 1 691 ? 24.556 20.028 -13.048 1.00 94.12 691 THR A O 1
ATOM 5518 N N . ALA A 1 692 ? 26.091 21.634 -13.401 1.00 94.69 692 ALA A N 1
ATOM 5519 C CA . ALA A 1 692 ? 25.416 22.634 -12.586 1.00 94.69 692 ALA A CA 1
ATOM 5520 C C . ALA A 1 692 ? 24.063 23.052 -13.185 1.00 94.69 692 ALA A C 1
ATOM 5522 O O . ALA A 1 692 ? 23.072 23.136 -12.446 1.00 94.69 692 ALA A O 1
ATOM 5523 N N . ILE A 1 693 ? 23.991 23.286 -14.504 1.00 96.25 693 ILE A N 1
ATOM 5524 C CA . ILE A 1 693 ? 22.731 23.683 -15.142 1.00 96.25 693 ILE A CA 1
ATOM 5525 C C . ILE A 1 693 ? 21.729 22.526 -15.176 1.00 96.25 693 ILE A C 1
ATOM 5527 O O . ILE A 1 693 ? 20.577 22.736 -14.800 1.00 96.25 693 ILE A O 1
ATOM 5531 N N . CYS A 1 694 ? 22.159 21.299 -15.490 1.00 97.19 694 CYS A N 1
ATOM 5532 C CA . CYS A 1 694 ? 21.284 20.125 -15.547 1.00 97.19 694 CYS A CA 1
ATOM 5533 C C . CYS A 1 694 ? 20.636 19.836 -14.186 1.00 97.19 694 CYS A C 1
ATOM 5535 O O . CYS A 1 694 ? 19.434 19.576 -14.106 1.00 97.19 694 CYS A O 1
ATOM 5537 N N . LYS A 1 695 ? 21.391 19.976 -13.087 1.00 97.38 695 LYS A N 1
ATOM 5538 C CA . LYS A 1 695 ? 20.849 19.894 -11.719 1.00 97.38 695 LYS A CA 1
ATOM 5539 C C . LYS A 1 695 ? 19.802 20.982 -11.448 1.00 97.38 695 LYS A C 1
ATOM 5541 O O . LYS A 1 695 ? 18.775 20.727 -10.815 1.00 97.38 695 LYS A O 1
ATOM 5546 N N . SER A 1 696 ? 20.040 22.204 -11.928 1.00 97.56 696 SER A N 1
ATOM 5547 C CA . SER A 1 696 ? 19.074 23.303 -11.802 1.00 97.56 696 SER A CA 1
ATOM 5548 C C . SER A 1 696 ? 17.800 23.042 -12.615 1.00 97.56 696 SER A C 1
ATOM 5550 O O . SER A 1 696 ? 16.701 23.259 -12.096 1.00 97.56 696 SER A O 1
ATOM 5552 N N . VAL A 1 697 ? 17.933 22.525 -13.841 1.00 97.31 697 VAL A N 1
ATOM 5553 C CA . VAL A 1 697 ? 16.812 22.129 -14.707 1.00 97.31 697 VAL A CA 1
ATOM 5554 C C . VAL A 1 697 ? 16.002 21.010 -14.059 1.00 97.31 697 VAL A C 1
ATOM 5556 O O . VAL A 1 697 ? 14.789 21.155 -13.940 1.00 97.31 697 VAL A O 1
ATOM 5559 N N . GLN A 1 698 ? 16.643 19.963 -13.527 1.00 97.50 698 GLN A N 1
ATOM 5560 C CA . GLN A 1 698 ? 15.954 18.880 -12.814 1.00 97.50 698 GLN A CA 1
ATOM 5561 C C . GLN A 1 698 ? 15.094 19.406 -11.657 1.00 97.50 698 GLN A C 1
ATOM 5563 O O . GLN A 1 698 ? 13.939 19.009 -11.496 1.00 97.50 698 GLN A O 1
ATOM 5568 N N . ARG A 1 699 ? 15.632 20.341 -10.864 1.00 97.25 699 ARG A N 1
ATOM 5569 C CA . ARG A 1 699 ? 14.869 21.010 -9.802 1.00 97.25 699 ARG A CA 1
ATOM 5570 C C . ARG A 1 699 ? 13.686 21.805 -10.369 1.00 97.25 699 ARG A C 1
ATOM 5572 O O . ARG A 1 699 ? 12.618 21.813 -9.764 1.00 97.25 699 ARG A O 1
ATOM 5579 N N . GLY A 1 700 ? 13.878 22.481 -11.501 1.00 96.75 700 GLY A N 1
ATOM 5580 C CA . GLY A 1 700 ? 12.836 23.238 -12.198 1.00 96.75 700 GLY A CA 1
ATOM 5581 C C . GLY A 1 700 ? 11.706 22.359 -12.738 1.00 96.75 700 GLY A C 1
ATOM 5582 O O . GLY A 1 700 ? 10.543 22.716 -12.569 1.00 96.75 700 GLY A O 1
ATOM 5583 N N . LEU A 1 701 ? 12.030 21.189 -13.297 1.00 96.44 701 LEU A N 1
ATOM 5584 C CA . LEU A 1 701 ? 11.056 20.209 -13.791 1.00 96.44 701 LEU A CA 1
ATOM 5585 C C . LEU A 1 701 ? 10.092 19.750 -12.687 1.00 96.44 701 LEU A C 1
ATOM 5587 O O . LEU A 1 701 ? 8.911 19.549 -12.955 1.00 96.44 701 LEU A O 1
ATOM 5591 N N . ALA A 1 702 ? 10.565 19.649 -11.440 1.00 91.25 702 ALA A N 1
ATOM 5592 C CA . ALA A 1 702 ? 9.744 19.308 -10.274 1.00 91.25 702 ALA A CA 1
ATOM 5593 C C . ALA A 1 702 ? 8.875 20.471 -9.745 1.00 91.25 702 ALA A C 1
ATOM 5595 O O . ALA A 1 702 ? 8.074 20.283 -8.823 1.00 91.25 702 ALA A O 1
ATOM 5596 N N . SER A 1 703 ? 9.024 21.683 -10.288 1.00 93.62 703 SER A N 1
ATOM 5597 C CA . SER A 1 703 ? 8.212 22.830 -9.887 1.00 93.62 703 SER A CA 1
ATOM 5598 C C . SER A 1 703 ? 6.772 22.677 -10.365 1.00 93.62 703 SER A C 1
ATOM 5600 O O . SER A 1 703 ? 6.509 22.387 -11.528 1.00 93.62 703 SER A O 1
ATOM 5602 N N . ARG A 1 704 ? 5.816 23.031 -9.501 1.00 86.00 704 ARG A N 1
ATOM 5603 C CA . ARG A 1 704 ? 4.386 23.106 -9.859 1.00 86.00 704 ARG A CA 1
ATOM 5604 C C . ARG A 1 704 ? 4.083 24.128 -10.962 1.00 86.00 704 ARG A C 1
ATOM 5606 O O . ARG A 1 704 ? 2.975 24.138 -11.482 1.00 86.00 704 ARG A O 1
ATOM 5613 N N . SER A 1 705 ? 5.029 25.018 -11.268 1.00 90.50 705 SER A N 1
ATOM 5614 C CA . SER A 1 705 ? 4.888 26.063 -12.286 1.00 90.50 705 SER A CA 1
ATOM 5615 C C . SER A 1 705 ? 5.281 25.621 -13.696 1.00 90.50 705 SER A C 1
ATOM 5617 O O . SER A 1 705 ? 5.103 26.408 -14.621 1.00 90.50 705 SER A O 1
ATOM 5619 N N . TYR A 1 706 ? 5.869 24.434 -13.867 1.00 92.44 706 TYR A N 1
ATOM 5620 C CA . TYR A 1 706 ? 6.374 23.968 -15.156 1.00 92.44 706 TYR A CA 1
ATOM 5621 C C . TYR A 1 706 ? 5.761 22.614 -15.524 1.00 92.44 706 TYR A C 1
ATOM 5623 O O . TYR A 1 706 ? 5.686 21.698 -14.707 1.00 92.44 706 TYR A O 1
ATOM 5631 N N . THR A 1 707 ? 5.324 22.488 -16.774 1.00 90.69 707 THR A N 1
ATOM 5632 C CA . THR A 1 707 ? 4.820 21.225 -17.332 1.00 90.69 707 THR A CA 1
ATOM 5633 C C . THR A 1 707 ? 5.495 20.926 -18.657 1.00 90.69 707 THR A C 1
ATOM 5635 O O . THR A 1 707 ? 5.983 19.822 -18.834 1.00 90.69 707 THR A O 1
ATOM 5638 N N . SER A 1 708 ? 5.585 21.897 -19.559 1.00 94.44 708 SER A N 1
ATOM 5639 C CA . SER A 1 708 ? 6.330 21.786 -20.814 1.00 94.44 708 SER A CA 1
ATOM 5640 C C . SER A 1 708 ? 6.746 23.176 -21.307 1.00 94.44 708 SER A C 1
ATOM 5642 O O . SER A 1 708 ? 6.185 24.193 -20.883 1.00 94.44 708 SER A O 1
ATOM 5644 N N . GLY A 1 709 ? 7.753 23.222 -22.179 1.00 94.25 709 GLY A N 1
ATOM 5645 C CA . GLY A 1 709 ? 8.280 24.427 -22.819 1.00 94.25 709 GLY A CA 1
ATOM 5646 C C . GLY A 1 709 ? 8.015 24.446 -24.323 1.00 94.25 709 GLY A C 1
ATOM 5647 O O . GLY A 1 709 ? 7.678 23.425 -24.916 1.00 94.25 709 GLY A O 1
ATOM 5648 N N . ARG A 1 710 ? 8.148 25.617 -24.949 1.00 95.88 710 ARG A N 1
ATOM 5649 C CA . ARG A 1 710 ? 8.081 25.774 -26.410 1.00 95.88 710 ARG A CA 1
ATOM 5650 C C . ARG A 1 710 ? 9.473 25.659 -27.007 1.00 95.88 710 ARG A C 1
ATOM 5652 O O . ARG A 1 710 ? 10.395 26.232 -26.438 1.00 95.88 710 ARG A O 1
ATOM 5659 N N . LEU A 1 711 ? 9.569 25.006 -28.163 1.00 95.69 711 LEU A N 1
ATOM 5660 C CA . LEU A 1 711 ? 10.833 24.827 -28.871 1.00 95.69 711 LEU A CA 1
ATOM 5661 C C . LEU A 1 711 ? 11.120 25.975 -29.855 1.00 95.69 711 LEU A C 1
ATOM 5663 O O . LEU A 1 711 ? 10.230 26.526 -30.512 1.00 95.69 711 LEU A O 1
ATOM 5667 N N . SER A 1 712 ? 12.392 26.318 -29.982 1.00 94.12 712 SER A N 1
ATOM 5668 C CA . SER A 1 712 ? 12.967 27.270 -30.916 1.00 94.12 712 SER A CA 1
ATOM 5669 C C . SER A 1 712 ? 13.127 26.628 -32.287 1.00 94.12 712 SER A C 1
ATOM 5671 O O . SER A 1 712 ? 13.983 25.771 -32.500 1.00 94.12 712 SER A O 1
ATOM 5673 N N . VAL A 1 713 ? 12.371 27.116 -33.274 1.00 91.81 713 VAL A N 1
ATOM 5674 C CA . VAL A 1 713 ? 12.423 26.616 -34.663 1.00 91.81 713 VAL A CA 1
ATOM 5675 C C . VAL A 1 713 ? 13.829 26.655 -35.259 1.00 91.81 713 VAL A C 1
ATOM 5677 O O . VAL A 1 713 ? 14.188 25.816 -36.079 1.00 91.81 713 VAL A O 1
ATOM 5680 N N . ARG A 1 714 ? 14.637 27.637 -34.852 1.00 89.75 714 ARG A N 1
ATOM 5681 C CA . ARG A 1 714 ? 15.995 27.810 -35.371 1.00 89.75 714 ARG A CA 1
ATOM 5682 C C . ARG A 1 714 ? 17.009 26.864 -34.720 1.00 89.75 714 ARG A C 1
ATOM 5684 O O . ARG A 1 714 ? 18.053 26.632 -35.323 1.00 89.75 714 ARG A O 1
ATOM 5691 N N . ARG A 1 715 ? 16.760 26.403 -33.491 1.00 91.31 715 ARG A N 1
ATOM 5692 C CA . ARG A 1 715 ? 17.795 25.804 -32.632 1.00 91.31 715 ARG A CA 1
ATOM 5693 C C . ARG A 1 715 ? 17.452 24.407 -32.129 1.00 91.31 715 ARG A C 1
ATOM 5695 O O . ARG A 1 715 ? 18.321 23.563 -32.080 1.00 91.31 715 ARG A O 1
ATOM 5702 N N . GLU A 1 716 ? 16.199 24.104 -31.844 1.00 94.94 716 GLU A N 1
ATOM 5703 C CA . GLU A 1 716 ? 15.848 22.882 -31.104 1.00 94.94 716 GLU A CA 1
ATOM 5704 C C . GLU A 1 716 ? 15.235 21.815 -32.027 1.00 94.94 716 GLU A C 1
ATOM 5706 O O . GLU A 1 716 ? 14.387 21.012 -31.642 1.00 94.94 716 GLU A O 1
ATOM 5711 N N . ALA A 1 717 ? 15.666 21.791 -33.296 1.00 95.69 717 ALA A N 1
ATOM 5712 C CA . ALA A 1 717 ? 15.236 20.770 -34.250 1.00 95.69 717 ALA A CA 1
ATOM 5713 C C . ALA A 1 717 ? 15.732 19.367 -33.853 1.00 95.69 717 ALA A C 1
ATOM 5715 O O . ALA A 1 717 ? 15.014 18.388 -34.072 1.00 95.69 717 ALA A O 1
ATOM 5716 N N . GLY A 1 718 ? 16.931 19.272 -33.265 1.00 96.25 718 GLY A N 1
ATOM 5717 C CA . GLY A 1 718 ? 17.485 18.024 -32.739 1.00 96.25 718 GLY A CA 1
ATOM 5718 C C . GLY A 1 718 ? 16.707 17.522 -31.525 1.00 96.25 718 GLY A C 1
ATOM 5719 O O . GLY A 1 718 ? 16.295 16.364 -31.495 1.00 96.25 718 GLY A O 1
ATOM 5720 N N . GLU A 1 719 ? 16.426 18.411 -30.571 1.00 96.19 719 GLU A N 1
ATOM 5721 C CA . GLU A 1 719 ? 15.635 18.101 -29.374 1.00 96.19 719 GLU A CA 1
ATOM 5722 C C . GLU A 1 719 ? 14.224 17.616 -29.745 1.00 96.19 719 GLU A C 1
ATOM 5724 O O . GLU A 1 719 ? 13.751 16.589 -29.258 1.00 96.19 719 GLU A O 1
ATOM 5729 N N . HIS A 1 720 ? 13.587 18.268 -30.721 1.00 97.25 720 HIS A N 1
ATOM 5730 C CA . HIS A 1 720 ? 12.293 17.828 -31.235 1.00 97.25 720 HIS A CA 1
ATOM 5731 C C . HIS A 1 720 ? 12.331 16.420 -31.853 1.00 97.25 720 HIS A C 1
ATOM 5733 O O . HIS A 1 720 ? 11.408 15.629 -31.644 1.00 97.25 720 HIS A O 1
ATOM 5739 N N . LEU A 1 721 ? 13.383 16.081 -32.613 1.00 97.25 721 LEU A N 1
ATOM 5740 C CA . LEU A 1 721 ? 13.562 14.719 -33.130 1.00 97.25 721 LEU A CA 1
ATOM 5741 C C . LEU A 1 721 ? 13.674 13.720 -31.975 1.00 97.25 721 LEU A C 1
ATOM 5743 O O . LEU A 1 721 ? 13.011 12.683 -32.004 1.00 97.25 721 LEU A O 1
ATOM 5747 N N . PHE A 1 722 ? 14.473 14.042 -30.958 1.00 97.75 722 PHE A N 1
ATOM 5748 C CA . PHE A 1 722 ? 14.640 13.195 -29.785 1.00 97.75 722 PHE A CA 1
ATOM 5749 C C . PHE A 1 722 ? 13.320 12.916 -29.072 1.00 97.75 722 PHE A C 1
ATOM 5751 O O . PHE A 1 722 ? 12.982 11.751 -28.857 1.00 97.75 722 PHE A O 1
ATOM 5758 N N . HIS A 1 723 ? 12.532 13.951 -28.788 1.00 97.75 723 HIS A N 1
ATOM 5759 C CA . HIS A 1 723 ? 11.233 13.806 -28.128 1.00 97.75 723 HIS A CA 1
ATOM 5760 C C . HIS A 1 723 ? 10.257 12.950 -28.942 1.00 97.75 723 HIS A C 1
ATOM 5762 O O . HIS A 1 723 ? 9.565 12.095 -28.384 1.00 97.75 723 HIS A O 1
ATOM 5768 N N . ARG A 1 724 ? 10.249 13.098 -30.273 1.00 96.88 724 ARG A N 1
ATOM 5769 C CA . ARG A 1 724 ? 9.422 12.275 -31.173 1.00 96.88 724 ARG A CA 1
ATOM 5770 C C . ARG A 1 724 ? 9.853 10.812 -31.197 1.00 96.88 724 ARG A C 1
ATOM 5772 O O . ARG A 1 724 ? 8.990 9.938 -31.144 1.00 96.88 724 ARG A O 1
ATOM 5779 N N . LEU A 1 725 ? 11.157 10.539 -31.259 1.00 95.88 725 LEU A N 1
ATOM 5780 C CA . LEU A 1 725 ? 11.691 9.175 -31.227 1.00 95.88 725 LEU A CA 1
ATOM 5781 C C . LEU A 1 725 ? 11.442 8.508 -29.875 1.00 95.88 725 LEU A C 1
ATOM 5783 O O . LEU A 1 725 ? 11.008 7.362 -29.828 1.00 95.88 725 LEU A O 1
ATOM 5787 N N . LEU A 1 726 ? 11.648 9.243 -28.780 1.00 96.06 726 LEU A N 1
ATOM 5788 C CA . LEU A 1 726 ? 11.323 8.789 -27.433 1.00 96.06 726 LEU A CA 1
ATOM 5789 C C . LEU A 1 726 ? 9.844 8.418 -27.321 1.00 96.06 726 LEU A C 1
ATOM 5791 O O . LEU A 1 726 ? 9.518 7.315 -26.897 1.00 96.06 726 LEU A O 1
ATOM 5795 N N . CYS A 1 727 ? 8.955 9.300 -27.769 1.00 95.06 727 CYS A N 1
ATOM 5796 C CA . CYS A 1 727 ? 7.524 9.038 -27.801 1.00 95.06 727 CYS A CA 1
ATOM 5797 C C . CYS A 1 727 ? 7.181 7.780 -28.617 1.00 95.06 727 CYS A C 1
ATOM 5799 O O . CYS A 1 727 ? 6.471 6.903 -28.125 1.00 95.06 727 CYS A O 1
ATOM 5801 N N . ALA A 1 728 ? 7.723 7.662 -29.834 1.00 92.69 728 ALA A N 1
ATOM 5802 C CA . ALA A 1 728 ? 7.492 6.514 -30.707 1.00 92.69 728 ALA A CA 1
ATOM 5803 C C . ALA A 1 728 ? 7.902 5.192 -30.041 1.00 92.69 728 ALA A C 1
ATOM 5805 O O . ALA A 1 728 ? 7.118 4.244 -30.036 1.00 92.69 728 ALA A O 1
ATOM 5806 N N . ASP A 1 729 ? 9.083 5.150 -29.423 1.00 92.69 729 ASP A N 1
ATOM 5807 C CA . ASP A 1 729 ? 9.596 3.956 -28.754 1.00 92.69 729 ASP A CA 1
ATOM 5808 C C . ASP A 1 729 ? 8.803 3.614 -27.480 1.00 92.69 729 ASP A C 1
ATOM 5810 O O . ASP A 1 729 ? 8.524 2.442 -27.221 1.00 92.69 729 ASP A O 1
ATOM 5814 N N . LEU A 1 730 ? 8.364 4.613 -26.704 1.00 91.44 730 LEU A N 1
ATOM 5815 C CA . LEU A 1 730 ? 7.483 4.406 -25.545 1.00 91.44 730 LEU A CA 1
ATOM 5816 C C . LEU A 1 730 ? 6.101 3.862 -25.946 1.00 91.44 730 LEU A C 1
ATOM 5818 O O . LEU A 1 730 ? 5.467 3.170 -25.151 1.00 91.44 730 LEU A O 1
ATOM 5822 N N . PHE A 1 731 ? 5.648 4.109 -27.179 1.00 85.38 731 PHE A N 1
ATOM 5823 C CA . PHE A 1 731 ? 4.400 3.557 -27.708 1.00 85.38 731 PHE A CA 1
ATOM 5824 C C . PHE A 1 731 ? 4.495 2.108 -28.201 1.00 85.38 731 PHE A C 1
ATOM 5826 O O . PHE A 1 731 ? 3.450 1.470 -28.321 1.00 85.38 731 PHE A O 1
ATOM 5833 N N . LEU A 1 732 ? 5.689 1.559 -28.456 1.00 75.38 732 LEU A N 1
ATOM 5834 C CA . LEU A 1 732 ? 5.827 0.251 -29.117 1.00 75.38 732 LEU A CA 1
ATOM 5835 C C . LEU A 1 732 ? 5.245 -0.934 -28.322 1.00 75.38 732 LEU A C 1
ATOM 5837 O O . LEU A 1 732 ? 4.887 -1.935 -28.935 1.00 75.38 732 LEU A O 1
ATOM 5841 N N . ASP A 1 733 ? 5.145 -0.828 -26.992 1.00 67.25 733 ASP A N 1
ATOM 5842 C CA . ASP A 1 733 ? 4.516 -1.837 -26.116 1.00 67.25 733 ASP A CA 1
ATOM 5843 C C . ASP A 1 733 ? 3.218 -1.339 -25.462 1.00 67.25 733 ASP A C 1
ATOM 5845 O O . ASP A 1 733 ? 2.633 -2.009 -24.606 1.00 67.25 733 ASP A O 1
ATOM 5849 N N . LEU A 1 734 ? 2.730 -0.167 -25.880 1.00 60.03 734 LEU A N 1
ATOM 5850 C CA . LEU A 1 734 ? 1.395 0.292 -25.527 1.00 60.03 734 LEU A CA 1
ATOM 5851 C C . LEU A 1 734 ? 0.411 -0.293 -26.552 1.00 60.03 734 LEU A C 1
ATOM 5853 O O . LEU A 1 734 ? 0.574 -0.057 -27.746 1.00 60.03 734 LEU A O 1
ATOM 5857 N N . PRO A 1 735 ? -0.639 -1.025 -26.132 1.00 47.16 735 PRO A N 1
ATOM 5858 C CA . PRO A 1 735 ? -1.562 -1.646 -27.075 1.00 47.16 735 PRO A CA 1
ATOM 5859 C C . PRO A 1 735 ? -2.174 -0.586 -28.000 1.00 47.16 735 PRO A C 1
ATOM 5861 O O . PRO A 1 735 ? -2.766 0.398 -27.516 1.00 47.16 735 PRO A O 1
ATOM 5864 N N . THR A 1 736 ? -2.031 -0.802 -29.313 1.00 48.31 736 THR A N 1
ATOM 5865 C CA . THR A 1 736 ? -2.740 -0.062 -30.363 1.00 48.31 736 THR A CA 1
ATOM 5866 C C . THR A 1 736 ? -4.242 -0.179 -30.122 1.00 48.31 736 THR A C 1
ATOM 5868 O O . THR A 1 736 ? -4.733 -1.149 -29.530 1.00 48.31 736 THR A O 1
ATOM 5871 N N . GLN A 1 737 ? -4.959 0.911 -30.396 1.00 35.34 737 GLN A N 1
ATOM 5872 C CA . GLN A 1 737 ? -6.343 1.034 -29.960 1.00 35.34 737 GLN A CA 1
ATOM 5873 C C . GLN A 1 737 ? -7.269 0.113 -30.739 1.00 35.34 737 GLN A C 1
ATOM 5875 O O . GLN A 1 737 ? -7.101 0.037 -31.973 1.00 35.34 737 GLN A O 1
#

Secondary structure (DSSP, 8-state):
--B--TTHHHHHHH-TT-EEEEETTEEEEEESSSSSHHHHHHHHHSEEEEE-TTSEEEEEESTTHHHHHHHHBSS-GGGPPTTEEEEEEEE-TTS-EEEEEEEEEEETTEEEEEESS--HHHHHHHTTTS--EEEE-TTTEEEEEEESTTHHHHHHHH-BS--SSS--TTBEEEEEETTEEEEEES--SSSSSEEEEEEEGGGHHHHHHHHHHHHGGGTEEE--HHHHHHHHHHTT---BTTTBB-TTT-SSGGGB--TTTTT-GGG--TTSS--TTHHHHHHHHHH--SEEEEEEEE-HHHHHHHHHHTT------SS-B-S-EEEEETTEEEEEEEEEEEETTTTEEEEEEEEEGGG-STT---EE---STT-----------S--HHHHHHHTTS-TTS-TTT-BPPPTHHHH-HHHHHHHHHTHHHHS-EEEEEGGGG-STTEEEEEEETTEEEEEEE-TTS-EEEEE---TTT---S--SSEEE-SSEE-TTT--EE-TTS-EEE-TT--S-TT--GGG-SPPEEEEEEETTEEEEES-TTSPPPPP-TT---TT-EEEEEEEEEESS-HHHHHHHHHSTTTTHHHH-HHHHTTB-STT-EEEE-SSEEEEEEEBTTSSEEEEEEETTTEEEEE-SSEEEEEEEEEEETTEEEEEEEEEES--SHHHHHHHHHHHHHHHHHHHHHHHHHHHHHHHHTSTT-S--B--TTTTHHHHHHHHHHHHHHHTTSPP-

Sequence (737 aa):
MPTGTAFHDRTFALCESLNYREWSGYYTVSAYETHHEHEYNAIRNSAALIDVSPLFKYLITGRDATRLVDRVIARDMRKVSAGQVIYTAWCDERGKVIDDGTVSRLDENRYRWTAADPNLRWFHQNAQGLDVQIEDISEKVAALALQGPMTGRLLREIVEGADIDNLKYFQVTHGIISKVDVDISRTGYTGDLGYELWMSWADGIKVWDSLMDRGRAFDIHAAGMLALDVARIEAGLLLIDVDYSSSKKALTEAQKYSPFELGLGRLVHLDKSRFVGQDALIREHKEGHSREIAGIEVDWPSVERLYDEAGLPPSIPAVASRVAVPVYKNGIQIGKATSTTWSPTLKKLIALATLKRDYARPGTVLEMEVTVEAVRLQSETKDRHPYSVNIKKLIQSYDPTAPLGEAWTIPSSWYLDPEVGELERKTVFSRSWYFAGRSEQIERPEQYVTCDIAKEPVVIVRGIDGVLRGFFNVCRHHAAAVMTDSCGEASQLQCPYHGWTYTLNGELKSAPDLGAIANFDRRVMGLVPVDVAVWKSWVFARLDPRGAPLEDIADLSVSGFHWFERRHYMLECNWKVFVDNYLDGGYHVPYLHKNLDRILDYAGYRIENGGRFCRQSSPVSTGGQALYYWIYPNFMINCYESAMDTNLVVPRGVDRTEVIFDFYFTDVSEAARARNIASVTASDRIQQEDTAICKSVQRGLASRSYTSGRLSVRREAGEHLFHRLLCADLFLDLPTQ